Protein AF-A0ABD3QPN8-F1 (afdb_monomer_lite)

Foldseek 3Di:
DDDDDDQFDKWKFKDWDFFQDPPQDVVNDRDTDIDIEIFIWGFHAFQDPPVPCPDDDPDFGKTWTFGDQRFPDQLPDQAPLTPPPPPPPDPDGDTDIDGPVRIHGDDPVSDDPVVPPPDPDPPDDDPDDDPDDQALVSLQVVLVVCVVSVRLSSSLVSLSSSQCRQFVDADQQWWWFWADPNATFIWGFHDWDDDPPDPDIDTDIHGPDDDDDGDTGRGDDPCVVVPPPDPCPDLVNVLSQLVSLLSNLVSLQSQLVSLVSVCVVDPPPPPSSNVSSLSSLSSSLVSLSSSLNVLVVVLVVDDPPDVSNVVSLVSNLSSLLSNLVSCVVVVVLVSSLVSLVVSCVVPVPPPSSVVSNVVSVVSVVVVVVVVVVVVVVVVVVCCVVVVDPPVD

Secondary structure (DSSP, 8-state):
-PPPP-TT-EEEEEEEEEE------TT-----EEEEEEEEEEE--PPP--TT--SS-TT--EEEEEPPPSS-PPPSSS---S------TT----EEEEEGGGEEPPPGGGS-GGGSTT---------SS-S----HHHHHHHHHHHHHTT-HHHHHHHHHHHHHHHHS---TT-EEEEEETTEEEEEEEEEEE--TTSS--EEEEEESSS-----------TTHHHHS------TTGGGHHHHHHHHHHHHHHHHHHHHHHHHHH-TT-HHHHHHHHHHHHHHHHHHHHHHHHHHHHHHHTS-TT-HHHHHHHHHHHHHHHHHHHHHHHTT-HHHHHHHHHHHHHH-TT-HHHHHHHHHHHHHHHHHHHHHHHHHHHHHHHHHHHH------

Sequence (392 aa):
MTQPLHIGSTVRITTTVGITSMVRTPNNQQQPQFRTISRRAILATLPDDDDNDDNDGHNNKLCTLLLEDTTPRPLIGPFLVAPSLMAAPHSQEWEIQVPISDILPLLTFERPEKEDEGKYNNDDDDDDATANHDTVESYKNKADELLRQHDYAYAISYYEAALRRSSSRYHVGSTLVVRRKGHCVIAELDCIETEEEEDDSRYDVTYVLPVWDILLVVGGDPEEGKRRGKRDKTSAEKFVQPRILLNLCRCLLRLAEIDADASSSSSSSSSFTNNHRISYRKAAVLGASIAITLCEYHSNHTDAGSPTRVLLASLLEKARIVRSTAFLELGKFPNALADVKWVHHQNQSHREAAELWRDIQYAEKYKRRADKRLSRDVCRWVQSATGGDGGG

Structure (mmCIF, N/CA/C/O backbone):
data_AF-A0ABD3QPN8-F1
#
_entry.id   AF-A0ABD3QPN8-F1
#
loop_
_atom_site.group_PDB
_atom_site.id
_atom_site.type_symbol
_atom_site.label_atom_id
_atom_site.label_alt_id
_atom_site.label_comp_id
_atom_site.label_asym_id
_atom_site.label_entity_id
_atom_site.label_seq_id
_atom_site.pdbx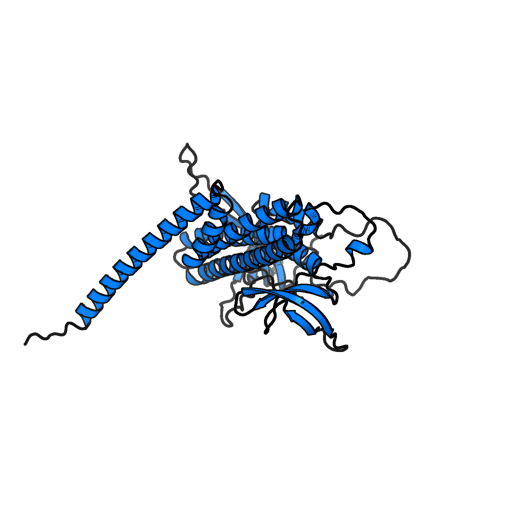_PDB_ins_code
_atom_site.Cartn_x
_atom_site.Cartn_y
_atom_site.Cartn_z
_atom_site.occupancy
_atom_site.B_iso_or_equiv
_atom_site.auth_seq_id
_atom_site.auth_comp_id
_atom_site.auth_asym_id
_atom_site.auth_atom_id
_atom_site.pdbx_PDB_model_num
ATOM 1 N N . MET A 1 1 ? -10.286 -30.393 -18.289 1.00 35.91 1 MET A N 1
ATOM 2 C CA . MET A 1 1 ? -9.940 -31.524 -17.407 1.00 35.91 1 MET A CA 1
ATOM 3 C C . MET A 1 1 ? -9.261 -30.938 -16.187 1.00 35.91 1 MET A C 1
ATOM 5 O O . MET A 1 1 ? -8.176 -30.388 -16.319 1.00 35.91 1 MET A O 1
ATOM 9 N N . THR A 1 2 ? -9.955 -30.906 -15.055 1.00 52.28 2 THR A N 1
ATOM 10 C CA . THR A 1 2 ? -9.406 -30.447 -13.774 1.00 52.28 2 THR A CA 1
ATOM 11 C C . THR A 1 2 ? -8.436 -31.506 -13.255 1.00 52.28 2 THR A C 1
ATOM 13 O O . THR A 1 2 ? -8.760 -32.691 -13.288 1.00 52.28 2 THR A O 1
ATOM 16 N N . GLN A 1 3 ? -7.232 -31.098 -12.843 1.00 57.84 3 GLN A N 1
ATOM 17 C CA . GLN A 1 3 ? -6.307 -31.996 -12.145 1.00 57.84 3 GLN A CA 1
ATOM 18 C C . GLN A 1 3 ? -6.995 -32.556 -10.886 1.00 57.84 3 GLN A C 1
ATOM 20 O O . GLN A 1 3 ? -7.790 -31.830 -10.278 1.00 57.84 3 GLN A O 1
ATOM 25 N N . PRO A 1 4 ? -6.737 -33.822 -10.508 1.00 71.25 4 PRO A N 1
ATOM 26 C CA . PRO A 1 4 ? -7.257 -34.373 -9.263 1.00 71.25 4 PRO A CA 1
ATOM 27 C C . PRO A 1 4 ? -6.766 -33.523 -8.085 1.00 71.25 4 PRO A C 1
ATOM 29 O O . PRO A 1 4 ? -5.589 -33.176 -8.002 1.00 71.25 4 PRO A O 1
ATOM 32 N N . LEU A 1 5 ? -7.692 -33.140 -7.207 1.00 73.00 5 LEU A N 1
ATOM 33 C CA . LEU A 1 5 ? -7.374 -32.429 -5.974 1.00 73.00 5 LEU A CA 1
ATOM 34 C C . LEU A 1 5 ? -6.819 -33.433 -4.959 1.00 73.00 5 LEU A C 1
ATOM 36 O O . LEU A 1 5 ? -7.397 -34.504 -4.787 1.00 73.00 5 LEU A O 1
ATOM 40 N N . HIS A 1 6 ? -5.729 -33.090 -4.276 1.00 77.88 6 HIS A N 1
ATOM 41 C CA . HIS A 1 6 ? -5.155 -33.911 -3.212 1.00 77.88 6 HIS A CA 1
ATOM 42 C C . HIS A 1 6 ? -5.231 -33.173 -1.872 1.00 77.88 6 HIS A C 1
ATOM 44 O O . HIS A 1 6 ? -5.140 -31.946 -1.809 1.00 77.88 6 HIS A O 1
ATOM 50 N N . ILE A 1 7 ? -5.405 -33.918 -0.778 1.00 74.62 7 ILE A N 1
ATOM 51 C CA . ILE A 1 7 ? -5.285 -33.351 0.571 1.00 74.62 7 ILE A CA 1
ATOM 52 C C . ILE A 1 7 ? -3.874 -32.769 0.730 1.00 74.62 7 ILE A C 1
ATOM 54 O O . ILE A 1 7 ? -2.888 -33.380 0.319 1.00 74.62 7 ILE A O 1
ATOM 58 N N . GLY A 1 8 ? -3.787 -31.568 1.296 1.00 61.47 8 GLY A N 1
ATOM 59 C CA . GLY A 1 8 ? -2.559 -30.787 1.403 1.00 61.47 8 GLY A CA 1
ATOM 60 C C . GLY A 1 8 ? -2.253 -29.920 0.178 1.00 61.47 8 GLY A C 1
ATOM 61 O O . GLY A 1 8 ? -1.362 -29.076 0.259 1.00 61.47 8 GLY A O 1
ATOM 62 N N . SER A 1 9 ? -2.987 -30.058 -0.935 1.00 65.31 9 SER A N 1
ATOM 63 C CA . SER A 1 9 ? -2.832 -29.158 -2.080 1.00 65.31 9 SER A CA 1
ATOM 64 C C . SER A 1 9 ? -3.253 -27.737 -1.712 1.00 65.31 9 SER A C 1
ATOM 66 O O . SER A 1 9 ? -4.340 -27.506 -1.175 1.00 65.31 9 SER A O 1
ATOM 68 N N . THR A 1 10 ? -2.413 -26.765 -2.063 1.00 65.50 10 THR A N 1
ATOM 69 C CA . THR A 1 10 ? -2.808 -25.359 -2.037 1.00 65.50 10 THR A CA 1
ATOM 70 C C . THR A 1 10 ? -3.767 -25.109 -3.193 1.00 65.50 10 THR A C 1
ATOM 72 O O . THR A 1 10 ? -3.455 -25.367 -4.354 1.00 65.50 10 THR A O 1
ATOM 75 N N . VAL A 1 11 ? -4.940 -24.590 -2.871 1.00 65.38 11 VAL A N 1
ATOM 76 C CA . VAL A 1 11 ? -6.009 -24.273 -3.808 1.00 65.38 11 VAL A CA 1
ATOM 77 C C . VAL A 1 11 ? -6.411 -22.811 -3.669 1.00 65.38 11 VAL A C 1
ATOM 79 O O . VAL A 1 11 ? -6.029 -22.112 -2.724 1.00 65.38 11 VAL A O 1
ATOM 82 N N . ARG A 1 12 ? -7.201 -22.327 -4.622 1.00 65.88 12 ARG A N 1
ATOM 83 C CA . ARG A 1 12 ? -7.891 -21.046 -4.500 1.00 65.88 12 ARG A CA 1
ATOM 84 C C . ARG A 1 12 ? -9.354 -21.279 -4.206 1.00 65.88 12 ARG A C 1
ATOM 86 O O . ARG A 1 12 ? -9.931 -22.225 -4.716 1.00 65.88 12 ARG A O 1
ATOM 93 N N . ILE A 1 13 ? -9.951 -20.386 -3.436 1.00 62.69 13 ILE A N 1
ATOM 94 C CA . ILE A 1 13 ? -11.389 -20.351 -3.211 1.00 62.69 13 ILE A CA 1
ATOM 95 C C . ILE A 1 13 ? -11.961 -19.001 -3.565 1.00 62.69 13 ILE A C 1
ATOM 97 O O . ILE A 1 13 ? -11.378 -17.974 -3.225 1.00 62.69 13 ILE A O 1
ATOM 101 N N . THR A 1 14 ? -13.119 -18.995 -4.208 1.00 64.38 14 THR A N 1
ATOM 102 C CA . THR A 1 14 ? -13.917 -17.784 -4.398 1.00 64.38 14 THR A CA 1
ATOM 103 C C . THR A 1 14 ? -15.036 -17.737 -3.378 1.00 64.38 14 THR A C 1
ATOM 105 O O . THR A 1 14 ? -15.904 -18.599 -3.363 1.00 64.38 14 THR A O 1
ATOM 108 N N . THR A 1 15 ? -15.059 -16.702 -2.544 1.00 63.47 15 THR A N 1
ATOM 109 C CA . THR A 1 15 ? -16.152 -16.462 -1.600 1.00 63.47 15 THR A CA 1
ATOM 110 C C . THR A 1 15 ? -16.906 -15.211 -2.018 1.00 63.47 15 THR A C 1
ATOM 112 O O . THR A 1 15 ? -16.319 -14.137 -2.155 1.00 63.47 15 THR A O 1
ATOM 115 N N . THR A 1 16 ? -18.222 -15.325 -2.195 1.00 64.75 16 THR A N 1
ATOM 116 C CA . THR A 1 16 ? -19.072 -14.152 -2.425 1.00 64.75 16 THR A CA 1
ATOM 117 C C . THR A 1 16 ? -19.394 -13.499 -1.087 1.00 64.75 16 THR A C 1
ATOM 119 O O . THR A 1 16 ? -20.115 -14.057 -0.264 1.00 64.75 16 THR A O 1
ATOM 122 N N . VAL A 1 17 ? -18.863 -12.302 -0.861 1.00 58.56 17 VAL A N 1
ATOM 123 C CA . VAL A 1 17 ? -19.101 -11.503 0.340 1.00 58.56 17 VAL A CA 1
ATOM 124 C C . VAL A 1 17 ? -20.133 -10.428 0.024 1.00 58.56 17 VAL A C 1
ATOM 126 O O . VAL A 1 17 ? -19.940 -9.584 -0.853 1.00 58.56 17 VAL A O 1
ATOM 129 N N . GLY A 1 18 ? -21.250 -10.454 0.749 1.00 50.91 18 GLY A N 1
ATOM 130 C CA . GLY A 1 18 ? -22.209 -9.356 0.748 1.00 50.91 18 GLY A CA 1
ATOM 131 C C . GLY A 1 18 ? -21.623 -8.162 1.495 1.00 50.91 18 GLY A C 1
ATOM 132 O O . GLY A 1 18 ? -21.410 -8.233 2.701 1.00 50.91 18 GLY A O 1
ATOM 133 N N . ILE A 1 19 ? -21.361 -7.066 0.787 1.00 55.16 19 ILE A N 1
ATOM 134 C CA . ILE A 1 19 ? -20.953 -5.798 1.385 1.00 55.16 19 ILE A CA 1
ATOM 135 C C . ILE A 1 19 ? -22.185 -4.909 1.476 1.00 55.16 19 ILE A C 1
ATOM 137 O O . ILE A 1 19 ? -22.742 -4.450 0.472 1.00 55.16 19 ILE A O 1
ATOM 141 N N . THR A 1 20 ? -22.596 -4.623 2.705 1.00 53.28 20 THR A N 1
ATOM 142 C CA . THR A 1 20 ? -23.645 -3.650 3.001 1.00 53.28 20 THR A CA 1
ATOM 143 C C . THR A 1 20 ? -23.061 -2.246 2.857 1.00 53.28 20 THR A C 1
ATOM 145 O O . THR A 1 20 ? -22.750 -1.562 3.828 1.00 53.28 20 THR A O 1
ATOM 148 N N . SER A 1 21 ? -22.837 -1.815 1.616 1.00 51.59 21 SER A N 1
ATOM 149 C CA . SER A 1 21 ? -22.309 -0.481 1.353 1.00 51.59 21 SER A CA 1
ATOM 150 C C . SER A 1 21 ? -23.342 0.571 1.759 1.00 51.59 21 SER A C 1
ATOM 152 O O . SER A 1 21 ? -24.453 0.602 1.232 1.00 51.59 21 SER A O 1
ATOM 154 N N . MET A 1 22 ? -22.976 1.479 2.668 1.00 47.16 22 MET A N 1
ATOM 155 C CA . MET A 1 22 ? -23.838 2.597 3.081 1.00 47.16 22 MET A CA 1
ATOM 156 C C . MET A 1 22 ? -23.928 3.726 2.038 1.00 47.16 22 MET A C 1
ATOM 158 O O . MET A 1 22 ? -24.291 4.855 2.377 1.00 47.16 22 MET A O 1
ATOM 162 N N . VAL A 1 23 ? -23.603 3.464 0.767 1.00 50.41 23 VAL A N 1
ATOM 163 C CA . VAL A 1 23 ? -23.751 4.455 -0.305 1.00 50.41 23 VAL A CA 1
ATOM 164 C C . VAL A 1 23 ? -25.238 4.764 -0.466 1.00 50.41 23 VAL A C 1
ATOM 166 O O . VAL A 1 23 ? -26.006 3.992 -1.038 1.00 50.41 23 VAL A O 1
ATOM 169 N N . ARG A 1 24 ? -25.653 5.914 0.077 1.00 48.75 24 ARG A N 1
ATOM 170 C CA . ARG A 1 24 ? -27.007 6.447 -0.072 1.00 48.75 24 ARG A CA 1
ATOM 171 C C . ARG A 1 24 ? -27.254 6.739 -1.545 1.00 48.75 24 ARG A C 1
ATOM 173 O O . ARG A 1 24 ? -26.804 7.755 -2.071 1.00 48.75 24 ARG A O 1
ATOM 180 N N . THR A 1 25 ? -27.983 5.851 -2.207 1.00 59.72 25 THR A N 1
ATOM 181 C CA . THR A 1 25 ? -28.621 6.176 -3.479 1.00 59.72 25 THR A CA 1
ATOM 182 C C . THR A 1 25 ? -29.691 7.247 -3.227 1.00 59.72 25 THR A C 1
ATOM 184 O O . THR A 1 25 ? -30.275 7.283 -2.139 1.00 59.72 25 THR A O 1
ATOM 187 N N . PRO A 1 26 ? -29.982 8.131 -4.199 1.00 66.88 26 PRO A N 1
ATOM 188 C CA . PRO A 1 26 ? -30.990 9.186 -4.042 1.00 66.88 26 PRO A CA 1
ATOM 189 C C . PRO A 1 26 ? -32.389 8.661 -3.669 1.00 66.88 26 PRO A C 1
ATOM 191 O O . PRO A 1 26 ? -33.199 9.417 -3.142 1.00 66.88 26 PRO A O 1
ATOM 194 N N . ASN A 1 27 ? -32.646 7.361 -3.855 1.00 78.06 27 ASN A N 1
ATOM 195 C CA . ASN A 1 27 ? -33.903 6.701 -3.504 1.00 78.06 27 ASN A CA 1
ATOM 196 C C . ASN A 1 27 ? -33.885 5.971 -2.146 1.00 78.06 27 ASN A C 1
ATOM 198 O O . ASN A 1 27 ? -34.843 5.264 -1.843 1.00 78.06 27 ASN A O 1
ATOM 202 N N . ASN A 1 28 ? -32.829 6.097 -1.329 1.00 69.62 28 ASN A N 1
ATOM 203 C CA . ASN A 1 28 ? -32.687 5.412 -0.030 1.00 69.62 28 ASN A CA 1
ATOM 204 C C . ASN A 1 28 ? -32.841 3.874 -0.075 1.00 69.62 28 ASN A C 1
ATOM 206 O O . ASN A 1 28 ? -32.950 3.235 0.971 1.00 69.62 28 ASN A O 1
ATOM 210 N N . GLN A 1 29 ? -32.816 3.255 -1.257 1.00 66.69 29 GLN A N 1
ATOM 211 C CA . GLN A 1 29 ? -32.823 1.804 -1.382 1.00 66.69 29 GLN A CA 1
ATOM 212 C C . GLN A 1 29 ? -31.391 1.296 -1.226 1.00 66.69 29 GLN A C 1
ATOM 214 O O . GLN A 1 29 ? -30.535 1.523 -2.085 1.00 66.69 29 GLN A O 1
ATOM 219 N N . GLN A 1 30 ? -31.139 0.631 -0.100 1.00 59.22 30 GLN A N 1
ATOM 220 C CA . GLN A 1 30 ? -29.919 -0.130 0.129 1.00 59.22 30 GLN A CA 1
ATOM 221 C C . GLN A 1 30 ? -30.028 -1.429 -0.667 1.00 59.22 30 GLN A C 1
ATOM 223 O O . GLN A 1 30 ? -30.732 -2.351 -0.261 1.00 59.22 30 GLN A O 1
ATOM 228 N N . GLN A 1 31 ? -29.374 -1.491 -1.825 1.00 63.34 31 GLN A N 1
ATOM 229 C CA . GLN A 1 31 ? -29.161 -2.769 -2.494 1.00 63.34 31 GLN A CA 1
ATOM 230 C C . GLN A 1 31 ? -27.865 -3.387 -1.958 1.00 63.34 31 GLN A C 1
ATOM 232 O O . GLN A 1 31 ? -26.834 -2.707 -1.973 1.00 63.34 31 GLN A O 1
ATOM 237 N N . PRO A 1 32 ? -27.893 -4.640 -1.467 1.00 65.62 32 PRO A N 1
ATOM 238 C CA . PRO A 1 32 ? -26.675 -5.331 -1.071 1.00 65.62 32 PRO A CA 1
ATOM 239 C C . PRO A 1 32 ? -25.760 -5.459 -2.291 1.00 65.62 32 PRO A C 1
ATOM 241 O O . PRO A 1 32 ? -26.174 -5.954 -3.339 1.00 65.62 32 PRO A O 1
ATOM 244 N N . GLN A 1 33 ? -24.518 -4.988 -2.168 1.00 70.25 33 GLN A N 1
ATOM 245 C CA . GLN A 1 33 ? -23.508 -5.204 -3.196 1.00 70.25 33 GLN A CA 1
ATOM 246 C C . GLN A 1 33 ? -22.762 -6.486 -2.863 1.00 70.25 33 GLN A C 1
ATOM 248 O O . GLN A 1 33 ? -22.034 -6.548 -1.877 1.00 70.25 33 GLN A O 1
ATOM 253 N N . PHE A 1 34 ? -22.926 -7.509 -3.689 1.00 68.56 34 PHE A N 1
ATOM 254 C CA . PHE A 1 34 ? -22.134 -8.726 -3.575 1.00 68.56 34 PHE A CA 1
ATOM 255 C C . PHE A 1 34 ? -20.798 -8.531 -4.287 1.00 68.56 34 PHE A C 1
ATOM 257 O O . PHE A 1 34 ? -20.751 -8.020 -5.407 1.00 68.56 34 PHE A O 1
ATOM 264 N N . ARG A 1 35 ? -19.704 -8.919 -3.631 1.00 64.19 35 ARG A N 1
ATOM 265 C CA . ARG A 1 35 ? -18.369 -8.963 -4.229 1.00 64.19 35 ARG A CA 1
ATOM 266 C C . ARG A 1 35 ? -17.808 -10.362 -4.111 1.00 64.19 35 ARG A C 1
ATOM 268 O O . ARG A 1 35 ? -17.891 -10.968 -3.051 1.00 64.19 35 ARG A O 1
ATOM 275 N N . THR A 1 36 ? -17.204 -10.849 -5.182 1.00 63.38 36 THR A N 1
ATOM 276 C CA . THR A 1 36 ? -16.465 -12.112 -5.142 1.00 63.38 36 THR A CA 1
ATOM 277 C C . THR A 1 36 ? -15.042 -11.817 -4.693 1.00 63.38 36 THR A C 1
ATOM 279 O O . THR A 1 36 ? -14.406 -10.909 -5.225 1.00 63.38 36 THR A O 1
ATOM 282 N N . ILE A 1 37 ? -14.565 -12.542 -3.685 1.00 60.81 37 ILE A N 1
ATOM 283 C CA . ILE A 1 37 ? -13.208 -12.428 -3.157 1.00 60.81 37 ILE A CA 1
ATOM 284 C C . ILE A 1 37 ? -12.530 -13.778 -3.314 1.00 60.81 37 ILE A C 1
ATOM 286 O O . ILE A 1 37 ? -13.004 -14.775 -2.773 1.00 60.81 37 ILE A O 1
ATOM 290 N N . SER A 1 38 ? -11.406 -13.794 -4.018 1.00 61.97 38 SER A N 1
ATOM 291 C CA . SER A 1 38 ? -10.575 -14.986 -4.162 1.00 61.97 38 SER A CA 1
ATOM 292 C C . SER A 1 38 ? -9.563 -15.078 -3.010 1.00 61.97 38 SER A C 1
ATOM 294 O O . SER A 1 38 ? -8.937 -14.079 -2.666 1.00 61.97 38 SER A O 1
ATOM 296 N N . ARG A 1 39 ? -9.372 -16.246 -2.391 1.00 65.06 39 ARG A N 1
ATOM 297 C CA . ARG A 1 39 ? -8.389 -16.479 -1.312 1.00 65.06 39 ARG A CA 1
ATOM 298 C C . ARG A 1 39 ? -7.615 -17.769 -1.560 1.00 65.06 39 ARG A C 1
ATOM 300 O O . ARG A 1 39 ? -8.126 -18.667 -2.219 1.00 65.06 39 ARG A O 1
ATOM 307 N N . ARG A 1 40 ? -6.392 -17.869 -1.038 1.00 62.28 40 ARG A N 1
ATOM 308 C CA . ARG A 1 40 ? -5.657 -19.141 -0.989 1.00 62.28 40 ARG A CA 1
ATOM 309 C C . ARG A 1 40 ? -6.119 -19.953 0.218 1.00 62.28 40 ARG A C 1
ATOM 311 O O . ARG A 1 40 ? -6.408 -19.384 1.268 1.00 62.28 40 ARG A O 1
ATOM 318 N N . ALA A 1 41 ? -6.190 -21.263 0.052 1.00 57.19 41 ALA A N 1
ATOM 319 C CA . ALA A 1 41 ? -6.493 -22.206 1.116 1.00 57.19 41 ALA A CA 1
ATOM 320 C C . ALA A 1 41 ? -5.727 -23.510 0.884 1.00 57.19 41 ALA A C 1
ATOM 322 O O . ALA A 1 41 ? -5.308 -23.797 -0.234 1.00 57.19 41 ALA A O 1
ATOM 323 N N . ILE A 1 42 ? -5.544 -24.295 1.934 1.00 63.78 42 ILE A N 1
ATOM 324 C CA . ILE A 1 42 ? -5.007 -25.649 1.855 1.00 63.78 42 ILE A CA 1
ATOM 325 C C . ILE A 1 42 ? -6.191 -26.603 1.964 1.00 63.78 42 ILE A C 1
ATOM 327 O O . ILE A 1 42 ? -7.011 -26.489 2.877 1.00 63.78 42 ILE A O 1
ATOM 331 N N . LEU A 1 43 ? -6.301 -27.530 1.018 1.00 63.62 43 LEU A N 1
ATOM 332 C CA . LEU A 1 43 ? -7.338 -28.552 1.048 1.00 63.62 43 LEU A CA 1
ATOM 333 C C . LEU A 1 43 ? -7.075 -29.519 2.207 1.00 63.62 43 LEU A C 1
ATOM 335 O O . LEU A 1 43 ? -6.070 -30.225 2.198 1.00 63.62 43 LEU A O 1
ATOM 339 N N . ALA A 1 44 ? -7.951 -29.533 3.210 1.00 68.56 44 ALA A N 1
ATOM 340 C CA . ALA A 1 44 ? -7.766 -30.317 4.433 1.00 68.56 44 ALA A CA 1
ATOM 341 C C . ALA A 1 44 ? -8.409 -31.698 4.315 1.00 68.56 44 ALA A C 1
ATOM 343 O O . ALA A 1 44 ? -7.808 -32.706 4.674 1.00 68.56 44 ALA A O 1
ATOM 344 N N . THR A 1 45 ? -9.625 -31.740 3.775 1.00 75.12 45 THR A N 1
ATOM 345 C CA . THR A 1 45 ? -10.351 -32.979 3.514 1.00 75.12 45 THR A CA 1
ATOM 346 C C . THR A 1 45 ? -11.000 -32.923 2.140 1.00 75.12 45 THR A C 1
ATOM 348 O O . THR A 1 45 ? -11.446 -31.870 1.679 1.00 75.12 45 THR A O 1
ATOM 351 N N . LEU A 1 46 ? -11.039 -34.074 1.478 1.00 80.75 46 LEU A N 1
ATOM 352 C CA . LEU A 1 46 ? -11.908 -34.304 0.332 1.00 80.75 46 LEU A CA 1
ATOM 353 C C . LEU A 1 46 ? -13.241 -34.864 0.849 1.00 80.75 46 LEU A C 1
ATOM 355 O O . LEU A 1 46 ? -13.257 -35.443 1.936 1.00 80.75 46 LEU A O 1
ATOM 359 N N . PRO A 1 47 ? -14.353 -34.673 0.126 1.00 79.12 47 PRO A N 1
ATOM 360 C CA . PRO A 1 47 ? -15.593 -35.349 0.476 1.00 79.12 47 PRO A CA 1
ATOM 361 C C . PRO A 1 47 ? -15.379 -36.855 0.367 1.00 79.12 47 PRO A C 1
ATOM 363 O O . PRO A 1 47 ? -14.760 -37.303 -0.598 1.00 79.12 47 PRO A O 1
ATOM 366 N N . ASP A 1 48 ? -15.912 -37.608 1.324 1.00 78.38 48 ASP A N 1
ATOM 367 C CA . ASP A 1 48 ? -15.865 -39.063 1.274 1.00 78.38 48 ASP A CA 1
ATOM 368 C C . ASP A 1 48 ? -16.557 -39.556 -0.011 1.00 78.38 48 ASP A C 1
ATOM 370 O O . ASP A 1 48 ? -17.651 -39.105 -0.378 1.00 78.38 48 ASP A O 1
ATOM 374 N N . ASP A 1 49 ? -15.892 -40.463 -0.726 1.00 66.50 49 ASP A N 1
ATOM 375 C CA . ASP A 1 49 ? -16.458 -41.193 -1.862 1.00 66.50 49 ASP A CA 1
ATOM 376 C C . ASP A 1 49 ? -17.364 -42.315 -1.332 1.00 66.50 49 ASP A C 1
ATOM 378 O O . ASP A 1 49 ? -17.142 -43.497 -1.583 1.00 66.50 49 ASP A O 1
ATOM 382 N N . ASP A 1 50 ? -18.369 -41.953 -0.529 1.00 66.88 50 ASP A N 1
ATOM 383 C CA . ASP A 1 50 ? -19.406 -42.896 -0.117 1.00 66.88 50 ASP A CA 1
ATOM 384 C C . ASP A 1 50 ? -20.278 -43.214 -1.343 1.00 66.88 50 ASP A C 1
ATOM 386 O O . ASP A 1 50 ? -21.300 -42.586 -1.618 1.00 66.88 50 ASP A O 1
ATOM 390 N N . ASP A 1 51 ? -19.824 -44.211 -2.101 1.00 58.84 51 ASP A N 1
ATOM 391 C CA . ASP A 1 51 ? -20.372 -44.720 -3.363 1.00 58.84 51 ASP A CA 1
ATOM 392 C C . ASP A 1 51 ? -21.754 -45.404 -3.227 1.00 58.84 51 ASP A C 1
ATOM 394 O O . ASP A 1 51 ? -22.170 -46.137 -4.120 1.00 58.84 51 ASP A O 1
ATOM 398 N N . ASN A 1 52 ? -22.481 -45.208 -2.120 1.00 62.31 52 ASN A N 1
ATOM 399 C CA . ASN A 1 52 ? -23.705 -45.966 -1.817 1.00 62.31 52 ASN A CA 1
ATOM 400 C C . ASN A 1 52 ? -25.019 -45.162 -1.838 1.00 62.31 52 ASN A C 1
ATOM 402 O O . ASN A 1 52 ? -26.070 -45.762 -1.613 1.00 62.31 52 ASN A O 1
ATOM 406 N N . ASP A 1 53 ? -25.006 -43.860 -2.142 1.00 57.88 53 ASP A N 1
ATOM 407 C CA . ASP A 1 53 ? -26.242 -43.081 -2.341 1.00 57.88 53 ASP A CA 1
ATOM 408 C C . ASP A 1 53 ? -26.572 -42.940 -3.838 1.00 57.88 53 ASP A C 1
ATOM 410 O O . ASP A 1 53 ? -26.379 -41.904 -4.474 1.00 57.88 53 ASP A O 1
ATOM 414 N N . ASP A 1 54 ? -27.102 -44.026 -4.405 1.00 62.38 54 ASP A N 1
ATOM 415 C CA . ASP A 1 54 ? -27.548 -44.156 -5.803 1.00 62.38 54 ASP A CA 1
ATOM 416 C C . ASP A 1 54 ? -28.785 -43.306 -6.165 1.00 62.38 54 ASP A C 1
ATOM 418 O O . ASP A 1 54 ? -29.361 -43.470 -7.242 1.00 62.38 54 ASP A O 1
ATOM 422 N N . ASN A 1 55 ? -29.251 -42.400 -5.302 1.00 59.91 55 ASN A N 1
ATOM 423 C CA . ASN A 1 55 ? -30.438 -41.614 -5.618 1.00 59.91 55 ASN A CA 1
ATOM 424 C C . ASN A 1 55 ? -30.439 -40.231 -4.964 1.00 59.91 55 ASN A C 1
ATOM 426 O O . ASN A 1 55 ? -30.488 -40.094 -3.748 1.00 59.91 55 ASN A O 1
ATOM 430 N N . ASP A 1 56 ? -30.501 -39.227 -5.836 1.00 52.28 56 ASP A N 1
ATOM 431 C CA . ASP A 1 56 ? -30.858 -37.834 -5.575 1.00 52.28 56 ASP A CA 1
ATOM 432 C C . ASP A 1 56 ? -29.858 -36.972 -4.788 1.00 52.28 56 ASP A C 1
ATOM 434 O O . ASP A 1 56 ? -29.998 -36.724 -3.594 1.00 52.28 56 ASP A O 1
ATOM 438 N N . GLY A 1 57 ? -28.938 -36.334 -5.526 1.00 53.38 57 GLY A N 1
ATOM 439 C CA . GLY A 1 57 ? -28.412 -35.033 -5.095 1.00 53.38 57 GLY A CA 1
ATOM 440 C C . GLY A 1 57 ? -26.954 -34.722 -5.402 1.00 53.38 57 GLY A C 1
ATOM 441 O O . GLY A 1 57 ? -26.279 -34.119 -4.567 1.00 53.38 57 GLY A O 1
ATOM 442 N N . HIS A 1 58 ? -26.442 -35.056 -6.591 1.00 55.16 58 HIS A N 1
ATOM 443 C CA . HIS A 1 58 ? -25.222 -34.411 -7.080 1.00 55.16 58 HIS A CA 1
ATOM 444 C C . HIS A 1 58 ? -25.401 -32.888 -7.024 1.00 55.16 58 HIS A C 1
ATOM 446 O O . HIS A 1 58 ? -26.281 -32.357 -7.697 1.00 55.16 58 HIS A O 1
ATOM 452 N N . ASN A 1 59 ? -24.605 -32.209 -6.190 1.00 57.16 59 ASN A N 1
ATOM 453 C CA . ASN A 1 59 ? -23.885 -30.967 -6.530 1.00 57.16 59 ASN A CA 1
ATOM 454 C C . ASN A 1 59 ? -23.331 -30.213 -5.315 1.00 57.16 59 ASN A C 1
ATOM 456 O O . ASN A 1 59 ? -22.650 -29.214 -5.513 1.00 57.16 59 ASN A O 1
ATOM 460 N N . ASN A 1 60 ? -23.555 -30.674 -4.080 1.00 65.75 60 ASN A N 1
ATOM 461 C CA . ASN A 1 60 ? -23.084 -29.946 -2.897 1.00 65.75 60 ASN A CA 1
ATOM 462 C C . ASN A 1 60 ? -22.124 -30.755 -2.017 1.00 65.75 60 ASN A C 1
ATOM 464 O O . ASN A 1 60 ? -22.206 -30.710 -0.793 1.00 65.75 60 ASN A O 1
ATOM 468 N N . LYS A 1 61 ? -21.203 -31.500 -2.643 1.00 77.19 61 LYS A N 1
ATOM 469 C CA . LYS A 1 61 ? -20.085 -32.110 -1.916 1.00 77.19 61 LYS A CA 1
ATOM 470 C C . LYS A 1 61 ? -19.223 -30.981 -1.325 1.00 77.19 61 LYS A C 1
ATOM 472 O O . LYS A 1 61 ? -18.693 -30.145 -2.064 1.00 77.19 61 LYS A O 1
ATOM 477 N N . LEU A 1 62 ? -19.143 -30.935 0.003 1.00 73.19 62 LEU A N 1
ATOM 478 C CA . LEU A 1 62 ? -18.358 -29.959 0.756 1.00 73.19 62 LEU A CA 1
ATOM 479 C C . LEU A 1 62 ? -16.960 -30.526 1.015 1.00 73.19 62 LEU A C 1
ATOM 481 O O . LEU A 1 62 ? -16.819 -31.703 1.336 1.00 73.19 62 LEU A O 1
ATOM 485 N N . CYS A 1 63 ? -15.938 -29.688 0.903 1.00 73.25 63 CYS A N 1
ATOM 486 C CA . CYS A 1 63 ? -14.590 -29.988 1.376 1.00 73.25 63 CYS A CA 1
ATOM 487 C C . CYS A 1 63 ? -14.267 -29.114 2.588 1.00 73.25 63 CYS A C 1
ATOM 489 O O . CYS A 1 63 ? -14.683 -27.951 2.634 1.00 73.25 63 CYS A O 1
ATOM 491 N N . THR A 1 64 ? -13.485 -29.628 3.536 1.00 71.38 64 THR A N 1
ATOM 492 C CA . THR A 1 64 ? -12.913 -28.784 4.586 1.00 71.38 64 THR A CA 1
ATOM 493 C C . THR A 1 64 ? -11.607 -28.192 4.085 1.00 71.38 64 THR A C 1
ATOM 495 O O . THR A 1 64 ? -10.734 -28.887 3.561 1.00 71.38 64 THR A O 1
ATOM 498 N N . LEU A 1 65 ? -11.471 -26.886 4.248 1.00 67.62 65 LEU A N 1
ATOM 499 C CA . LEU A 1 65 ? -10.292 -26.128 3.881 1.00 67.62 65 LEU A CA 1
ATOM 500 C C . LEU A 1 65 ? -9.666 -25.535 5.126 1.00 67.62 65 LEU A C 1
ATOM 502 O O . LEU A 1 65 ? -10.360 -24.936 5.942 1.00 67.62 65 LEU A O 1
ATOM 506 N N . LEU A 1 66 ? -8.349 -25.643 5.213 1.00 63.66 66 LEU A N 1
ATOM 507 C CA . LEU A 1 66 ? -7.542 -24.857 6.125 1.00 63.66 66 LEU A CA 1
ATOM 508 C C . LEU A 1 66 ? -7.246 -23.537 5.429 1.00 63.66 66 LEU A C 1
ATOM 510 O O . LEU A 1 66 ? -6.496 -23.508 4.449 1.00 63.66 66 LEU A O 1
ATOM 514 N N . LEU A 1 67 ? -7.847 -22.435 5.884 1.00 57.62 67 LEU A N 1
ATOM 515 C CA . LEU A 1 67 ? -7.458 -21.141 5.325 1.00 57.62 67 LEU A CA 1
ATOM 516 C C . LEU A 1 67 ? -6.000 -20.869 5.665 1.00 57.62 67 LEU A C 1
ATOM 518 O O . LEU A 1 67 ? -5.631 -20.708 6.828 1.00 57.62 67 LEU A O 1
ATOM 522 N N . GLU A 1 68 ? -5.188 -20.782 4.614 1.00 57.97 68 GLU A N 1
ATOM 523 C CA . GLU A 1 68 ? -3.856 -20.218 4.715 1.00 57.97 68 GLU A CA 1
ATOM 524 C C . GLU A 1 68 ? -4.038 -18.759 5.149 1.00 57.97 68 GLU A C 1
ATOM 526 O O . GLU A 1 68 ? -4.907 -18.055 4.619 1.00 57.97 68 GLU A O 1
ATOM 531 N N . ASP A 1 69 ? -3.281 -18.337 6.166 1.00 49.97 69 ASP A N 1
ATOM 532 C CA . ASP A 1 69 ? -3.365 -16.993 6.731 1.00 49.97 69 ASP A CA 1
ATOM 533 C C . ASP A 1 69 ? -3.391 -15.976 5.580 1.00 49.97 69 ASP A C 1
ATOM 535 O O . ASP A 1 69 ? -2.467 -15.942 4.774 1.00 49.97 69 ASP A O 1
ATOM 539 N N . THR A 1 70 ? -4.496 -15.232 5.435 1.00 43.22 70 THR A N 1
ATOM 540 C CA . THR A 1 70 ? -4.910 -14.543 4.187 1.00 43.22 70 THR A CA 1
ATOM 541 C C . THR A 1 70 ? -3.937 -13.486 3.668 1.00 43.22 70 THR A C 1
ATOM 543 O O . THR A 1 70 ? -4.173 -12.871 2.627 1.00 43.22 70 THR A O 1
ATOM 546 N N . THR A 1 71 ? -2.834 -13.256 4.369 1.00 44.09 71 THR A N 1
ATOM 547 C CA . THR A 1 71 ? -1.706 -12.594 3.744 1.00 44.09 71 THR A CA 1
ATOM 548 C C . THR A 1 71 ? -1.147 -13.460 2.631 1.00 44.09 71 THR A C 1
ATOM 550 O O . THR A 1 71 ? -0.871 -14.631 2.876 1.00 44.09 71 THR A O 1
ATOM 553 N N . PRO A 1 72 ? -0.930 -12.911 1.426 1.00 40.88 72 PRO A N 1
ATOM 554 C CA . PRO A 1 72 ? -0.168 -13.631 0.419 1.00 40.88 72 PRO A CA 1
ATOM 555 C C . PRO A 1 72 ? 1.112 -14.146 1.083 1.00 40.88 72 PRO A C 1
ATOM 557 O O . PRO A 1 72 ? 1.919 -13.362 1.582 1.00 40.88 72 PRO A O 1
ATOM 560 N N . ARG A 1 73 ? 1.273 -15.472 1.187 1.00 38.88 73 ARG A N 1
ATOM 561 C CA . ARG A 1 73 ? 2.591 -16.017 1.494 1.00 38.88 73 ARG A CA 1
ATOM 562 C C . ARG A 1 73 ? 3.478 -15.556 0.344 1.00 38.88 73 ARG A C 1
ATOM 564 O O . ARG A 1 73 ? 3.078 -15.781 -0.804 1.00 38.88 73 ARG A O 1
ATOM 571 N N . PRO A 1 74 ? 4.630 -14.916 0.615 1.00 39.25 74 PRO A N 1
ATOM 572 C CA . PRO A 1 74 ? 5.575 -14.635 -0.450 1.00 39.25 74 PRO A CA 1
ATOM 573 C C . PRO A 1 74 ? 5.805 -15.950 -1.194 1.00 39.25 74 PRO A C 1
ATOM 575 O O . PRO A 1 74 ? 6.089 -16.976 -0.569 1.00 39.25 74 PRO A O 1
ATOM 578 N N . LEU A 1 75 ? 5.559 -15.939 -2.507 1.00 37.28 75 LEU A N 1
ATOM 579 C CA . LEU A 1 75 ? 5.872 -17.069 -3.373 1.00 37.28 75 LEU A CA 1
ATOM 580 C C . LEU A 1 75 ? 7.336 -17.418 -3.103 1.00 37.28 75 LEU A C 1
ATOM 582 O O . LEU A 1 75 ? 8.196 -16.549 -3.227 1.00 37.28 75 LEU A O 1
ATOM 586 N N . ILE A 1 76 ? 7.563 -18.639 -2.624 1.00 32.53 76 ILE A N 1
ATOM 587 C CA . ILE A 1 76 ? 8.828 -19.132 -2.071 1.00 32.53 76 ILE A CA 1
ATOM 588 C C . ILE A 1 76 ? 9.999 -18.683 -2.970 1.00 32.53 76 ILE A C 1
ATOM 590 O O . ILE A 1 76 ? 10.038 -19.019 -4.152 1.00 32.53 76 ILE A O 1
ATOM 594 N N . GLY A 1 77 ? 10.886 -17.843 -2.416 1.00 37.81 77 GLY A N 1
ATOM 595 C CA . GLY A 1 77 ? 12.009 -17.177 -3.093 1.00 37.81 77 GLY A CA 1
ATOM 596 C C . GLY A 1 77 ? 12.419 -15.849 -2.410 1.00 37.81 77 GLY A C 1
ATOM 597 O O . GLY A 1 77 ? 11.682 -15.354 -1.555 1.00 37.81 77 GLY A O 1
ATOM 598 N N . PRO A 1 78 ? 13.566 -15.231 -2.769 1.00 31.52 78 PRO A N 1
ATOM 599 C CA . PRO A 1 78 ? 14.254 -14.171 -1.999 1.00 31.52 78 PRO A CA 1
ATOM 600 C C . PRO A 1 78 ? 13.565 -12.785 -1.928 1.00 31.52 78 PRO A C 1
ATOM 602 O O . PRO A 1 78 ? 14.205 -11.788 -1.592 1.00 31.52 78 PRO A O 1
ATOM 605 N N . PHE A 1 79 ? 12.261 -12.670 -2.204 1.00 33.25 79 PHE A N 1
ATOM 606 C CA . PHE A 1 79 ? 11.544 -11.388 -2.172 1.00 33.25 79 PHE A CA 1
ATOM 607 C C . PHE A 1 79 ? 10.448 -11.316 -1.104 1.00 33.25 79 PHE A C 1
ATOM 609 O O . PHE A 1 79 ? 9.372 -11.896 -1.209 1.00 33.25 79 PHE A O 1
ATOM 616 N N . LEU A 1 80 ? 10.715 -10.472 -0.105 1.00 35.00 80 LEU A N 1
ATOM 617 C CA . LEU A 1 80 ? 9.821 -10.061 0.978 1.00 35.00 80 LEU A CA 1
ATOM 618 C C . LEU A 1 80 ? 9.077 -8.761 0.617 1.00 35.00 80 LEU A C 1
ATOM 620 O O . LEU A 1 80 ? 9.372 -7.693 1.152 1.00 35.00 80 LEU A O 1
ATOM 624 N N . VAL A 1 81 ? 8.085 -8.842 -0.276 1.00 30.16 81 VAL A N 1
ATOM 625 C CA . VAL A 1 81 ? 6.988 -7.846 -0.341 1.00 30.16 81 VAL A CA 1
ATOM 626 C C . VAL A 1 81 ? 5.632 -8.540 -0.298 1.00 30.16 81 VAL A C 1
ATOM 628 O O . VAL A 1 81 ? 4.698 -8.187 -0.999 1.00 30.16 81 VAL A O 1
ATOM 631 N N . ALA A 1 82 ? 5.514 -9.493 0.611 1.00 28.47 82 ALA A N 1
ATOM 632 C CA . ALA A 1 82 ? 4.309 -9.618 1.400 1.00 28.47 82 ALA A CA 1
ATOM 633 C C . ALA A 1 82 ? 4.738 -9.398 2.855 1.00 28.47 82 ALA A C 1
ATOM 635 O O . ALA A 1 82 ? 5.855 -9.783 3.221 1.00 28.47 82 ALA A O 1
ATOM 636 N N . PRO A 1 83 ? 3.940 -8.738 3.707 1.00 29.66 83 PRO A N 1
ATOM 637 C CA . PRO A 1 83 ? 4.209 -8.765 5.136 1.00 29.66 83 PRO A CA 1
ATOM 638 C C . PRO A 1 83 ? 4.284 -10.229 5.533 1.00 29.66 83 PRO A C 1
ATOM 640 O O . PRO A 1 83 ? 3.282 -10.931 5.449 1.00 29.66 83 PRO A O 1
ATOM 643 N N . SER A 1 84 ? 5.459 -10.679 5.966 1.00 31.92 84 SER A N 1
ATOM 644 C CA . SER A 1 84 ? 5.532 -11.890 6.762 1.00 31.92 84 SER A CA 1
ATOM 645 C C . SER A 1 84 ? 4.751 -11.594 8.037 1.00 31.92 84 SER A C 1
ATOM 647 O O . SER A 1 84 ? 5.233 -10.922 8.955 1.00 31.92 84 SER A O 1
ATOM 649 N N . LEU A 1 85 ? 3.483 -11.994 8.046 1.00 34.47 85 LEU A N 1
ATOM 650 C CA . LEU A 1 85 ? 2.814 -12.303 9.285 1.00 34.47 85 LEU A CA 1
ATOM 651 C C . LEU A 1 85 ? 3.391 -13.631 9.689 1.00 34.47 85 LEU A C 1
ATOM 653 O O . LEU A 1 85 ? 3.036 -14.676 9.156 1.00 34.47 85 LEU A O 1
ATOM 657 N N . MET A 1 86 ? 4.361 -13.566 10.596 1.00 29.69 86 MET A N 1
ATOM 658 C CA . MET A 1 86 ? 4.667 -14.730 11.396 1.00 29.69 86 MET A CA 1
ATOM 659 C C . MET A 1 86 ? 3.341 -15.158 12.012 1.00 29.69 86 MET A C 1
ATOM 661 O O . MET A 1 86 ? 2.799 -14.442 12.860 1.00 29.69 86 MET A O 1
ATOM 665 N N . ALA A 1 87 ? 2.803 -16.272 11.515 1.00 34.22 87 ALA A N 1
ATOM 666 C CA . ALA A 1 87 ? 1.717 -16.973 12.161 1.00 34.22 87 ALA A CA 1
ATOM 667 C C . ALA A 1 87 ? 2.128 -17.096 13.627 1.00 34.22 87 ALA A C 1
ATOM 669 O O . ALA A 1 87 ? 3.213 -17.600 13.939 1.00 34.22 87 ALA A O 1
ATOM 670 N N . ALA A 1 88 ? 1.322 -16.533 14.528 1.00 33.97 88 ALA A N 1
ATOM 671 C CA . ALA A 1 88 ? 1.533 -16.783 15.939 1.00 33.97 88 ALA A CA 1
ATOM 672 C C . ALA A 1 88 ? 1.535 -18.314 16.097 1.00 33.97 88 ALA A C 1
ATOM 674 O O . ALA A 1 88 ? 0.601 -18.942 15.599 1.00 33.97 88 ALA A O 1
ATOM 675 N N . PRO A 1 89 ? 2.540 -18.928 16.746 1.00 39.09 89 PRO A N 1
ATOM 676 C CA . PRO A 1 89 ? 2.759 -20.381 16.714 1.00 39.09 89 PRO A CA 1
ATOM 677 C C . PRO A 1 89 ? 1.622 -21.235 17.315 1.00 39.09 89 PRO A C 1
ATOM 679 O O . PRO A 1 89 ? 1.760 -22.449 17.426 1.00 39.09 89 PRO A O 1
ATOM 682 N N . HIS A 1 90 ? 0.493 -20.625 17.692 1.00 42.25 90 HIS A N 1
ATOM 683 C CA . HIS A 1 90 ? -0.656 -21.248 18.345 1.00 42.25 90 HIS A CA 1
ATOM 684 C C . HIS A 1 90 ? -2.022 -20.743 17.830 1.00 42.25 90 HIS A C 1
ATOM 686 O O . HIS A 1 90 ? -3.020 -20.877 18.539 1.00 42.25 90 HIS A O 1
ATOM 692 N 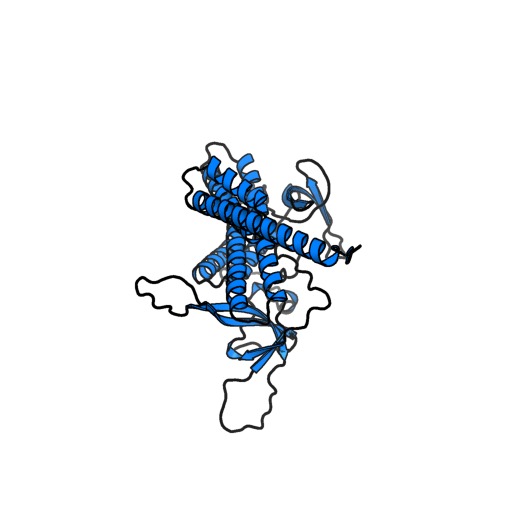N . SER A 1 91 ? -2.111 -20.110 16.651 1.00 41.69 91 SER A N 1
ATOM 693 C CA . SER A 1 91 ? -3.420 -19.702 16.116 1.00 41.69 91 SER A CA 1
ATOM 694 C C . SER A 1 91 ? -4.179 -20.919 15.586 1.00 41.69 91 SER A C 1
ATOM 696 O O . SER A 1 91 ? -3.736 -21.522 14.615 1.00 41.69 91 SER A O 1
ATOM 698 N N . GLN A 1 92 ? -5.300 -21.248 16.242 1.00 47.66 92 GLN A N 1
ATOM 699 C CA . GLN A 1 92 ? -6.327 -22.203 15.805 1.00 47.66 92 GLN A CA 1
ATOM 700 C C . GLN A 1 92 ? -6.414 -22.290 14.281 1.00 47.66 92 GLN A C 1
ATOM 702 O O . GLN A 1 92 ? -6.634 -21.278 13.624 1.00 47.66 92 GLN A O 1
ATOM 707 N N . GLU A 1 93 ? -6.237 -23.493 13.750 1.00 49.19 93 GLU A N 1
ATOM 708 C CA . GLU A 1 93 ? -6.450 -23.834 12.350 1.00 49.19 93 GLU A CA 1
ATOM 709 C C . GLU A 1 93 ? -7.930 -23.613 11.990 1.00 49.19 93 GLU A C 1
ATOM 711 O O . GLU A 1 93 ? -8.831 -24.083 12.687 1.00 49.19 93 GLU A O 1
ATOM 716 N N . TRP A 1 94 ? -8.191 -22.809 10.954 1.00 55.75 94 TRP A N 1
ATOM 717 C CA . TRP A 1 94 ? -9.550 -22.460 10.533 1.00 55.75 94 TRP A CA 1
ATOM 718 C C . TRP A 1 94 ? -10.002 -23.471 9.497 1.00 55.75 94 TRP A C 1
ATOM 720 O O . TRP A 1 94 ? -9.699 -23.321 8.316 1.00 55.75 94 TRP A O 1
ATOM 730 N N . GLU A 1 95 ? -10.737 -24.474 9.953 1.00 54.91 95 GLU A N 1
ATOM 731 C CA . GLU A 1 95 ? -11.503 -25.359 9.088 1.00 54.91 95 GLU A CA 1
ATOM 732 C C . GLU A 1 95 ? -12.758 -24.626 8.595 1.00 54.91 95 GLU A C 1
ATOM 734 O O . GLU A 1 95 ? -13.646 -24.281 9.377 1.00 54.91 95 GLU A O 1
ATOM 739 N N . ILE A 1 96 ? -12.836 -24.355 7.292 1.00 59.47 96 ILE A N 1
ATOM 740 C CA . ILE A 1 96 ? -14.051 -23.847 6.644 1.00 59.47 96 ILE A CA 1
ATOM 741 C C . ILE A 1 96 ? -14.532 -24.877 5.633 1.00 59.47 96 ILE A C 1
ATOM 743 O O . ILE A 1 96 ? -13.762 -25.344 4.798 1.00 59.47 96 ILE A O 1
ATOM 747 N N . GLN A 1 97 ? -15.820 -25.209 5.696 1.00 63.28 97 GLN A N 1
ATOM 748 C CA . GLN A 1 97 ? -16.467 -26.052 4.697 1.00 63.28 97 GLN A CA 1
ATOM 749 C C . GLN A 1 97 ? -16.884 -25.207 3.495 1.00 63.28 97 GLN A C 1
ATOM 751 O O . GLN A 1 97 ? -17.594 -24.211 3.648 1.00 63.28 97 GLN A O 1
ATOM 756 N N . VAL A 1 98 ? -16.437 -25.598 2.304 1.00 60.72 98 VAL A N 1
ATOM 757 C CA . VAL A 1 98 ? -16.706 -24.881 1.052 1.00 60.72 98 VAL A CA 1
ATOM 758 C C . VAL A 1 98 ? -17.175 -25.881 -0.014 1.00 60.72 98 VAL A C 1
ATOM 760 O O . VAL A 1 98 ? -16.670 -27.006 -0.044 1.00 60.72 98 VAL A O 1
ATOM 763 N N . PRO A 1 99 ? -18.142 -25.526 -0.881 1.00 67.81 99 PRO A N 1
ATOM 764 C CA . PRO A 1 99 ? -18.491 -26.346 -2.037 1.00 67.81 99 PRO A CA 1
ATOM 765 C C . PRO A 1 99 ? -17.287 -26.550 -2.962 1.00 67.81 99 PRO A C 1
ATOM 767 O O . PRO A 1 99 ? -16.563 -25.600 -3.257 1.00 67.81 99 PRO A O 1
ATOM 770 N N . ILE A 1 100 ? -17.105 -27.763 -3.497 1.00 69.12 100 ILE A N 1
ATOM 771 C CA . ILE A 1 100 ? -16.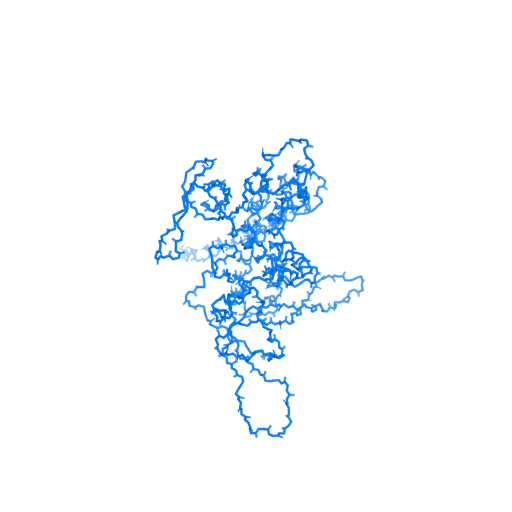009 -28.036 -4.449 1.00 69.12 100 ILE A CA 1
ATOM 772 C C . ILE A 1 100 ? -16.058 -27.111 -5.675 1.00 69.12 100 ILE A C 1
ATOM 774 O O . ILE A 1 100 ? -15.015 -26.764 -6.223 1.00 69.12 100 ILE A O 1
ATOM 778 N N . SER A 1 101 ? -17.250 -26.670 -6.090 1.00 68.81 101 SER A N 1
ATOM 779 C CA . SER A 1 101 ? -17.428 -25.735 -7.211 1.00 68.81 101 SER A CA 1
ATOM 780 C C . SER A 1 101 ? -16.718 -24.396 -7.023 1.00 68.81 101 SER A C 1
ATOM 782 O O . SER A 1 101 ? -16.406 -23.733 -8.009 1.00 68.81 101 SER A O 1
ATOM 784 N N . ASP A 1 102 ? -16.471 -24.004 -5.774 1.00 63.28 102 ASP A N 1
ATOM 785 C CA . ASP A 1 102 ? -15.851 -22.726 -5.433 1.00 63.28 102 ASP A CA 1
ATOM 786 C C . ASP A 1 102 ? -14.321 -22.847 -5.347 1.00 63.28 102 ASP A C 1
ATOM 788 O O . ASP A 1 102 ? -13.634 -21.840 -5.153 1.00 63.28 102 ASP A O 1
ATOM 792 N N . ILE A 1 103 ? -13.782 -24.065 -5.502 1.00 61.00 103 ILE A N 1
ATOM 793 C CA . ILE A 1 103 ? -12.349 -24.339 -5.557 1.00 61.00 103 ILE A CA 1
ATOM 794 C C . ILE A 1 103 ? -11.843 -24.105 -6.981 1.00 61.00 103 ILE A C 1
ATOM 796 O O . ILE A 1 103 ? -12.243 -24.765 -7.940 1.00 61.00 103 ILE A O 1
ATOM 800 N N . LEU A 1 104 ? -10.894 -23.189 -7.111 1.00 63.72 104 LEU A N 1
ATOM 801 C CA . LEU A 1 104 ? -10.192 -22.884 -8.345 1.00 63.72 104 LEU A CA 1
ATOM 802 C C . LEU A 1 104 ? -8.753 -23.419 -8.300 1.00 63.72 104 LEU A C 1
ATOM 804 O O . LEU A 1 104 ? -8.120 -23.427 -7.236 1.00 63.72 104 LEU A O 1
ATOM 808 N N . PRO A 1 105 ? -8.192 -23.822 -9.455 1.00 60.06 105 PRO A N 1
ATOM 809 C CA . PRO A 1 105 ? -6.780 -24.166 -9.537 1.00 60.06 105 PRO A CA 1
ATOM 810 C C . PRO A 1 105 ? -5.902 -22.947 -9.225 1.00 60.06 105 PRO A C 1
ATOM 812 O O . PRO A 1 105 ? -6.286 -21.799 -9.477 1.00 60.06 105 PRO A O 1
ATOM 815 N N . LEU A 1 106 ? -4.693 -23.203 -8.718 1.00 62.81 106 LEU A N 1
ATOM 816 C CA . LEU A 1 106 ? -3.657 -22.176 -8.620 1.00 62.81 106 LEU A CA 1
ATOM 817 C C . LEU A 1 106 ? -3.352 -21.577 -9.991 1.00 62.81 106 LEU A C 1
ATOM 819 O O . LEU A 1 106 ? -3.407 -22.263 -11.021 1.00 62.81 106 LEU A O 1
ATOM 823 N N . LEU A 1 107 ? -2.977 -20.300 -9.981 1.00 65.75 107 LEU A N 1
ATOM 824 C CA . LEU A 1 107 ? -2.425 -19.658 -11.164 1.00 65.75 107 LEU A CA 1
ATOM 825 C C . LEU A 1 107 ? -1.173 -20.384 -11.635 1.00 65.75 107 LEU A C 1
ATOM 827 O O . LEU A 1 107 ? -0.428 -20.939 -10.832 1.00 65.75 107 LEU A O 1
ATOM 831 N N . THR A 1 108 ? -0.902 -20.302 -12.933 1.00 65.94 108 THR A N 1
ATOM 832 C CA . THR A 1 108 ? 0.287 -20.905 -13.547 1.00 65.94 108 THR A CA 1
ATOM 833 C C . THR A 1 108 ? 1.581 -20.502 -12.835 1.00 65.94 108 THR A C 1
ATOM 835 O O . THR A 1 108 ? 2.408 -21.359 -12.570 1.00 65.94 108 THR A O 1
ATOM 838 N N . PHE A 1 109 ? 1.715 -19.236 -12.428 1.00 65.75 109 PHE A N 1
ATOM 839 C CA . PHE A 1 109 ? 2.894 -18.715 -11.720 1.00 65.75 109 PHE A CA 1
ATOM 840 C C . PHE A 1 109 ? 2.895 -18.930 -10.196 1.00 65.75 109 PHE A C 1
ATOM 842 O O . PHE A 1 109 ? 3.862 -18.569 -9.526 1.00 65.75 109 PHE A O 1
ATOM 849 N N . GLU A 1 110 ? 1.803 -19.444 -9.628 1.00 64.19 110 GLU A N 1
ATOM 850 C CA . GLU A 1 110 ? 1.721 -19.784 -8.200 1.00 64.19 110 GLU A CA 1
ATOM 851 C C . GLU A 1 110 ? 2.085 -21.245 -7.928 1.00 64.19 110 GLU A C 1
ATOM 853 O O . GLU A 1 110 ? 2.259 -21.621 -6.769 1.00 64.19 110 GLU A O 1
ATOM 858 N N . ARG A 1 111 ? 2.189 -22.064 -8.980 1.00 64.94 111 ARG A N 1
ATOM 859 C CA . ARG A 1 111 ? 2.599 -23.462 -8.869 1.00 64.94 111 ARG A CA 1
ATOM 860 C C . ARG A 1 111 ? 4.084 -23.537 -8.494 1.00 64.94 111 ARG A C 1
ATOM 862 O O . ARG A 1 111 ? 4.878 -22.766 -9.036 1.00 64.94 111 ARG A O 1
ATOM 869 N N . PRO A 1 112 ? 4.473 -24.418 -7.559 1.00 60.78 112 PRO A N 1
ATOM 870 C CA . PRO A 1 112 ? 5.877 -24.625 -7.237 1.00 60.78 112 PRO A CA 1
ATOM 871 C C . PRO A 1 112 ? 6.615 -25.173 -8.465 1.00 60.78 112 PRO A C 1
ATOM 873 O O . PRO A 1 112 ? 6.164 -26.128 -9.090 1.00 60.78 112 PRO A O 1
ATOM 876 N N . GLU A 1 113 ? 7.770 -24.585 -8.783 1.00 58.78 113 GLU A N 1
ATOM 877 C CA . GLU A 1 113 ? 8.589 -24.921 -9.967 1.00 58.78 113 GLU A CA 1
ATOM 878 C C . GLU A 1 113 ? 8.990 -26.414 -10.017 1.00 58.78 113 GLU A C 1
ATOM 880 O O . GLU A 1 113 ? 9.220 -26.961 -11.092 1.00 58.78 113 GLU A O 1
ATOM 885 N N . LYS A 1 114 ? 8.968 -27.101 -8.866 1.00 55.31 114 LYS A N 1
ATOM 886 C CA . LYS A 1 114 ? 9.346 -28.514 -8.702 1.00 55.31 114 LYS A CA 1
ATOM 887 C C . LYS A 1 114 ? 8.381 -29.531 -9.327 1.00 55.31 114 LYS A C 1
ATOM 889 O O . LYS A 1 114 ? 8.736 -30.700 -9.432 1.00 55.31 114 LYS A O 1
ATOM 894 N N . GLU A 1 115 ? 7.172 -29.138 -9.728 1.00 54.94 115 GLU A N 1
ATOM 895 C CA . GLU A 1 115 ? 6.219 -30.074 -10.355 1.00 54.94 115 GLU A CA 1
ATOM 896 C C . GLU A 1 115 ? 6.462 -30.284 -11.864 1.00 54.94 115 GLU A C 1
ATOM 898 O O . GLU A 1 115 ? 5.942 -31.246 -12.427 1.00 54.94 115 GLU A O 1
ATOM 903 N N . ASP A 1 116 ? 7.291 -29.448 -12.506 1.00 51.44 116 ASP A N 1
ATOM 904 C CA . ASP A 1 116 ? 7.566 -29.496 -13.954 1.00 51.44 116 ASP A CA 1
ATOM 905 C C . ASP A 1 116 ? 8.984 -29.998 -14.316 1.00 51.44 116 ASP A C 1
ATOM 907 O O . ASP A 1 116 ? 9.353 -30.029 -15.492 1.00 51.44 116 ASP A O 1
ATOM 911 N N . GLU A 1 117 ? 9.778 -30.475 -13.347 1.00 49.75 117 GLU A N 1
ATOM 912 C CA . GLU A 1 117 ? 11.172 -30.931 -13.555 1.00 49.75 117 GLU A CA 1
ATOM 913 C C . GLU A 1 117 ? 11.323 -32.193 -14.442 1.00 49.75 117 GLU A C 1
ATOM 915 O O . GLU A 1 117 ? 12.430 -32.674 -14.671 1.00 49.75 117 GLU A O 1
ATOM 920 N N . GLY A 1 118 ? 10.235 -32.744 -14.989 1.00 49.88 118 GLY A N 1
ATOM 921 C CA . GLY A 1 118 ? 10.249 -34.020 -15.711 1.00 49.88 118 GLY A CA 1
ATOM 922 C C . GLY A 1 118 ? 10.178 -33.976 -17.242 1.00 49.88 118 GLY A C 1
ATOM 923 O O . GLY A 1 118 ? 10.190 -35.052 -17.840 1.00 49.88 118 GLY A O 1
ATOM 924 N N . LYS A 1 119 ? 10.025 -32.813 -17.902 1.00 45.59 119 LYS A N 1
ATOM 925 C CA . LYS A 1 119 ? 9.653 -32.799 -19.340 1.00 45.59 119 LYS A CA 1
ATOM 926 C C . LYS A 1 119 ? 10.211 -31.682 -20.230 1.00 45.59 119 LYS A C 1
ATOM 928 O O . LYS A 1 119 ? 9.658 -31.447 -21.302 1.00 45.59 119 LYS A O 1
ATOM 933 N N . TYR A 1 120 ? 11.326 -31.055 -19.872 1.00 44.66 120 TYR A N 1
ATOM 934 C CA . TYR A 1 120 ? 12.093 -30.279 -20.854 1.00 44.66 120 TYR A CA 1
ATOM 935 C C . TYR A 1 120 ? 13.090 -31.206 -21.550 1.00 44.66 120 TYR A C 1
ATOM 937 O O . TYR A 1 120 ? 14.253 -31.302 -21.171 1.00 44.66 120 TYR A O 1
ATOM 945 N N . ASN A 1 121 ? 12.596 -31.947 -22.546 1.00 43.88 121 ASN A N 1
ATOM 946 C CA . ASN A 1 121 ? 13.477 -32.576 -23.521 1.00 43.88 121 ASN A CA 1
ATOM 947 C C . ASN A 1 121 ? 14.209 -31.455 -24.266 1.00 43.88 121 ASN A C 1
ATOM 949 O O . ASN A 1 121 ? 13.573 -30.596 -24.875 1.00 43.88 121 ASN A O 1
ATOM 953 N N . ASN A 1 122 ? 15.536 -31.482 -24.165 1.00 44.62 122 ASN A N 1
ATOM 954 C CA . ASN A 1 122 ? 16.471 -30.702 -24.966 1.00 44.62 122 ASN A CA 1
ATOM 955 C C . ASN A 1 122 ? 16.374 -31.135 -26.436 1.00 44.62 122 ASN A C 1
ATOM 957 O O . ASN A 1 122 ? 17.227 -31.883 -26.905 1.00 44.62 122 ASN A O 1
ATOM 961 N N . ASP A 1 123 ? 15.336 -30.699 -27.140 1.00 44.56 123 ASP A N 1
ATOM 962 C CA . ASP A 1 123 ? 15.369 -30.649 -28.596 1.00 44.56 123 ASP A CA 1
ATOM 963 C C . ASP A 1 123 ? 15.579 -29.181 -28.973 1.00 44.56 123 ASP A C 1
ATOM 965 O O . ASP A 1 123 ? 14.655 -28.367 -29.014 1.00 44.56 123 ASP A O 1
ATOM 969 N N . ASP A 1 124 ? 16.865 -28.860 -29.117 1.00 51.50 124 ASP A N 1
ATOM 970 C CA . ASP A 1 124 ? 17.381 -27.666 -29.768 1.00 51.50 124 ASP A CA 1
ATOM 971 C C . ASP A 1 124 ? 16.717 -27.491 -31.153 1.00 51.50 124 ASP A C 1
ATOM 973 O O . ASP A 1 124 ? 16.470 -28.474 -31.851 1.00 51.50 124 ASP A O 1
ATOM 977 N N . ASP A 1 125 ? 16.492 -26.234 -31.550 1.00 50.22 125 ASP A N 1
ATOM 978 C CA . ASP A 1 125 ? 16.105 -25.777 -32.900 1.00 50.22 125 ASP A CA 1
ATOM 979 C C . ASP A 1 125 ? 14.606 -25.565 -33.219 1.00 50.22 125 ASP A C 1
ATOM 981 O O . ASP A 1 125 ? 14.119 -26.036 -34.244 1.00 50.22 125 ASP A O 1
ATOM 985 N N . ASP A 1 126 ? 13.892 -24.734 -32.445 1.00 44.03 126 ASP A N 1
ATOM 986 C CA . ASP A 1 126 ? 12.792 -23.924 -33.015 1.00 44.03 126 ASP A CA 1
ATOM 987 C C . ASP A 1 126 ? 12.630 -22.562 -32.300 1.00 44.03 126 ASP A C 1
ATOM 989 O O . ASP A 1 126 ? 11.839 -22.360 -31.374 1.00 44.03 126 ASP A O 1
ATOM 993 N N . ASP A 1 127 ? 13.422 -21.598 -32.772 1.00 49.88 127 ASP A N 1
ATOM 994 C CA . ASP A 1 127 ? 13.289 -20.155 -32.550 1.00 49.88 127 ASP A CA 1
ATOM 995 C C . ASP A 1 127 ? 12.036 -19.614 -33.289 1.00 49.88 127 ASP A C 1
ATOM 997 O O . ASP A 1 127 ? 12.164 -18.853 -34.247 1.00 49.88 127 ASP A O 1
ATOM 1001 N N . ASP A 1 128 ? 10.802 -19.978 -32.899 1.00 44.16 128 ASP A N 1
ATOM 1002 C CA . ASP A 1 128 ? 9.624 -19.197 -33.331 1.00 44.16 128 ASP A CA 1
ATOM 1003 C C . ASP A 1 128 ? 8.346 -19.328 -32.460 1.00 44.16 128 ASP A C 1
ATOM 1005 O O . ASP A 1 128 ? 7.747 -20.381 -32.256 1.00 44.16 128 ASP A O 1
ATOM 1009 N N . ALA A 1 129 ? 7.875 -18.160 -32.017 1.00 47.75 129 ALA A N 1
ATOM 1010 C CA . ALA A 1 129 ? 6.470 -17.740 -31.932 1.00 47.75 129 ALA A CA 1
ATOM 1011 C C . ALA A 1 129 ? 5.442 -18.238 -30.884 1.00 47.75 129 ALA A C 1
ATOM 1013 O O . ALA A 1 129 ? 4.374 -17.620 -30.862 1.00 47.75 129 ALA A O 1
ATOM 1014 N N . THR A 1 130 ? 5.664 -19.192 -29.965 1.00 44.44 130 THR A N 1
ATOM 1015 C CA . THR A 1 130 ? 4.571 -19.549 -28.999 1.00 44.44 130 THR A CA 1
ATOM 1016 C C . THR A 1 130 ? 4.879 -19.616 -27.497 1.00 44.44 130 THR A C 1
ATOM 1018 O O . THR A 1 130 ? 3.981 -19.923 -26.713 1.00 44.44 130 THR A O 1
ATOM 1021 N N . ALA A 1 131 ? 6.062 -19.209 -27.030 1.00 45.94 131 ALA A N 1
ATOM 1022 C CA . ALA A 1 131 ? 6.389 -19.193 -25.596 1.00 45.94 131 ALA A CA 1
ATOM 1023 C C . ALA A 1 131 ? 6.120 -17.825 -24.915 1.00 45.94 131 ALA A C 1
ATOM 1025 O O . ALA A 1 131 ? 7.016 -17.018 -24.689 1.00 45.94 131 ALA A O 1
ATOM 1026 N N . ASN A 1 132 ? 4.843 -17.606 -24.584 1.00 48.41 132 ASN A N 1
ATOM 1027 C CA . ASN A 1 132 ? 4.319 -16.956 -23.369 1.00 48.41 132 ASN A CA 1
ATOM 1028 C C . ASN A 1 132 ? 4.721 -15.511 -23.004 1.00 48.41 132 ASN A C 1
ATOM 1030 O O . ASN A 1 132 ? 5.730 -15.244 -22.360 1.00 48.41 132 ASN A O 1
ATOM 1034 N N . HIS A 1 133 ? 3.822 -14.579 -23.350 1.00 55.84 133 HIS A N 1
ATOM 1035 C CA . HIS A 1 133 ? 2.946 -13.738 -22.492 1.00 55.84 133 HIS A CA 1
ATOM 1036 C C . HIS A 1 133 ? 3.304 -13.409 -21.005 1.00 55.84 133 HIS A C 1
ATOM 1038 O O . HIS A 1 133 ? 2.480 -12.814 -20.308 1.00 55.84 133 HIS A O 1
ATOM 1044 N N . ASP A 1 134 ? 4.516 -13.676 -20.514 1.00 69.88 134 ASP A N 1
ATOM 1045 C CA . ASP A 1 134 ? 4.932 -13.518 -19.108 1.00 69.88 134 ASP A CA 1
ATOM 1046 C C . ASP A 1 134 ? 5.877 -12.321 -18.914 1.00 69.88 134 ASP A C 1
ATOM 1048 O O . ASP A 1 134 ? 6.936 -12.381 -18.273 1.00 69.88 134 ASP A O 1
ATOM 1052 N N . THR A 1 135 ? 5.506 -11.186 -19.506 1.00 84.12 135 THR A N 1
ATOM 1053 C CA . THR A 1 135 ? 6.197 -9.912 -19.282 1.00 84.12 135 THR A CA 1
ATOM 1054 C C . THR A 1 135 ? 5.682 -9.233 -18.010 1.00 84.12 135 THR A C 1
ATOM 1056 O O . THR A 1 135 ? 4.529 -9.405 -17.612 1.00 84.12 135 THR A O 1
ATOM 1059 N N . VAL A 1 136 ? 6.515 -8.393 -17.382 1.00 83.94 136 VAL A N 1
ATOM 1060 C CA . VAL A 1 136 ? 6.106 -7.546 -16.239 1.00 83.94 136 VAL A CA 1
ATOM 1061 C C . VAL A 1 136 ? 4.847 -6.735 -16.578 1.00 83.94 136 VAL A C 1
ATOM 1063 O O . VAL A 1 136 ? 3.957 -6.573 -15.744 1.00 83.94 136 VAL A O 1
ATOM 1066 N N . GLU A 1 137 ? 4.751 -6.245 -17.816 1.00 87.00 137 GLU A N 1
ATOM 1067 C CA . GLU A 1 137 ? 3.605 -5.472 -18.294 1.00 87.00 137 GLU A CA 1
ATOM 1068 C C . GLU A 1 137 ? 2.340 -6.308 -18.443 1.00 87.00 137 GLU A C 1
ATOM 1070 O O . GLU A 1 137 ? 1.270 -5.833 -18.077 1.00 87.00 137 GLU A O 1
ATOM 1075 N N . SER A 1 138 ? 2.453 -7.542 -18.937 1.00 89.31 138 SER A N 1
ATOM 1076 C CA . SER A 1 138 ? 1.334 -8.479 -19.031 1.00 89.31 138 SER A CA 1
ATOM 1077 C C . SER A 1 138 ? 0.722 -8.736 -17.650 1.00 89.31 138 SER A C 1
ATOM 1079 O O . SER A 1 138 ? -0.469 -8.478 -17.442 1.00 89.31 138 SER A O 1
ATOM 1081 N N . TYR A 1 139 ? 1.556 -9.102 -16.668 1.00 90.06 139 TYR A N 1
ATOM 1082 C CA . TYR A 1 139 ? 1.118 -9.306 -15.285 1.00 90.06 139 TYR A CA 1
ATOM 1083 C C . TYR A 1 139 ? 0.489 -8.044 -14.688 1.00 90.06 139 TYR A C 1
ATOM 1085 O O . TYR A 1 139 ? -0.614 -8.092 -14.140 1.00 90.06 139 TYR A O 1
ATOM 1093 N N . LYS A 1 140 ? 1.138 -6.885 -14.855 1.00 91.88 140 LYS A N 1
ATOM 1094 C CA . LYS A 1 140 ? 0.609 -5.598 -14.389 1.00 91.88 140 LYS A CA 1
ATOM 1095 C C . LYS A 1 140 ? -0.738 -5.262 -15.036 1.00 91.88 140 LYS A C 1
ATOM 1097 O O . LYS A 1 140 ? -1.646 -4.818 -14.341 1.00 91.88 140 LYS A O 1
ATOM 1102 N N . ASN A 1 141 ? -0.879 -5.416 -16.350 1.00 91.38 141 ASN A N 1
ATOM 1103 C CA . ASN A 1 141 ? -2.105 -5.062 -17.064 1.00 91.38 141 ASN A CA 1
ATOM 1104 C C . ASN A 1 141 ? -3.265 -5.966 -16.641 1.00 91.38 141 ASN A C 1
ATOM 1106 O O . ASN A 1 141 ? -4.382 -5.472 -16.468 1.00 91.38 141 ASN A O 1
ATOM 1110 N N . LYS A 1 142 ? -2.990 -7.255 -16.397 1.00 92.06 142 LYS A N 1
ATOM 1111 C CA . LYS A 1 142 ? -3.982 -8.174 -15.842 1.00 92.06 142 LYS A CA 1
ATOM 1112 C C . LYS A 1 142 ? -4.370 -7.801 -14.412 1.00 92.06 142 LYS A C 1
ATOM 1114 O O . LYS A 1 142 ? -5.557 -7.755 -14.099 1.00 92.06 142 LYS A O 1
ATOM 1119 N N . ALA A 1 143 ? -3.403 -7.439 -13.571 1.00 91.81 143 ALA A N 1
ATOM 1120 C CA . ALA A 1 143 ? -3.678 -6.924 -12.231 1.00 91.81 143 ALA A CA 1
ATOM 1121 C C . ALA A 1 143 ? -4.521 -5.635 -12.258 1.00 91.81 143 ALA A C 1
ATOM 1123 O O . ALA A 1 143 ? -5.471 -5.505 -11.492 1.00 91.81 143 ALA A O 1
ATOM 1124 N N . ASP A 1 144 ? -4.220 -4.699 -13.167 1.00 93.69 144 ASP A N 1
ATOM 1125 C CA . ASP A 1 144 ? -4.985 -3.459 -13.347 1.00 93.69 144 ASP A CA 1
ATOM 1126 C C . ASP A 1 144 ? -6.436 -3.748 -13.786 1.00 93.69 144 ASP A C 1
ATOM 1128 O O . ASP A 1 144 ? -7.358 -3.027 -13.400 1.00 93.69 144 ASP A O 1
ATOM 1132 N N . GLU A 1 145 ? -6.657 -4.789 -14.598 1.00 92.75 145 GLU A N 1
ATOM 1133 C CA . GLU A 1 145 ? -7.992 -5.269 -14.974 1.00 92.75 145 GLU A CA 1
ATOM 1134 C C . GLU A 1 145 ? -8.755 -5.821 -13.763 1.00 92.75 145 GLU A C 1
ATOM 1136 O O . GLU A 1 145 ? -9.875 -5.383 -13.501 1.00 92.75 145 GLU A O 1
ATOM 1141 N N . LEU A 1 146 ? -8.125 -6.703 -12.985 1.00 87.38 146 LEU A N 1
ATOM 1142 C CA . LEU A 1 146 ? -8.702 -7.292 -11.770 1.00 87.38 146 LEU A CA 1
ATOM 1143 C C . LEU A 1 146 ? -9.008 -6.231 -10.705 1.00 87.38 146 LEU A C 1
ATOM 1145 O O . LEU A 1 146 ? -10.066 -6.252 -10.077 1.00 87.38 146 LEU A O 1
ATOM 1149 N N . LEU A 1 147 ? -8.133 -5.233 -10.564 1.00 91.00 147 LEU A N 1
ATOM 1150 C CA . LEU A 1 147 ? -8.350 -4.084 -9.689 1.00 91.00 147 LEU A CA 1
ATOM 1151 C C . LEU A 1 147 ? -9.612 -3.298 -10.086 1.00 91.00 147 LEU A C 1
ATOM 1153 O O . LEU A 1 147 ? -10.375 -2.890 -9.208 1.00 91.00 147 LEU A O 1
ATOM 1157 N N . ARG A 1 148 ? -9.858 -3.098 -11.391 1.00 92.38 148 ARG A N 1
ATOM 1158 C CA . ARG A 1 148 ? -11.095 -2.462 -11.894 1.00 92.38 148 ARG A CA 1
ATOM 1159 C C . ARG A 1 148 ? -12.335 -3.322 -11.654 1.00 92.38 148 ARG A C 1
ATOM 1161 O O . ARG A 1 148 ? -13.414 -2.769 -11.478 1.00 92.38 148 ARG A O 1
ATOM 1168 N N . GLN A 1 149 ? -12.176 -4.642 -11.624 1.00 88.62 149 GLN A N 1
ATOM 1169 C CA . GLN A 1 149 ? -13.229 -5.606 -11.287 1.00 88.62 149 GLN A CA 1
ATOM 1170 C C . GLN A 1 149 ? -13.434 -5.770 -9.771 1.00 88.62 149 GLN A C 1
ATOM 1172 O O . GLN A 1 149 ? -14.301 -6.530 -9.353 1.00 88.62 149 GLN A O 1
ATOM 1177 N N . HIS A 1 150 ? -12.676 -5.040 -8.943 1.00 87.50 150 HIS A N 1
ATOM 1178 C CA . HIS A 1 150 ? -12.693 -5.132 -7.481 1.00 87.50 150 HIS A CA 1
ATOM 1179 C C . HIS A 1 150 ? -12.259 -6.493 -6.908 1.00 87.50 150 HIS A C 1
ATOM 1181 O O . HIS A 1 150 ? -12.472 -6.735 -5.719 1.00 87.50 150 HIS A O 1
ATOM 1187 N N . ASP A 1 151 ? -11.591 -7.342 -7.696 1.00 83.25 151 ASP A N 1
ATOM 1188 C CA . ASP A 1 151 ? -10.949 -8.559 -7.191 1.00 83.25 151 ASP A CA 1
ATOM 1189 C C . ASP A 1 151 ? -9.535 -8.228 -6.694 1.00 83.25 151 ASP A C 1
ATOM 1191 O O . ASP A 1 151 ? -8.514 -8.449 -7.352 1.00 83.25 151 ASP A O 1
ATOM 1195 N N . TYR A 1 152 ? -9.490 -7.594 -5.522 1.00 85.12 152 TYR A N 1
ATOM 1196 C CA . TYR A 1 152 ? -8.258 -7.059 -4.947 1.00 85.12 152 TYR A CA 1
ATOM 1197 C C . TYR A 1 152 ? -7.250 -8.146 -4.586 1.00 85.12 152 TYR A C 1
ATOM 1199 O O . TYR A 1 152 ? -6.051 -7.938 -4.758 1.00 85.12 152 TYR A O 1
ATOM 1207 N N . ALA A 1 153 ? -7.724 -9.288 -4.092 1.00 81.44 153 ALA A N 1
ATOM 1208 C CA . ALA A 1 153 ? -6.859 -10.394 -3.712 1.00 81.44 153 ALA A CA 1
ATOM 1209 C C . ALA A 1 153 ? -6.181 -10.996 -4.945 1.00 81.44 153 ALA A C 1
ATOM 1211 O O . ALA A 1 153 ? -4.970 -11.207 -4.947 1.00 81.44 153 ALA A O 1
ATOM 1212 N N . TYR A 1 154 ? -6.929 -11.169 -6.037 1.00 80.94 154 TYR A N 1
ATOM 1213 C CA . TYR A 1 154 ? -6.359 -11.678 -7.274 1.00 80.94 154 TYR A CA 1
ATOM 1214 C C . TYR A 1 154 ? -5.408 -10.674 -7.933 1.00 80.94 154 TYR A C 1
ATOM 1216 O O . TYR A 1 154 ? -4.334 -11.047 -8.408 1.00 80.94 154 TYR A O 1
ATOM 1224 N N . ALA A 1 155 ? -5.765 -9.387 -7.906 1.00 84.31 155 ALA A N 1
ATOM 1225 C CA . ALA A 1 155 ? -4.896 -8.318 -8.381 1.00 84.31 155 ALA A CA 1
ATOM 1226 C C . ALA A 1 155 ? -3.550 -8.296 -7.635 1.00 84.31 155 ALA A C 1
ATOM 1228 O O . ALA A 1 155 ? -2.520 -8.072 -8.267 1.00 84.31 155 ALA A O 1
ATOM 1229 N N . ILE A 1 156 ? -3.538 -8.562 -6.319 1.00 85.00 156 ILE A N 1
ATOM 1230 C CA . ILE A 1 156 ? -2.299 -8.654 -5.530 1.00 85.00 156 ILE A CA 1
ATOM 1231 C C . ILE A 1 156 ? -1.384 -9.752 -6.077 1.00 85.00 156 ILE A C 1
ATOM 1233 O O . ILE A 1 156 ? -0.239 -9.433 -6.382 1.00 85.00 156 ILE A O 1
ATOM 1237 N N . SER A 1 157 ? -1.876 -10.977 -6.303 1.00 80.12 157 SER A N 1
ATOM 1238 C CA . SER A 1 157 ? -1.051 -12.070 -6.852 1.00 80.12 157 SER A CA 1
ATOM 1239 C C . SER A 1 157 ? -0.380 -11.689 -8.176 1.00 80.12 157 SER A C 1
ATOM 1241 O O . SER A 1 157 ? 0.806 -11.940 -8.377 1.00 80.12 157 SER A O 1
ATOM 1243 N N . TYR A 1 158 ? -1.115 -11.037 -9.082 1.00 84.75 158 TYR A N 1
ATOM 1244 C CA . TYR A 1 158 ? -0.559 -10.585 -10.361 1.00 84.75 158 TYR A CA 1
ATOM 1245 C C . TYR A 1 158 ? 0.444 -9.432 -10.200 1.00 84.75 158 TYR A C 1
ATOM 1247 O O . TYR A 1 158 ? 1.456 -9.396 -10.901 1.00 84.75 158 TYR A O 1
ATOM 1255 N N . TYR A 1 159 ? 0.207 -8.492 -9.280 1.00 87.62 159 TYR A N 1
ATOM 1256 C CA . TYR A 1 159 ? 1.185 -7.446 -8.970 1.00 87.62 159 TYR A CA 1
ATOM 1257 C C . TYR A 1 159 ? 2.454 -8.014 -8.325 1.00 87.62 159 TYR A C 1
ATOM 1259 O O . TYR A 1 159 ? 3.547 -7.565 -8.661 1.00 87.62 159 TYR A O 1
ATOM 1267 N N . GLU A 1 160 ? 2.337 -9.007 -7.446 1.00 82.81 160 GLU A N 1
ATOM 1268 C CA . GLU A 1 160 ? 3.478 -9.703 -6.845 1.00 82.81 160 GLU A CA 1
ATOM 1269 C C . GLU A 1 160 ? 4.285 -10.465 -7.897 1.00 82.81 160 GLU A C 1
ATOM 1271 O O . GLU A 1 160 ? 5.507 -10.336 -7.927 1.00 82.81 160 GLU A O 1
ATOM 1276 N N . ALA A 1 161 ? 3.624 -11.169 -8.821 1.00 80.25 161 ALA A N 1
ATOM 1277 C CA . ALA A 1 161 ? 4.287 -11.813 -9.954 1.00 80.25 161 ALA A CA 1
ATOM 1278 C C . ALA A 1 161 ? 5.021 -10.795 -10.843 1.00 80.25 161 ALA A C 1
ATOM 1280 O O . ALA A 1 161 ? 6.183 -11.000 -11.207 1.00 80.25 161 ALA A O 1
ATOM 1281 N N . ALA A 1 162 ? 4.384 -9.653 -11.131 1.00 84.88 162 ALA A N 1
ATOM 1282 C CA . ALA A 1 162 ? 5.009 -8.561 -11.873 1.00 84.88 162 ALA A CA 1
ATOM 1283 C C . ALA A 1 162 ? 6.249 -8.013 -11.144 1.00 84.88 162 ALA A C 1
ATOM 1285 O O . ALA A 1 162 ? 7.283 -7.794 -11.778 1.00 84.88 162 ALA A O 1
ATOM 1286 N N . LEU A 1 163 ? 6.171 -7.825 -9.819 1.00 80.69 163 LEU A N 1
ATOM 1287 C CA . LEU A 1 163 ? 7.306 -7.388 -9.004 1.00 80.69 163 LEU A CA 1
ATOM 1288 C C . LEU A 1 163 ? 8.421 -8.428 -8.996 1.00 80.69 163 LEU A C 1
ATOM 1290 O O . LEU A 1 163 ? 9.557 -8.062 -9.281 1.00 80.69 163 LEU A O 1
ATOM 1294 N N . ARG A 1 164 ? 8.103 -9.708 -8.762 1.00 74.56 164 ARG A N 1
ATOM 1295 C CA . ARG A 1 164 ? 9.065 -10.819 -8.788 1.00 74.56 164 ARG A CA 1
ATOM 1296 C C . ARG A 1 164 ? 9.825 -10.825 -10.104 1.00 74.56 164 ARG A C 1
ATOM 1298 O O . ARG A 1 164 ? 11.049 -10.833 -10.099 1.00 74.56 164 ARG A O 1
ATOM 1305 N N . ARG A 1 165 ? 9.115 -10.716 -11.228 1.00 78.19 165 ARG A N 1
ATOM 1306 C CA . ARG A 1 165 ? 9.731 -10.687 -12.558 1.00 78.19 165 ARG A CA 1
ATOM 1307 C C . ARG A 1 165 ? 10.559 -9.425 -12.805 1.00 78.19 165 ARG A C 1
ATOM 1309 O O . ARG A 1 165 ? 11.574 -9.493 -13.490 1.00 78.19 165 ARG A O 1
ATOM 1316 N N . SER A 1 166 ? 10.137 -8.285 -12.257 1.00 76.56 166 SER A N 1
ATOM 1317 C CA . SER A 1 166 ? 10.888 -7.029 -12.365 1.00 76.56 166 SER A CA 1
ATOM 1318 C C . SER A 1 166 ? 12.148 -7.008 -11.498 1.00 76.56 166 SER A C 1
ATOM 1320 O O . SER A 1 166 ? 13.106 -6.338 -11.857 1.00 76.56 166 SER A O 1
ATOM 1322 N N . SER A 1 167 ? 12.147 -7.739 -10.382 1.00 67.81 167 SER A N 1
ATOM 1323 C CA . SER A 1 167 ? 13.218 -7.714 -9.383 1.00 67.81 167 SER A CA 1
ATOM 1324 C C . SER A 1 167 ? 14.132 -8.941 -9.439 1.00 67.81 167 SER A C 1
ATOM 1326 O O . SER A 1 167 ? 15.190 -8.923 -8.827 1.00 67.81 167 SER A O 1
ATOM 1328 N N . SER A 1 168 ? 13.779 -9.990 -10.190 1.00 62.50 168 SER A N 1
ATOM 1329 C CA . SER A 1 168 ? 14.560 -11.234 -10.309 1.00 62.50 168 SER A CA 1
ATOM 1330 C C . SER A 1 168 ? 15.894 -11.091 -11.049 1.00 62.50 168 SER A C 1
ATOM 1332 O O . SER A 1 168 ? 16.608 -12.073 -11.204 1.00 62.50 168 SER A O 1
ATOM 1334 N N . ARG A 1 169 ? 16.213 -9.907 -11.581 1.00 64.50 169 ARG A N 1
ATOM 1335 C CA . ARG A 1 169 ? 17.454 -9.649 -12.316 1.00 64.50 169 ARG A CA 1
ATOM 1336 C C . ARG A 1 169 ? 18.195 -8.512 -11.635 1.00 64.50 169 ARG A C 1
ATOM 1338 O O . ARG A 1 169 ? 17.831 -7.350 -11.795 1.00 64.50 169 ARG A O 1
ATOM 1345 N N . TYR A 1 170 ? 19.207 -8.861 -10.859 1.00 67.06 170 TYR A N 1
ATOM 1346 C CA . TYR A 1 170 ? 20.136 -7.913 -10.269 1.00 67.06 170 TYR A CA 1
ATOM 1347 C C . TYR A 1 170 ? 21.559 -8.356 -10.597 1.00 67.06 170 TYR A C 1
ATOM 1349 O O . TYR A 1 170 ? 21.879 -9.541 -10.660 1.00 67.06 170 TYR A O 1
ATOM 1357 N N . HIS A 1 171 ? 22.399 -7.366 -10.836 1.00 67.44 171 HIS A N 1
ATOM 1358 C CA . HIS A 1 171 ? 23.820 -7.521 -11.107 1.00 67.44 171 HIS A CA 1
ATOM 1359 C C . HIS A 1 171 ? 24.596 -6.611 -10.160 1.00 67.44 171 HIS A C 1
ATOM 1361 O O . HIS A 1 171 ? 24.045 -5.621 -9.671 1.00 67.44 171 HIS A O 1
ATOM 1367 N N . VAL A 1 172 ? 25.867 -6.916 -9.914 1.00 71.25 172 VAL A N 1
ATOM 1368 C CA . VAL A 1 172 ? 26.772 -5.978 -9.236 1.00 71.25 172 VAL A CA 1
ATOM 1369 C C . VAL A 1 172 ? 26.675 -4.598 -9.907 1.00 71.25 172 VAL A C 1
ATOM 1371 O O . VAL A 1 172 ? 26.654 -4.498 -11.134 1.00 71.25 172 VAL A O 1
ATOM 1374 N N . GLY A 1 173 ? 26.536 -3.547 -9.100 1.00 62.34 173 GLY A N 1
ATOM 1375 C CA . GLY A 1 173 ? 26.217 -2.178 -9.510 1.00 62.34 173 GLY A CA 1
ATOM 1376 C C . GLY A 1 173 ? 24.719 -1.843 -9.541 1.00 62.34 173 GLY A C 1
ATOM 1377 O O . GLY A 1 173 ? 24.354 -0.708 -9.842 1.00 62.34 173 GLY A O 1
ATOM 1378 N N . SER A 1 174 ? 23.827 -2.794 -9.238 1.00 65.19 174 SER A N 1
ATOM 1379 C CA . SER A 1 174 ? 22.384 -2.523 -9.155 1.00 65.19 174 SER A CA 1
ATOM 1380 C C . SER A 1 174 ? 22.038 -1.699 -7.920 1.00 65.19 174 SER A C 1
ATOM 1382 O O . SER A 1 174 ? 22.556 -1.931 -6.832 1.00 65.19 174 SER A O 1
ATOM 1384 N N . THR A 1 175 ? 21.084 -0.784 -8.063 1.00 65.06 175 THR A N 1
ATOM 1385 C CA . THR A 1 175 ? 20.504 -0.049 -6.935 1.00 65.06 175 THR A CA 1
ATOM 1386 C C . THR A 1 175 ? 19.410 -0.874 -6.263 1.00 65.06 175 THR A C 1
ATOM 1388 O O . THR A 1 175 ? 18.575 -1.461 -6.938 1.00 65.06 175 THR A O 1
ATOM 1391 N N . LEU A 1 176 ? 19.387 -0.910 -4.936 1.00 70.06 176 LEU A N 1
ATOM 1392 C CA . LEU A 1 176 ? 18.481 -1.688 -4.097 1.00 70.06 176 LEU A CA 1
ATOM 1393 C C . LEU A 1 176 ? 17.740 -0.770 -3.115 1.00 70.06 176 LEU A C 1
ATOM 1395 O O . LEU A 1 176 ? 18.297 0.225 -2.653 1.00 70.06 176 LEU A O 1
ATOM 1399 N N . VAL A 1 177 ? 16.493 -1.102 -2.757 1.00 65.06 177 VAL A N 1
ATOM 1400 C CA . VAL A 1 177 ? 15.732 -0.367 -1.728 1.00 65.06 177 VAL A CA 1
ATOM 1401 C C . VAL A 1 177 ? 15.625 -1.210 -0.480 1.00 65.06 177 VAL A C 1
ATOM 1403 O O . VAL A 1 177 ? 14.806 -2.103 -0.410 1.00 65.06 177 VAL A O 1
ATOM 1406 N N . VAL A 1 178 ? 16.368 -0.860 0.545 1.00 66.88 178 VAL A N 1
ATOM 1407 C CA . VAL A 1 178 ? 16.641 -1.688 1.703 1.00 66.88 178 VAL A CA 1
ATOM 1408 C C . VAL A 1 178 ? 15.911 -1.164 2.946 1.00 66.88 178 VAL A C 1
ATOM 1410 O O . VAL A 1 178 ? 15.914 0.033 3.231 1.00 66.88 178 VAL A O 1
ATOM 1413 N N . ARG A 1 179 ? 15.290 -2.046 3.734 1.00 62.84 179 ARG A N 1
ATOM 1414 C CA . ARG A 1 179 ? 14.632 -1.714 5.001 1.00 62.84 179 ARG A CA 1
ATOM 1415 C C . ARG A 1 179 ? 15.629 -1.721 6.155 1.00 62.84 179 ARG A C 1
ATOM 1417 O O . ARG A 1 179 ? 16.192 -2.751 6.495 1.00 62.84 179 ARG A O 1
ATOM 1424 N N . ARG A 1 180 ? 15.748 -0.582 6.835 1.00 66.50 180 ARG A N 1
ATOM 1425 C CA . ARG A 1 180 ? 16.671 -0.352 7.946 1.00 66.50 180 ARG A CA 1
ATOM 1426 C C . ARG A 1 180 ? 15.992 0.394 9.090 1.00 66.50 180 ARG A C 1
ATOM 1428 O O . ARG A 1 180 ? 15.467 1.486 8.891 1.00 66.50 180 ARG A O 1
ATOM 1435 N N . LYS A 1 181 ? 15.986 -0.178 10.302 1.00 66.56 181 LYS A N 1
ATOM 1436 C CA . LYS A 1 181 ? 15.329 0.404 11.500 1.00 66.56 181 LYS A CA 1
ATOM 1437 C C . LYS A 1 181 ? 13.881 0.871 11.242 1.00 66.56 181 LYS A C 1
ATOM 1439 O O . LYS A 1 181 ? 13.410 1.839 11.827 1.00 66.56 181 LYS A O 1
ATOM 1444 N N . GLY A 1 182 ? 13.174 0.191 10.337 1.00 64.12 182 GLY A N 1
ATOM 1445 C CA . GLY A 1 182 ? 11.809 0.548 9.938 1.00 64.12 182 GLY A CA 1
ATOM 1446 C C . GLY A 1 182 ? 11.682 1.594 8.820 1.00 64.12 182 GLY A C 1
ATOM 1447 O O . GLY A 1 182 ? 10.554 1.911 8.453 1.00 64.12 182 GLY A O 1
ATOM 1448 N N . HIS A 1 183 ? 12.786 2.078 8.248 1.00 66.81 183 HIS A N 1
ATOM 1449 C CA . HIS A 1 183 ? 12.832 3.027 7.128 1.00 66.81 183 HIS A CA 1
ATOM 1450 C C . HIS A 1 183 ? 13.308 2.348 5.839 1.00 66.81 183 HIS A C 1
ATOM 1452 O O . HIS A 1 183 ? 13.997 1.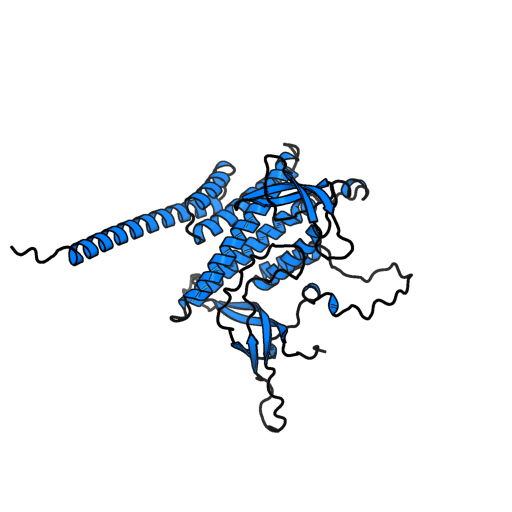340 5.912 1.00 66.81 183 HIS A O 1
ATOM 1458 N N . CYS A 1 184 ? 12.946 2.882 4.671 1.00 69.12 184 CYS A N 1
ATOM 1459 C CA . CYS A 1 184 ? 13.451 2.418 3.371 1.00 69.12 184 CYS A CA 1
ATOM 1460 C C . CYS A 1 184 ? 14.616 3.319 2.935 1.00 69.12 184 CYS A C 1
ATOM 1462 O O . CYS A 1 184 ? 14.483 4.542 2.981 1.00 69.12 184 CYS A O 1
ATOM 1464 N N . VAL A 1 185 ? 15.744 2.726 2.546 1.00 67.06 185 VAL A N 1
ATOM 1465 C CA . VAL A 1 185 ? 17.007 3.402 2.205 1.00 67.06 185 VAL A CA 1
ATOM 1466 C C . VAL A 1 185 ? 17.539 2.831 0.893 1.00 67.06 185 VAL A C 1
ATOM 1468 O O . VAL A 1 185 ? 17.282 1.674 0.592 1.00 67.06 185 VAL A O 1
ATOM 1471 N N . ILE A 1 186 ? 18.268 3.618 0.106 1.00 73.31 186 ILE A N 1
ATOM 1472 C CA . ILE A 1 186 ? 18.933 3.122 -1.102 1.00 73.31 186 ILE A CA 1
ATOM 1473 C C . ILE A 1 186 ? 20.302 2.523 -0.754 1.00 73.31 186 ILE A C 1
ATOM 1475 O O . ILE A 1 186 ? 21.072 3.128 -0.006 1.00 73.31 186 ILE A O 1
ATOM 1479 N N . ALA A 1 187 ? 20.600 1.357 -1.317 1.00 72.06 187 ALA A N 1
ATOM 1480 C CA . ALA A 1 187 ? 21.923 0.743 -1.311 1.00 72.06 187 ALA A CA 1
ATOM 1481 C C . ALA A 1 187 ? 22.331 0.357 -2.738 1.00 72.06 187 ALA A C 1
ATOM 1483 O O . ALA A 1 187 ? 21.475 0.216 -3.606 1.00 72.06 187 ALA A O 1
ATOM 1484 N N . GLU A 1 188 ? 23.619 0.194 -2.983 1.00 72.06 188 GLU A N 1
ATOM 1485 C CA . GLU A 1 188 ? 24.184 -0.324 -4.228 1.00 72.06 188 GLU A CA 1
ATOM 1486 C C . GLU A 1 188 ? 24.741 -1.723 -3.964 1.00 72.06 188 GLU A C 1
ATOM 1488 O O . GLU A 1 188 ? 25.321 -1.970 -2.913 1.00 72.06 188 GLU A O 1
ATOM 1493 N N . LEU A 1 189 ? 24.485 -2.660 -4.874 1.00 73.06 189 LEU A N 1
ATOM 1494 C CA . LEU A 1 189 ? 24.938 -4.044 -4.768 1.00 73.06 189 LEU A CA 1
ATOM 1495 C C . LEU A 1 189 ? 26.400 -4.140 -5.209 1.00 73.06 189 LEU A C 1
ATOM 1497 O O . LEU A 1 189 ? 26.671 -4.018 -6.401 1.00 73.06 189 LEU A O 1
ATOM 1501 N N . ASP A 1 190 ? 27.324 -4.383 -4.286 1.00 77.62 190 ASP A N 1
ATOM 1502 C CA . ASP A 1 190 ? 28.762 -4.416 -4.584 1.00 77.62 190 ASP A CA 1
ATOM 1503 C C . ASP A 1 190 ? 29.244 -5.811 -4.966 1.00 77.62 190 ASP A C 1
ATOM 1505 O O . ASP A 1 190 ? 30.095 -5.961 -5.842 1.00 77.62 190 ASP A O 1
ATOM 1509 N N . CYS A 1 191 ? 28.700 -6.839 -4.316 1.00 80.88 191 CYS A N 1
ATOM 1510 C CA . CYS A 1 191 ? 29.088 -8.224 -4.541 1.00 80.88 191 CYS A CA 1
ATOM 1511 C C . CYS A 1 191 ? 27.892 -9.164 -4.365 1.00 80.88 191 CYS A C 1
ATOM 1513 O O . CYS A 1 191 ? 27.000 -8.923 -3.548 1.00 80.88 191 CYS A O 1
ATOM 1515 N N . ILE A 1 192 ? 27.890 -10.247 -5.141 1.00 79.81 192 ILE A N 1
ATOM 1516 C CA . ILE A 1 192 ? 26.978 -11.378 -4.980 1.00 79.81 192 ILE A CA 1
ATOM 1517 C C . ILE A 1 192 ? 27.863 -12.590 -4.710 1.00 79.81 192 ILE A C 1
ATOM 1519 O O . ILE A 1 192 ? 28.583 -13.041 -5.599 1.00 79.81 192 ILE A O 1
ATOM 1523 N N . GLU A 1 193 ? 27.823 -13.087 -3.483 1.00 78.31 193 GLU A N 1
ATOM 1524 C CA . GLU A 1 193 ? 28.500 -14.312 -3.080 1.00 78.31 193 GLU A CA 1
ATOM 1525 C C . GLU A 1 193 ? 27.498 -15.461 -3.221 1.00 78.31 193 GLU A C 1
ATOM 1527 O O . GLU A 1 193 ? 26.556 -15.590 -2.438 1.00 78.31 193 GLU A O 1
ATOM 1532 N N . THR A 1 194 ? 27.663 -16.267 -4.266 1.00 76.00 194 THR A N 1
ATOM 1533 C CA . THR A 1 194 ? 26.946 -17.536 -4.429 1.00 76.00 194 THR A CA 1
ATOM 1534 C C . THR A 1 194 ? 27.812 -18.650 -3.858 1.00 76.00 194 THR A C 1
ATOM 1536 O O . THR A 1 194 ? 28.856 -18.958 -4.435 1.00 76.00 194 THR A O 1
ATOM 1539 N N . GLU A 1 195 ? 27.413 -19.228 -2.725 1.00 72.94 195 GLU A N 1
ATOM 1540 C CA . GLU A 1 195 ? 28.045 -20.444 -2.208 1.00 72.94 195 GLU A CA 1
ATOM 1541 C C . GLU A 1 195 ? 27.610 -21.626 -3.096 1.00 72.94 195 GLU A C 1
ATOM 1543 O O . GLU A 1 195 ? 26.429 -21.790 -3.386 1.00 72.94 195 GLU A O 1
ATOM 1548 N N . GLU A 1 196 ? 28.562 -22.418 -3.602 1.00 67.25 196 GLU A N 1
ATOM 1549 C CA . GLU A 1 196 ? 28.306 -23.452 -4.628 1.00 67.25 196 GLU A CA 1
ATOM 1550 C C . GLU A 1 196 ? 27.424 -24.619 -4.135 1.00 67.25 196 GLU A C 1
ATOM 1552 O O . GLU A 1 196 ? 26.945 -25.408 -4.949 1.00 67.25 196 GLU A O 1
ATOM 1557 N N . GLU A 1 197 ? 27.196 -24.732 -2.821 1.00 62.84 197 GLU A N 1
ATOM 1558 C CA . GLU A 1 197 ? 26.521 -25.875 -2.188 1.00 62.84 197 GLU A CA 1
ATOM 1559 C C . GLU A 1 197 ? 25.222 -25.514 -1.436 1.00 62.84 197 GLU A C 1
ATOM 1561 O O . GLU A 1 197 ? 24.475 -26.418 -1.061 1.00 62.84 197 GLU A O 1
ATOM 1566 N N . GLU A 1 198 ? 24.896 -24.227 -1.259 1.00 57.19 198 GLU A N 1
ATOM 1567 C CA . GLU A 1 198 ? 23.675 -23.775 -0.577 1.00 57.19 198 GLU A CA 1
ATOM 1568 C C . GLU A 1 198 ? 22.959 -22.697 -1.413 1.00 57.19 198 GLU A C 1
ATOM 1570 O O . GLU A 1 198 ? 23.576 -21.735 -1.861 1.00 57.19 198 GLU A O 1
ATOM 1575 N N . ASP A 1 199 ? 21.634 -22.815 -1.588 1.00 56.62 199 ASP A N 1
ATOM 1576 C CA . ASP A 1 199 ? 20.780 -21.823 -2.285 1.00 56.62 199 ASP A CA 1
ATOM 1577 C C . ASP A 1 199 ? 20.758 -20.429 -1.597 1.00 56.62 199 ASP A C 1
ATOM 1579 O O . ASP A 1 199 ? 20.039 -19.514 -2.018 1.00 56.62 199 ASP A O 1
ATOM 1583 N N . ASP A 1 200 ? 21.552 -20.235 -0.543 1.00 58.72 200 ASP A N 1
ATOM 1584 C CA . ASP A 1 200 ? 21.686 -18.993 0.205 1.00 58.72 200 ASP A CA 1
ATOM 1585 C C . ASP A 1 200 ? 22.728 -18.075 -0.448 1.00 58.72 200 ASP A C 1
ATOM 1587 O O . ASP A 1 200 ? 23.898 -18.000 -0.076 1.00 58.72 200 ASP A O 1
ATOM 1591 N N . SER A 1 201 ? 22.270 -17.299 -1.431 1.00 63.22 201 SER A N 1
ATOM 1592 C CA . SER A 1 201 ? 23.055 -16.185 -1.972 1.00 63.22 201 SER A CA 1
ATOM 1593 C C . SER A 1 201 ? 23.241 -15.089 -0.916 1.00 63.22 201 SER A C 1
ATOM 1595 O O . SER A 1 201 ? 22.263 -14.531 -0.405 1.00 63.22 201 SER A O 1
ATOM 1597 N N . ARG A 1 202 ? 24.494 -14.720 -0.625 1.00 71.44 202 ARG A N 1
ATOM 1598 C CA . ARG A 1 202 ? 24.829 -13.557 0.209 1.00 71.44 202 ARG A CA 1
ATOM 1599 C C . ARG A 1 202 ? 25.076 -12.331 -0.664 1.00 71.44 202 ARG A C 1
ATOM 1601 O O . ARG A 1 202 ? 25.689 -12.405 -1.726 1.00 71.44 202 ARG A O 1
ATOM 1608 N N . TYR A 1 203 ? 24.591 -11.181 -0.205 1.00 74.19 203 TYR A N 1
ATOM 1609 C CA . TYR A 1 203 ? 24.715 -9.908 -0.917 1.00 74.19 203 TYR A CA 1
ATOM 1610 C C . TYR A 1 203 ? 25.503 -8.916 -0.072 1.00 74.19 203 TYR A C 1
ATOM 1612 O O . TYR A 1 203 ? 25.075 -8.591 1.039 1.00 74.19 203 TYR A O 1
ATOM 1620 N N . ASP A 1 204 ? 26.601 -8.401 -0.620 1.00 73.88 204 ASP A N 1
ATOM 1621 C CA . ASP A 1 204 ? 27.307 -7.260 -0.041 1.00 73.88 204 ASP A CA 1
ATOM 1622 C C . ASP A 1 204 ? 26.800 -5.971 -0.692 1.00 73.88 204 ASP A C 1
ATOM 1624 O O . ASP A 1 204 ? 26.691 -5.887 -1.921 1.00 73.88 204 ASP A O 1
ATOM 1628 N N . VAL A 1 205 ? 26.433 -4.980 0.120 1.00 73.69 205 VAL A N 1
ATOM 1629 C CA . VAL A 1 205 ? 25.838 -3.735 -0.379 1.00 73.69 205 VAL A CA 1
ATOM 1630 C C . VAL A 1 205 ? 26.467 -2.510 0.276 1.00 73.69 205 VAL A C 1
ATOM 1632 O O . VAL A 1 205 ? 26.524 -2.393 1.505 1.00 73.69 205 VAL A O 1
ATOM 1635 N N . THR A 1 206 ? 26.825 -1.520 -0.538 1.00 75.56 206 THR A N 1
ATOM 1636 C CA . THR A 1 206 ? 27.228 -0.200 -0.061 1.00 75.56 206 THR A CA 1
ATOM 1637 C C . THR A 1 206 ? 26.011 0.701 0.053 1.00 75.56 206 THR A C 1
ATOM 1639 O O . THR A 1 206 ? 25.285 0.983 -0.898 1.00 75.56 206 THR A O 1
ATOM 1642 N N . TYR A 1 207 ? 25.779 1.222 1.252 1.00 66.44 207 TYR A N 1
ATOM 1643 C CA . TYR A 1 207 ? 24.793 2.278 1.445 1.00 66.44 207 TYR A CA 1
ATOM 1644 C C . TYR A 1 207 ? 25.297 3.570 0.820 1.00 66.44 207 TYR A C 1
ATOM 1646 O O . TYR A 1 207 ? 26.409 4.007 1.120 1.00 66.44 207 TYR A O 1
ATOM 1654 N N . VAL A 1 208 ? 24.425 4.274 0.101 1.00 66.81 208 VAL A N 1
ATOM 1655 C CA . VAL A 1 208 ? 24.696 5.629 -0.404 1.00 66.81 208 VAL A CA 1
ATOM 1656 C C . VAL A 1 208 ? 24.605 6.672 0.750 1.00 66.81 208 VAL A C 1
ATOM 1658 O O . VAL A 1 208 ? 24.040 7.745 0.575 1.00 66.81 208 VAL A O 1
ATOM 1661 N N . LEU A 1 209 ? 25.210 6.360 1.927 1.00 53.62 209 LEU A N 1
ATOM 1662 C CA . LEU A 1 209 ? 25.380 7.093 3.221 1.00 53.62 209 LEU A CA 1
ATOM 1663 C C . LEU A 1 209 ? 24.382 6.797 4.386 1.00 53.62 209 LEU A C 1
ATOM 1665 O O . LEU A 1 209 ? 23.199 6.562 4.155 1.00 53.62 209 LEU A O 1
ATOM 1669 N N . PRO A 1 210 ? 24.800 6.936 5.676 1.00 45.22 210 PRO A N 1
ATOM 1670 C CA . PRO A 1 210 ? 25.795 6.121 6.364 1.00 45.22 210 PRO A CA 1
ATOM 1671 C C . PRO A 1 210 ? 25.183 4.924 7.144 1.00 45.22 210 PRO A C 1
ATOM 1673 O O . PRO A 1 210 ? 24.334 5.071 8.028 1.00 45.22 210 PRO A O 1
ATOM 1676 N N . VAL A 1 211 ? 25.707 3.745 6.784 1.00 41.34 211 VAL A N 1
ATOM 1677 C CA . VAL A 1 211 ? 26.020 2.479 7.498 1.00 41.34 211 VAL A CA 1
ATOM 1678 C C . VAL A 1 211 ? 25.009 1.765 8.417 1.00 41.34 211 VAL A C 1
ATOM 1680 O O . VAL A 1 211 ? 24.678 2.321 9.458 1.00 41.34 211 VAL A O 1
ATOM 1683 N N . TRP A 1 212 ? 24.717 0.486 8.081 1.00 36.59 212 TRP A N 1
ATOM 1684 C CA . TRP A 1 212 ? 24.325 -0.734 8.858 1.00 36.59 212 TRP A CA 1
ATOM 1685 C C . TRP A 1 212 ? 22.866 -1.283 8.768 1.00 36.59 212 TRP A C 1
ATOM 1687 O O . TRP A 1 212 ? 21.949 -0.702 9.356 1.00 36.59 212 TRP A O 1
ATOM 1697 N N . ASP A 1 213 ? 22.757 -2.473 8.146 1.00 34.94 213 ASP A N 1
ATOM 1698 C CA . ASP A 1 213 ? 21.731 -3.554 8.027 1.00 34.94 213 ASP A CA 1
ATOM 1699 C C . ASP A 1 213 ? 20.591 -3.504 6.975 1.00 34.94 213 ASP A C 1
ATOM 1701 O O . ASP A 1 213 ? 19.936 -2.473 6.774 1.00 34.94 213 ASP A O 1
ATOM 1705 N N . ILE A 1 214 ? 20.408 -4.647 6.271 1.00 36.16 214 ILE A N 1
ATOM 1706 C CA . ILE A 1 214 ? 19.755 -4.806 4.953 1.00 36.16 214 ILE A CA 1
ATOM 1707 C C . ILE A 1 214 ? 18.421 -5.581 5.006 1.00 36.16 214 ILE A C 1
ATOM 1709 O O . ILE A 1 214 ? 18.398 -6.667 5.568 1.00 36.16 214 ILE A O 1
ATOM 1713 N N . LEU A 1 215 ? 17.354 -5.107 4.331 1.00 41.97 215 LEU A N 1
ATOM 1714 C CA . LEU A 1 215 ? 16.401 -5.972 3.603 1.00 41.97 215 LEU A CA 1
ATOM 1715 C C . LEU A 1 215 ? 15.503 -5.213 2.594 1.00 41.97 215 LEU A C 1
ATOM 1717 O O . LEU A 1 215 ? 14.565 -4.556 3.042 1.00 41.97 215 LEU A O 1
ATOM 1721 N N . LEU A 1 216 ? 15.759 -5.320 1.277 1.00 43.62 216 LEU A N 1
ATOM 1722 C CA . LEU A 1 216 ? 14.823 -5.254 0.118 1.00 43.62 216 LEU A CA 1
ATOM 1723 C C . LEU A 1 216 ? 15.580 -4.817 -1.166 1.00 43.62 216 LEU A C 1
ATOM 1725 O O . LEU A 1 216 ? 16.523 -4.028 -1.131 1.00 43.62 216 LEU A O 1
ATOM 1729 N N . VAL A 1 217 ? 15.260 -5.448 -2.297 1.00 48.44 217 VAL A N 1
ATOM 1730 C CA . VAL A 1 217 ? 16.056 -5.422 -3.539 1.00 48.44 217 VAL A CA 1
ATOM 1731 C C . VAL A 1 217 ? 15.136 -4.911 -4.652 1.00 48.44 217 VAL A C 1
ATOM 1733 O O . VAL A 1 217 ? 14.028 -5.412 -4.821 1.00 48.44 217 VAL A O 1
ATOM 1736 N N . VAL A 1 218 ? 15.526 -3.866 -5.380 1.00 47.56 218 VAL A N 1
ATOM 1737 C CA . VAL A 1 218 ? 14.741 -3.347 -6.516 1.00 47.56 218 VAL A CA 1
ATOM 1738 C C . VAL A 1 218 ? 15.706 -3.045 -7.652 1.00 47.56 218 VAL A C 1
ATOM 1740 O O . VAL A 1 218 ? 16.051 -1.897 -7.890 1.00 47.56 218 VAL A O 1
ATOM 1743 N N . GLY A 1 219 ? 16.187 -4.103 -8.303 1.00 38.38 219 GLY A N 1
ATOM 1744 C CA . GLY A 1 219 ? 17.172 -3.991 -9.371 1.00 38.38 219 GLY A CA 1
ATOM 1745 C C . GLY A 1 219 ? 16.587 -3.394 -10.651 1.00 38.38 219 GLY A C 1
ATOM 1746 O O . GLY A 1 219 ? 15.509 -3.777 -11.105 1.00 38.38 219 GLY A O 1
ATOM 1747 N N . GLY A 1 220 ? 17.343 -2.479 -11.246 1.00 43.72 220 GLY A N 1
ATOM 1748 C CA . GLY A 1 220 ? 17.317 -2.184 -12.671 1.00 43.72 220 GLY A CA 1
ATOM 1749 C C . GLY A 1 220 ? 18.765 -2.073 -13.134 1.00 43.72 220 GLY A C 1
ATOM 1750 O O . GLY A 1 220 ? 19.524 -1.308 -12.547 1.00 43.72 220 GLY A O 1
ATOM 1751 N N . ASP A 1 221 ? 19.157 -2.856 -14.136 1.00 46.03 221 ASP A N 1
ATOM 1752 C CA . ASP A 1 221 ? 20.518 -2.840 -14.676 1.00 46.03 221 ASP A CA 1
ATOM 1753 C C . ASP A 1 221 ? 20.764 -1.521 -15.451 1.00 46.03 221 ASP A C 1
ATOM 1755 O O . ASP A 1 221 ? 20.084 -1.262 -16.456 1.00 46.03 221 ASP A O 1
ATOM 1759 N N . PRO A 1 222 ? 21.709 -0.661 -15.018 1.00 51.66 222 PRO A N 1
ATOM 1760 C CA . PRO A 1 222 ? 22.036 0.573 -15.732 1.00 51.66 222 PRO A CA 1
ATOM 1761 C C . PRO A 1 222 ? 22.699 0.319 -17.102 1.00 51.66 222 PRO A C 1
ATOM 1763 O O . PRO A 1 222 ? 22.623 1.177 -17.987 1.00 51.66 222 PRO A O 1
ATOM 1766 N N . GLU A 1 223 ? 23.319 -0.845 -17.313 1.00 50.41 223 GLU A N 1
ATOM 1767 C CA . GLU A 1 223 ? 24.014 -1.225 -18.550 1.00 50.41 223 GLU A CA 1
ATOM 1768 C C . GLU A 1 223 ? 23.086 -1.918 -19.570 1.00 50.41 223 GLU A C 1
ATOM 1770 O O . GLU A 1 223 ? 23.320 -1.813 -20.781 1.00 50.41 223 GLU A O 1
ATOM 1775 N N . GLU A 1 224 ? 21.978 -2.539 -19.141 1.00 51.72 224 GLU A N 1
ATOM 1776 C CA . GLU A 1 224 ? 21.003 -3.167 -20.056 1.00 51.72 224 GLU A CA 1
ATOM 1777 C C . GLU A 1 224 ? 20.391 -2.138 -21.028 1.00 51.72 224 GLU A C 1
ATOM 1779 O O . GLU A 1 224 ? 20.107 -2.443 -22.191 1.00 51.72 224 GLU A O 1
ATOM 1784 N N . GLY A 1 225 ? 20.271 -0.878 -20.590 1.00 49.78 225 GLY A N 1
ATOM 1785 C CA . GLY A 1 225 ? 19.844 0.247 -21.426 1.00 49.78 225 GLY A CA 1
ATOM 1786 C C . GLY A 1 225 ? 20.851 0.668 -22.504 1.00 49.78 225 GLY A C 1
ATOM 1787 O O . GLY A 1 225 ? 20.448 1.270 -23.498 1.00 49.78 225 GLY A O 1
ATOM 1788 N N . LYS A 1 226 ? 22.144 0.347 -22.347 1.00 53.38 226 LYS A N 1
ATOM 1789 C CA . LYS A 1 226 ? 23.179 0.627 -23.359 1.00 53.38 226 LYS A CA 1
ATOM 1790 C C . LYS A 1 226 ? 23.307 -0.497 -24.390 1.00 53.38 226 LYS A C 1
ATOM 1792 O O . LYS A 1 226 ? 23.597 -0.207 -25.548 1.00 53.38 226 LYS A O 1
ATOM 1797 N N . ARG A 1 227 ? 23.095 -1.761 -23.993 1.00 52.50 227 ARG A N 1
ATOM 1798 C CA . ARG A 1 227 ? 23.277 -2.941 -24.869 1.00 52.50 227 ARG A CA 1
ATOM 1799 C C . ARG A 1 227 ? 22.060 -3.265 -25.737 1.00 52.50 227 ARG A C 1
ATOM 1801 O O . ARG A 1 227 ? 22.226 -3.704 -26.873 1.00 52.50 227 ARG A O 1
ATOM 1808 N N . ARG A 1 228 ? 20.835 -3.009 -25.264 1.00 51.09 228 ARG A N 1
ATOM 1809 C CA . ARG A 1 228 ? 19.630 -3.085 -26.108 1.00 51.09 228 ARG A CA 1
ATOM 1810 C C . ARG A 1 228 ? 19.508 -1.793 -26.910 1.00 51.09 228 ARG A C 1
ATOM 1812 O O . ARG A 1 228 ? 19.013 -0.794 -26.400 1.00 51.09 228 ARG A O 1
ATOM 1819 N N . GLY A 1 229 ? 19.999 -1.811 -28.151 1.00 46.53 229 GLY A N 1
ATOM 1820 C CA . GLY A 1 229 ? 19.990 -0.655 -29.052 1.00 46.53 229 GLY A CA 1
ATOM 1821 C C . GLY A 1 229 ? 18.662 0.106 -29.017 1.00 46.53 229 GLY A C 1
ATOM 1822 O O . GLY A 1 229 ? 17.616 -0.531 -29.067 1.00 46.53 229 GLY A O 1
ATOM 1823 N N . LYS A 1 230 ? 18.751 1.442 -28.887 1.00 49.94 230 LYS A N 1
ATOM 1824 C CA . LYS A 1 230 ? 17.709 2.499 -28.852 1.00 49.94 230 LYS A CA 1
ATOM 1825 C C . LYS A 1 230 ? 16.298 2.119 -29.357 1.00 49.94 230 LYS A C 1
ATOM 1827 O O . LYS A 1 230 ? 15.766 2.746 -30.269 1.00 49.94 230 LYS A O 1
ATOM 1832 N N . ARG A 1 231 ? 15.627 1.145 -28.750 1.00 53.53 231 ARG A N 1
ATOM 1833 C CA . ARG A 1 231 ? 14.171 1.151 -28.681 1.00 53.53 231 ARG A CA 1
ATOM 1834 C C . ARG A 1 231 ? 13.875 2.098 -27.543 1.00 53.53 231 ARG A C 1
ATOM 1836 O O . ARG A 1 231 ? 14.218 1.793 -26.402 1.00 53.53 231 ARG A O 1
ATOM 1843 N N . ASP A 1 232 ? 13.336 3.266 -27.878 1.00 53.56 232 ASP A N 1
ATOM 1844 C CA . ASP A 1 232 ? 12.801 4.220 -26.914 1.00 53.56 232 ASP A CA 1
ATOM 1845 C C . ASP A 1 232 ? 11.736 3.501 -26.081 1.00 53.56 232 ASP A C 1
ATOM 1847 O O . ASP A 1 232 ? 10.551 3.510 -26.410 1.00 53.56 232 ASP A O 1
ATOM 1851 N N . LYS A 1 233 ? 12.170 2.829 -25.008 1.00 59.41 233 LYS A N 1
ATOM 1852 C CA . LYS A 1 233 ? 11.280 2.373 -23.951 1.00 59.41 233 LYS A CA 1
ATOM 1853 C C . LYS A 1 233 ? 10.532 3.608 -23.502 1.00 59.41 233 LYS A C 1
ATOM 1855 O O . LYS A 1 233 ? 11.149 4.609 -23.109 1.00 59.41 233 LYS A O 1
ATOM 1860 N N . THR A 1 234 ? 9.215 3.563 -23.629 1.00 61.03 234 THR A N 1
ATOM 1861 C CA . THR A 1 234 ? 8.389 4.723 -23.323 1.00 61.03 234 THR A CA 1
ATOM 1862 C C . THR A 1 234 ? 8.664 5.150 -21.878 1.00 61.03 234 THR A C 1
ATOM 1864 O O . THR A 1 234 ? 8.955 4.328 -21.008 1.00 61.03 234 THR A O 1
ATOM 1867 N N . SER A 1 235 ? 8.585 6.447 -21.569 1.00 58.50 235 SER A N 1
ATOM 1868 C CA . SER A 1 235 ? 8.770 6.944 -20.191 1.00 58.50 235 SER A CA 1
ATOM 1869 C C . SER A 1 235 ? 7.835 6.264 -19.172 1.00 58.50 235 SER A C 1
ATOM 1871 O O . SER A 1 235 ? 8.100 6.292 -17.971 1.00 58.50 235 SER A O 1
ATOM 1873 N N . ALA A 1 236 ? 6.765 5.617 -19.648 1.00 60.66 236 ALA A N 1
ATOM 1874 C CA . ALA A 1 236 ? 5.844 4.802 -18.870 1.00 60.66 236 ALA A CA 1
ATOM 1875 C C . ALA A 1 236 ? 6.447 3.481 -18.352 1.00 60.66 236 ALA A C 1
ATOM 1877 O O . ALA A 1 236 ? 6.060 3.056 -17.261 1.00 60.66 236 ALA A O 1
ATOM 1878 N N . GLU A 1 237 ? 7.387 2.872 -19.078 1.00 69.00 237 GLU A N 1
ATOM 1879 C CA . GLU A 1 237 ? 8.061 1.621 -18.692 1.00 69.00 237 GLU A CA 1
ATOM 1880 C C . GLU A 1 237 ? 9.069 1.834 -17.557 1.00 69.00 237 GLU A C 1
ATOM 1882 O O . GLU A 1 237 ? 9.214 0.985 -16.679 1.00 69.00 237 GLU A O 1
ATOM 1887 N N . LYS A 1 238 ? 9.719 3.006 -17.516 1.00 72.44 238 LYS A N 1
ATOM 1888 C CA . LYS A 1 238 ? 10.789 3.315 -16.549 1.00 72.44 238 LYS A CA 1
ATOM 1889 C C . LYS A 1 238 ? 10.332 3.334 -15.087 1.00 72.44 238 LYS A C 1
ATOM 1891 O O . LYS A 1 238 ? 11.156 3.187 -14.195 1.00 72.44 238 LYS A O 1
ATOM 1896 N N . PHE A 1 239 ? 9.033 3.496 -14.831 1.00 84.88 239 PHE A N 1
ATOM 1897 C CA . PHE A 1 239 ? 8.473 3.609 -13.475 1.00 84.88 239 PHE A CA 1
ATOM 1898 C C . PHE A 1 239 ? 7.394 2.564 -13.201 1.00 84.88 239 PHE A C 1
ATOM 1900 O O . PHE A 1 239 ? 6.433 2.819 -12.467 1.00 84.88 239 PHE A O 1
ATOM 1907 N N . VAL A 1 240 ? 7.532 1.385 -13.810 1.00 86.56 240 VAL A N 1
ATOM 1908 C CA . VAL A 1 240 ? 6.574 0.289 -13.648 1.00 86.56 240 VAL A CA 1
ATOM 1909 C C . VAL A 1 240 ? 6.504 -0.197 -12.193 1.00 86.56 240 VAL A C 1
ATOM 1911 O O . VAL A 1 240 ? 5.407 -0.358 -11.666 1.00 86.56 240 VAL A O 1
ATOM 1914 N N . GLN A 1 241 ? 7.641 -0.316 -11.501 1.00 85.81 241 GLN A N 1
ATOM 1915 C CA . GLN A 1 241 ? 7.717 -0.802 -10.117 1.00 85.81 241 GLN A CA 1
ATOM 1916 C C . GLN A 1 241 ? 7.004 0.116 -9.108 1.00 85.81 241 GLN A C 1
ATOM 1918 O O . GLN A 1 241 ? 6.114 -0.378 -8.412 1.00 85.81 241 GLN A O 1
ATOM 1923 N N . PRO A 1 242 ? 7.266 1.444 -9.046 1.00 88.56 242 PRO A N 1
ATOM 1924 C CA . PRO A 1 242 ? 6.484 2.336 -8.189 1.00 88.56 242 PRO A CA 1
ATOM 1925 C C . PRO A 1 242 ? 4.980 2.279 -8.476 1.00 88.56 242 PRO A C 1
ATOM 1927 O O . PRO A 1 242 ? 4.174 2.314 -7.552 1.00 88.56 242 PRO A O 1
ATOM 1930 N N . ARG A 1 243 ? 4.575 2.153 -9.748 1.00 92.44 243 ARG A N 1
ATOM 1931 C CA . ARG A 1 243 ? 3.154 2.033 -10.119 1.00 92.44 243 ARG A CA 1
ATOM 1932 C C . ARG A 1 243 ? 2.534 0.738 -9.596 1.00 92.44 243 ARG A C 1
ATOM 1934 O O . ARG A 1 243 ? 1.440 0.794 -9.035 1.00 92.44 243 ARG A O 1
ATOM 1941 N N . ILE A 1 244 ? 3.230 -0.390 -9.750 1.00 90.69 244 ILE A N 1
ATOM 1942 C CA . ILE A 1 244 ? 2.792 -1.688 -9.230 1.00 90.69 244 ILE A CA 1
ATOM 1943 C C . ILE A 1 244 ? 2.661 -1.629 -7.703 1.00 90.69 244 ILE A C 1
ATOM 1945 O O . ILE A 1 244 ? 1.595 -1.939 -7.177 1.00 90.69 244 ILE A O 1
ATOM 1949 N N . LEU A 1 245 ? 3.689 -1.142 -6.997 1.00 88.75 245 LEU A N 1
ATOM 1950 C CA . LEU A 1 245 ? 3.672 -1.004 -5.536 1.00 88.75 245 LEU A CA 1
ATOM 1951 C C . LEU A 1 245 ? 2.489 -0.159 -5.055 1.00 88.75 245 LEU A C 1
ATOM 1953 O O . LEU A 1 245 ? 1.813 -0.530 -4.098 1.00 88.75 245 LEU A O 1
ATOM 1957 N N . LEU A 1 246 ? 2.192 0.955 -5.728 1.00 94.19 246 LEU A N 1
ATOM 1958 C CA . LEU A 1 246 ? 1.065 1.812 -5.360 1.00 94.19 246 LEU A CA 1
ATOM 1959 C C . LEU A 1 246 ? -0.288 1.137 -5.550 1.00 94.19 246 LEU A C 1
ATOM 1961 O O . LEU A 1 246 ? -1.175 1.312 -4.714 1.00 94.19 246 LEU A O 1
ATOM 1965 N N . ASN A 1 247 ? -0.464 0.377 -6.627 1.00 95.88 247 ASN A N 1
ATOM 1966 C CA . ASN A 1 247 ? -1.704 -0.358 -6.841 1.00 95.88 247 ASN A CA 1
ATOM 1967 C C . ASN A 1 247 ? -1.849 -1.525 -5.859 1.00 95.88 247 ASN A C 1
ATOM 1969 O O . ASN A 1 247 ? -2.929 -1.696 -5.300 1.00 95.88 247 ASN A O 1
ATOM 1973 N N . LEU A 1 248 ? -0.760 -2.227 -5.544 1.00 90.94 248 LEU A N 1
ATOM 1974 C CA . LEU A 1 248 ? -0.729 -3.246 -4.497 1.00 90.94 248 LEU A CA 1
ATOM 1975 C C . LEU A 1 248 ? -1.130 -2.644 -3.136 1.00 90.94 248 LEU A C 1
ATOM 1977 O O . LEU A 1 248 ? -2.004 -3.175 -2.455 1.00 90.94 248 LEU A O 1
ATOM 1981 N N . CYS A 1 249 ? -0.594 -1.473 -2.775 1.00 93.81 249 CYS A N 1
ATOM 1982 C CA . CYS A 1 249 ? -0.975 -0.760 -1.550 1.00 93.81 249 CYS A CA 1
ATOM 1983 C C . CYS A 1 249 ? -2.466 -0.391 -1.518 1.00 93.81 249 CYS A C 1
ATOM 1985 O O . CYS A 1 249 ? -3.102 -0.501 -0.471 1.00 93.81 249 CYS A O 1
ATOM 1987 N N . ARG A 1 250 ? -3.044 0.016 -2.656 1.00 95.12 250 ARG A N 1
ATOM 1988 C CA . ARG A 1 250 ? -4.487 0.278 -2.769 1.00 95.12 250 ARG A CA 1
ATOM 1989 C C . ARG A 1 250 ? -5.305 -0.994 -2.570 1.00 95.12 250 ARG A C 1
ATOM 1991 O O . ARG A 1 250 ? -6.281 -0.944 -1.830 1.00 95.12 250 ARG A O 1
ATOM 1998 N N . CYS A 1 251 ? -4.910 -2.116 -3.176 1.00 92.12 251 CYS A N 1
ATOM 1999 C CA . CYS A 1 251 ? -5.576 -3.403 -2.963 1.00 92.12 251 CYS A CA 1
ATOM 2000 C C . CYS A 1 251 ? -5.578 -3.791 -1.480 1.00 92.12 251 CYS A C 1
ATOM 2002 O O . CYS A 1 251 ? -6.626 -4.131 -0.940 1.00 92.12 251 CYS A O 1
ATOM 2004 N N . LEU A 1 252 ? -4.432 -3.670 -0.807 1.00 89.25 252 LEU A N 1
ATOM 2005 C CA . LEU A 1 252 ? -4.296 -3.987 0.617 1.00 89.25 252 LEU A CA 1
ATOM 2006 C C . LEU A 1 252 ? -5.203 -3.122 1.499 1.00 89.25 252 LEU A C 1
ATOM 2008 O O . LEU A 1 252 ? -5.877 -3.643 2.384 1.00 89.25 252 LEU A O 1
ATOM 2012 N N . LEU A 1 253 ? -5.260 -1.809 1.251 1.00 92.81 253 LEU A N 1
ATOM 2013 C CA . LEU A 1 253 ? -6.170 -0.924 1.985 1.00 92.81 253 LEU A CA 1
ATOM 2014 C C . LEU A 1 253 ? -7.637 -1.308 1.753 1.00 92.81 253 LEU A C 1
ATOM 2016 O O . LEU A 1 253 ? -8.403 -1.375 2.709 1.00 92.81 253 LEU A O 1
ATOM 2020 N N . ARG A 1 254 ? -8.015 -1.665 0.519 1.00 92.88 254 ARG A N 1
ATOM 2021 C CA . ARG A 1 254 ? -9.374 -2.143 0.220 1.00 92.88 254 ARG A CA 1
ATOM 2022 C C . ARG A 1 254 ? -9.708 -3.462 0.912 1.00 92.88 254 ARG A C 1
ATOM 2024 O O . ARG A 1 254 ? -10.822 -3.606 1.402 1.00 92.88 254 ARG A O 1
ATOM 2031 N N . LEU A 1 255 ? -8.768 -4.401 1.011 1.00 85.19 255 LEU A N 1
ATOM 2032 C CA . LEU A 1 255 ? -8.977 -5.627 1.790 1.00 85.19 255 LEU A CA 1
ATOM 2033 C C . LEU A 1 255 ? -9.146 -5.326 3.288 1.00 85.19 255 LEU A C 1
ATOM 2035 O O . LEU A 1 255 ? -10.037 -5.883 3.925 1.00 85.19 255 LEU A O 1
ATOM 2039 N N . ALA A 1 256 ? -8.370 -4.386 3.838 1.00 87.19 256 ALA A N 1
ATOM 2040 C CA . ALA A 1 256 ? -8.503 -3.959 5.234 1.00 87.19 256 ALA A CA 1
ATOM 2041 C C . ALA A 1 256 ? -9.854 -3.283 5.550 1.00 87.19 256 ALA A C 1
ATOM 2043 O O . ALA A 1 256 ? -10.334 -3.359 6.688 1.00 87.19 256 ALA A O 1
ATOM 2044 N N . GLU A 1 257 ? -10.449 -2.601 4.568 1.00 88.62 257 GLU A N 1
ATOM 2045 C CA . GLU A 1 257 ? -11.806 -2.047 4.641 1.00 88.62 257 GLU A CA 1
ATOM 2046 C C . GLU A 1 257 ? -12.863 -3.159 4.607 1.00 88.62 257 GLU A C 1
ATOM 2048 O O . GLU A 1 257 ? -13.730 -3.198 5.473 1.00 88.62 257 GLU A O 1
ATOM 2053 N N . ILE A 1 258 ? -12.762 -4.107 3.671 1.00 84.06 258 ILE A N 1
ATOM 2054 C CA . ILE A 1 258 ? -13.725 -5.215 3.546 1.00 84.06 258 ILE A CA 1
ATOM 2055 C C . ILE A 1 258 ? -13.777 -6.056 4.829 1.00 84.06 258 ILE A C 1
ATOM 2057 O O . ILE A 1 258 ? -14.859 -6.364 5.333 1.00 84.06 258 ILE A O 1
ATOM 2061 N N . ASP A 1 259 ? -12.615 -6.373 5.405 1.00 79.38 259 ASP A N 1
ATOM 2062 C CA . ASP A 1 259 ? -12.540 -7.107 6.671 1.00 79.38 259 ASP A CA 1
ATOM 2063 C C . ASP A 1 259 ? -13.108 -6.286 7.850 1.00 79.38 259 ASP A C 1
ATOM 2065 O O . ASP A 1 259 ? -13.568 -6.851 8.845 1.00 79.38 259 ASP A O 1
ATOM 2069 N N . ALA A 1 260 ? -13.109 -4.947 7.758 1.00 81.19 260 ALA A N 1
ATOM 2070 C CA . ALA A 1 260 ? -13.753 -4.083 8.748 1.00 81.19 260 ALA A CA 1
ATOM 2071 C C . ALA A 1 260 ? -15.267 -4.275 8.754 1.00 81.19 260 ALA A C 1
ATOM 2073 O O . ALA A 1 260 ? -15.863 -4.472 9.817 1.00 81.19 260 ALA A O 1
ATOM 2074 N N . ASP A 1 261 ? -15.864 -4.234 7.568 1.00 77.81 261 ASP A N 1
ATOM 2075 C CA . ASP A 1 261 ? -17.310 -4.288 7.391 1.00 77.81 261 ASP A CA 1
ATOM 2076 C C . ASP A 1 261 ? -17.849 -5.666 7.791 1.00 77.81 261 ASP A C 1
ATOM 2078 O O . ASP A 1 261 ? -18.833 -5.757 8.532 1.00 77.81 261 ASP A O 1
ATOM 2082 N N . ALA A 1 262 ? -17.139 -6.737 7.421 1.00 72.31 262 ALA A N 1
ATOM 2083 C CA . ALA A 1 262 ? -17.471 -8.098 7.834 1.00 72.31 262 ALA A CA 1
ATOM 2084 C C . ALA A 1 262 ? -17.495 -8.245 9.368 1.00 72.31 262 ALA A C 1
ATOM 2086 O O . ALA A 1 262 ? -18.451 -8.785 9.928 1.00 72.31 262 ALA A O 1
ATOM 2087 N N . SER A 1 263 ? -16.497 -7.683 10.066 1.00 70.31 263 SER A N 1
ATOM 2088 C CA . SER A 1 263 ? -16.397 -7.776 11.530 1.00 70.31 263 SER A CA 1
ATOM 2089 C C . SER A 1 263 ? -17.531 -7.062 12.274 1.00 70.31 263 SER A C 1
ATOM 2091 O O . SER A 1 263 ? -17.897 -7.472 13.373 1.00 70.31 263 SER A O 1
ATOM 2093 N N . SER A 1 264 ? -18.126 -6.025 11.672 1.00 72.69 264 SER A N 1
ATOM 2094 C CA . SER A 1 264 ? -19.234 -5.273 12.279 1.00 72.69 264 SER A CA 1
ATOM 2095 C C . SER A 1 264 ? -20.541 -6.071 12.358 1.00 72.69 264 SER A C 1
ATOM 2097 O O . SER A 1 264 ? -21.408 -5.754 13.171 1.00 72.69 264 SER A O 1
ATOM 2099 N N . SER A 1 265 ? -20.656 -7.126 11.547 1.00 70.94 265 SER A N 1
ATOM 2100 C CA . SER A 1 265 ? -21.854 -7.963 11.437 1.00 70.94 265 SER A CA 1
ATOM 2101 C C . SER A 1 265 ? -21.834 -9.159 12.397 1.00 70.94 265 SER A C 1
ATOM 2103 O O . SER A 1 265 ? -22.886 -9.690 12.741 1.00 70.94 265 SER A O 1
ATOM 2105 N N . SER A 1 266 ? -20.649 -9.585 12.848 1.00 68.12 266 SER A N 1
ATOM 2106 C CA . SER A 1 266 ? -20.459 -10.770 13.692 1.00 68.12 266 SER A CA 1
ATOM 2107 C C . SER A 1 266 ? -19.957 -10.387 15.088 1.00 68.12 266 SER A C 1
ATOM 2109 O O . SER A 1 266 ? -18.806 -9.985 15.256 1.00 68.12 266 SER A O 1
ATOM 2111 N N . SER A 1 267 ? -20.787 -10.564 16.114 1.00 63.16 267 SER A N 1
ATOM 2112 C CA . SER A 1 267 ? -20.486 -10.203 17.509 1.00 63.16 267 SER A CA 1
ATOM 2113 C C . SER A 1 267 ? -19.390 -11.051 18.184 1.00 63.16 267 SER A C 1
ATOM 2115 O O . SER A 1 267 ? -18.970 -10.717 19.289 1.00 63.16 267 SER A O 1
ATOM 2117 N N . SER A 1 268 ? -18.887 -12.108 17.534 1.00 62.53 268 SER A N 1
ATOM 2118 C CA . SER A 1 268 ? -17.952 -13.088 18.112 1.00 62.53 268 SER A CA 1
ATOM 2119 C C . SER A 1 268 ? -16.548 -13.151 17.471 1.00 62.53 268 SER A C 1
ATOM 2121 O O . SER A 1 268 ? -15.692 -13.845 18.009 1.00 62.53 268 SER A O 1
ATOM 2123 N N . SER A 1 269 ? -16.255 -12.417 16.383 1.00 57.22 269 SER A N 1
ATOM 2124 C CA . SER A 1 269 ? -15.012 -12.583 15.578 1.00 57.22 269 SER A CA 1
ATOM 2125 C C . SER A 1 269 ? -14.051 -11.367 15.580 1.00 57.22 269 SER A C 1
ATOM 2127 O O . SER A 1 269 ? -13.418 -11.022 14.579 1.00 57.22 269 SER A O 1
ATOM 2129 N N . SER A 1 270 ? -13.935 -10.644 16.700 1.00 63.31 270 SER A N 1
ATOM 2130 C CA . SER A 1 270 ? -13.309 -9.305 16.700 1.00 63.31 270 SER A CA 1
ATOM 2131 C C . SER A 1 270 ? -11.775 -9.268 16.796 1.00 63.31 270 SER A C 1
ATOM 2133 O O . SER A 1 270 ? -11.173 -8.291 16.354 1.00 63.31 270 SER A O 1
ATOM 2135 N N . SER A 1 271 ? -11.115 -10.286 17.360 1.00 67.81 271 SER A N 1
ATOM 2136 C CA . SER A 1 271 ? -9.664 -10.217 17.628 1.00 67.81 271 SER A CA 1
ATOM 2137 C C . SER A 1 271 ? -8.808 -10.504 16.385 1.00 67.81 271 SER A C 1
ATOM 2139 O O . SER A 1 271 ? -7.887 -9.753 16.064 1.00 67.81 271 SER A O 1
ATOM 2141 N N . PHE A 1 272 ? -9.138 -11.561 15.641 1.00 63.88 272 PHE A N 1
ATOM 2142 C CA . PHE A 1 272 ? -8.309 -12.050 14.535 1.00 63.88 272 PHE A CA 1
ATOM 2143 C C . PHE A 1 272 ? -8.444 -11.209 13.260 1.00 63.88 272 PHE A C 1
ATOM 2145 O O . PHE A 1 272 ? -7.445 -10.761 12.700 1.00 63.88 272 PHE A O 1
ATOM 2152 N N . THR A 1 273 ? -9.677 -10.888 12.856 1.00 69.44 273 THR A N 1
ATOM 2153 C CA . THR A 1 273 ? -9.946 -10.007 11.702 1.00 69.44 273 THR A CA 1
ATOM 2154 C C . THR A 1 273 ? -9.278 -8.641 11.874 1.00 69.44 273 THR A C 1
ATOM 2156 O O . THR A 1 273 ? -8.752 -8.059 10.926 1.00 69.44 273 THR A O 1
ATOM 2159 N N . ASN A 1 274 ? -9.198 -8.143 13.109 1.00 78.06 274 ASN A N 1
ATOM 2160 C CA . ASN A 1 274 ? -8.498 -6.905 13.415 1.00 78.06 274 ASN A CA 1
ATOM 2161 C C . ASN A 1 274 ? -6.979 -7.006 13.180 1.00 78.06 274 ASN A C 1
ATOM 2163 O O . ASN A 1 274 ? -6.376 -6.045 12.696 1.00 78.06 274 ASN A O 1
ATOM 2167 N N . ASN A 1 275 ? -6.363 -8.163 13.444 1.00 76.06 275 ASN A N 1
ATOM 2168 C CA . ASN A 1 275 ? -4.944 -8.373 13.154 1.00 76.06 275 ASN A CA 1
ATOM 2169 C C . ASN A 1 275 ? -4.669 -8.274 11.650 1.00 76.06 275 ASN A C 1
ATOM 2171 O O . ASN A 1 275 ? -3.764 -7.539 11.260 1.00 76.06 275 ASN A O 1
ATOM 2175 N N . HIS A 1 276 ? -5.484 -8.908 10.802 1.00 75.81 276 HIS A N 1
ATOM 2176 C CA . HIS A 1 276 ? -5.294 -8.894 9.342 1.00 75.81 276 HIS A CA 1
ATOM 2177 C C . HIS A 1 276 ? -5.399 -7.485 8.774 1.00 75.81 276 HIS A C 1
ATOM 2179 O O . HIS A 1 276 ? -4.534 -7.027 8.028 1.00 75.81 276 HIS A O 1
ATOM 2185 N N . ARG A 1 277 ? -6.406 -6.738 9.225 1.00 84.25 277 ARG A N 1
ATOM 2186 C CA . ARG A 1 277 ? -6.597 -5.335 8.849 1.00 84.25 277 ARG A CA 1
ATOM 2187 C C . ARG A 1 277 ? -5.378 -4.488 9.186 1.00 84.25 277 ARG A C 1
ATOM 2189 O O . ARG A 1 277 ? -4.900 -3.712 8.359 1.00 84.25 277 ARG A O 1
ATOM 2196 N N . ILE A 1 278 ? -4.852 -4.633 10.403 1.00 83.69 278 ILE A N 1
ATOM 2197 C CA . ILE A 1 278 ? -3.641 -3.925 10.836 1.00 83.69 278 ILE A CA 1
ATOM 2198 C C . ILE A 1 278 ? -2.447 -4.325 9.964 1.00 83.69 278 ILE A C 1
ATOM 2200 O O . ILE A 1 278 ? -1.644 -3.466 9.592 1.00 83.69 278 ILE A O 1
ATOM 2204 N N . SER A 1 279 ? -2.335 -5.602 9.620 1.00 81.06 279 SER A N 1
ATOM 2205 C CA . SER A 1 279 ? -1.272 -6.142 8.779 1.00 81.06 279 SER A CA 1
ATOM 2206 C C . SER A 1 279 ? -1.299 -5.583 7.363 1.00 81.06 279 SER A C 1
ATOM 2208 O O . SER A 1 279 ? -0.285 -5.045 6.922 1.00 81.06 279 SER A O 1
ATOM 2210 N N . TYR A 1 280 ? -2.451 -5.590 6.692 1.00 85.25 280 TYR A N 1
ATOM 2211 C CA . TYR A 1 280 ? -2.618 -4.984 5.369 1.00 85.25 280 TYR A CA 1
ATOM 2212 C C . TYR A 1 280 ? -2.299 -3.487 5.365 1.00 85.25 280 TYR A C 1
ATOM 2214 O O . TYR A 1 280 ? -1.638 -2.982 4.460 1.00 85.25 280 TYR A O 1
ATOM 2222 N N . ARG A 1 281 ? -2.679 -2.756 6.415 1.00 88.69 281 ARG A N 1
ATOM 2223 C CA . ARG A 1 281 ? -2.328 -1.332 6.538 1.00 88.69 281 ARG A CA 1
ATOM 2224 C C . ARG A 1 281 ? -0.828 -1.124 6.727 1.00 88.69 281 ARG A C 1
ATOM 2226 O O . ARG A 1 281 ? -0.246 -0.241 6.103 1.00 88.69 281 ARG A O 1
ATOM 2233 N N . LYS A 1 282 ? -0.173 -1.938 7.564 1.00 85.31 282 LYS A N 1
ATOM 2234 C CA . LYS A 1 282 ? 1.293 -1.906 7.734 1.00 85.31 282 LYS A CA 1
ATOM 2235 C C . LYS A 1 282 ? 2.009 -2.232 6.420 1.00 85.31 282 LYS A C 1
ATOM 2237 O O . LYS A 1 282 ? 2.994 -1.573 6.091 1.00 85.31 282 LYS A O 1
ATOM 2242 N N . ALA A 1 283 ? 1.490 -3.199 5.671 1.00 81.75 283 ALA A N 1
ATOM 2243 C CA . ALA A 1 283 ? 1.950 -3.572 4.340 1.00 81.75 283 ALA A CA 1
ATOM 2244 C C . ALA A 1 283 ? 1.867 -2.400 3.358 1.00 81.75 283 ALA A C 1
ATOM 2246 O O . ALA A 1 283 ? 2.853 -2.064 2.708 1.00 81.75 283 ALA A O 1
ATOM 2247 N N . ALA A 1 284 ? 0.716 -1.722 3.322 1.00 86.94 284 ALA A N 1
ATOM 2248 C CA . ALA A 1 284 ? 0.499 -0.553 2.479 1.00 86.94 284 ALA A CA 1
ATOM 2249 C C . ALA A 1 284 ? 1.440 0.606 2.850 1.00 86.94 284 ALA A C 1
ATOM 2251 O O . ALA A 1 284 ? 1.986 1.265 1.967 1.00 86.94 284 ALA A O 1
ATOM 2252 N N . VAL A 1 285 ? 1.707 0.829 4.146 1.00 87.56 285 VAL A N 1
ATOM 2253 C CA . VAL A 1 285 ? 2.722 1.805 4.587 1.00 87.56 285 VAL A CA 1
ATOM 2254 C C . VAL A 1 285 ? 4.106 1.451 4.043 1.00 87.56 285 VAL A C 1
ATOM 2256 O O . VAL A 1 285 ? 4.826 2.343 3.586 1.00 87.56 285 VAL A O 1
ATOM 2259 N N . LEU A 1 286 ? 4.491 0.174 4.105 1.00 84.00 286 LEU A N 1
ATOM 2260 C CA . LEU A 1 286 ? 5.788 -0.293 3.623 1.00 84.00 286 LEU A CA 1
ATOM 2261 C C . LEU A 1 286 ? 5.903 -0.128 2.103 1.00 84.00 286 LEU A C 1
ATOM 2263 O O . LEU A 1 286 ? 6.818 0.552 1.645 1.00 84.00 286 LEU A O 1
ATOM 2267 N N . GLY A 1 287 ? 4.950 -0.664 1.337 1.00 81.94 287 GLY A N 1
ATOM 2268 C CA . GLY A 1 287 ? 4.949 -0.575 -0.124 1.00 81.94 287 GLY A CA 1
ATOM 2269 C C . GLY A 1 287 ? 4.949 0.871 -0.626 1.00 81.94 287 GLY A C 1
ATOM 2270 O O . GLY A 1 287 ? 5.732 1.223 -1.509 1.00 81.94 287 GLY A O 1
ATOM 2271 N N . ALA A 1 288 ? 4.159 1.752 -0.003 1.00 91.75 288 ALA A N 1
ATOM 2272 C CA . ALA A 1 288 ? 4.150 3.169 -0.347 1.00 91.75 288 ALA A CA 1
ATOM 2273 C C . ALA A 1 288 ? 5.464 3.871 0.036 1.00 91.75 288 ALA A C 1
ATOM 2275 O O . ALA A 1 288 ? 5.911 4.761 -0.681 1.00 91.75 288 ALA A O 1
ATOM 2276 N N . SER A 1 289 ? 6.118 3.461 1.128 1.00 87.19 289 SER A N 1
ATOM 2277 C CA . SER A 1 289 ? 7.435 3.995 1.503 1.00 87.19 289 SER A CA 1
ATOM 2278 C C . SER A 1 289 ? 8.518 3.602 0.502 1.00 87.19 289 SER A C 1
ATOM 2280 O O . SER A 1 289 ? 9.294 4.466 0.110 1.00 87.19 289 SER A O 1
ATOM 2282 N N . ILE A 1 290 ? 8.520 2.352 0.033 1.00 81.44 290 ILE A N 1
ATOM 2283 C CA . ILE A 1 290 ? 9.427 1.882 -1.025 1.00 81.44 290 ILE A CA 1
ATOM 2284 C C . ILE A 1 290 ? 9.192 2.686 -2.306 1.00 81.44 290 ILE A C 1
ATOM 2286 O O . ILE A 1 290 ? 10.140 3.196 -2.898 1.00 81.44 290 ILE A O 1
ATOM 2290 N N . ALA A 1 291 ? 7.929 2.867 -2.707 1.00 87.62 291 ALA A N 1
ATOM 2291 C CA . ALA A 1 291 ? 7.584 3.656 -3.887 1.00 87.62 291 ALA A CA 1
ATOM 2292 C C . ALA A 1 291 ? 8.059 5.118 -3.776 1.00 87.62 291 ALA A C 1
ATOM 2294 O O . ALA A 1 291 ? 8.555 5.663 -4.762 1.00 87.62 291 ALA A O 1
ATOM 2295 N N . ILE A 1 292 ? 7.949 5.739 -2.593 1.00 92.25 292 ILE A N 1
ATOM 2296 C CA . ILE A 1 292 ? 8.482 7.088 -2.335 1.00 92.25 292 ILE A CA 1
ATOM 2297 C C . ILE A 1 292 ? 9.997 7.102 -2.507 1.00 92.25 292 ILE A C 1
ATOM 2299 O O . ILE A 1 292 ? 10.498 7.918 -3.273 1.00 92.25 292 ILE A O 1
ATOM 2303 N N . THR A 1 293 ? 10.710 6.180 -1.857 1.00 84.06 293 THR A N 1
ATOM 2304 C CA . THR A 1 293 ? 12.173 6.087 -1.935 1.00 84.06 293 THR A CA 1
ATOM 2305 C C . THR A 1 293 ? 12.652 5.907 -3.379 1.00 84.06 293 THR A C 1
ATOM 2307 O O . THR A 1 293 ? 13.559 6.617 -3.808 1.00 84.06 293 THR A O 1
ATOM 2310 N N . LEU A 1 294 ? 12.000 5.039 -4.162 1.00 82.62 294 LEU A N 1
ATOM 2311 C CA . LEU A 1 294 ? 12.296 4.861 -5.588 1.00 82.62 294 LEU A CA 1
ATOM 2312 C C . LEU A 1 294 ? 12.067 6.142 -6.390 1.00 82.62 294 LEU A C 1
ATOM 2314 O O . LEU A 1 294 ? 12.904 6.536 -7.200 1.00 82.62 294 LEU A O 1
ATOM 2318 N N . CYS A 1 295 ? 10.931 6.806 -6.179 1.00 90.44 295 CYS A N 1
ATOM 2319 C CA . CYS A 1 295 ? 10.618 8.010 -6.937 1.00 90.44 295 CYS A CA 1
ATOM 2320 C C . CYS A 1 295 ? 11.536 9.186 -6.562 1.00 90.44 295 CYS A C 1
ATOM 2322 O O . CYS A 1 295 ? 11.927 9.942 -7.448 1.00 90.44 295 CYS A O 1
ATOM 2324 N N . GLU A 1 296 ? 11.913 9.334 -5.287 1.00 91.00 296 GLU A N 1
ATOM 2325 C CA . GLU A 1 296 ? 12.886 10.338 -4.828 1.00 91.00 296 GLU A CA 1
ATOM 2326 C C . GLU A 1 296 ? 14.270 10.067 -5.429 1.00 91.00 296 GLU A C 1
ATOM 2328 O O . GLU A 1 296 ? 14.882 10.980 -5.987 1.00 91.00 296 GLU A O 1
ATOM 2333 N N . TYR A 1 297 ? 14.720 8.807 -5.409 1.00 85.62 297 TYR A N 1
ATOM 2334 C CA . TYR A 1 297 ? 15.971 8.397 -6.043 1.00 85.62 297 TYR A CA 1
ATOM 2335 C C . TYR A 1 297 ? 15.987 8.765 -7.531 1.00 85.62 297 TYR A C 1
ATOM 2337 O O . TYR A 1 297 ? 16.862 9.510 -7.973 1.00 85.62 297 TYR A O 1
ATOM 2345 N N . HIS A 1 298 ? 14.984 8.341 -8.303 1.00 85.19 298 HIS A N 1
ATOM 2346 C CA . HIS A 1 298 ? 14.924 8.670 -9.728 1.00 85.19 298 HIS A CA 1
ATOM 2347 C C . HIS A 1 298 ? 14.766 10.171 -9.991 1.00 85.19 298 HIS A C 1
ATOM 2349 O O . HIS A 1 298 ? 15.316 10.676 -10.969 1.00 85.19 298 HIS A O 1
ATOM 2355 N N . SER A 1 299 ? 14.055 10.904 -9.131 1.00 89.62 299 SER A N 1
ATOM 2356 C CA . SER A 1 299 ? 13.878 12.352 -9.281 1.00 89.62 299 SER A CA 1
ATOM 2357 C C . SER A 1 299 ? 15.196 13.109 -9.121 1.00 89.62 299 SER A C 1
ATOM 2359 O O . SER A 1 299 ? 15.394 14.115 -9.800 1.00 89.62 299 SER A O 1
ATOM 2361 N N . ASN A 1 300 ? 16.093 12.635 -8.253 1.00 87.25 300 ASN A N 1
ATOM 2362 C CA . ASN A 1 300 ? 17.412 13.240 -8.052 1.00 87.25 300 ASN A CA 1
ATOM 2363 C C . ASN A 1 300 ? 18.359 12.996 -9.237 1.00 87.25 300 ASN A C 1
ATOM 2365 O O . ASN A 1 300 ? 19.235 13.816 -9.491 1.00 87.25 300 ASN A O 1
ATOM 2369 N N . HIS A 1 301 ? 18.141 11.914 -9.986 1.00 83.94 301 HIS A N 1
ATOM 2370 C CA . HIS A 1 301 ? 18.934 11.533 -11.161 1.00 83.94 301 HIS A CA 1
ATOM 2371 C C . HIS A 1 301 ? 18.281 11.940 -12.492 1.00 83.94 301 HIS A C 1
ATOM 2373 O O . HIS A 1 301 ? 18.750 11.558 -13.561 1.00 83.94 301 HIS A O 1
ATOM 2379 N N . THR A 1 302 ? 17.180 12.692 -12.442 1.00 85.44 302 THR A N 1
ATOM 2380 C CA . THR A 1 302 ? 16.459 13.166 -13.626 1.00 85.44 302 THR A CA 1
ATOM 2381 C C . THR A 1 302 ? 16.621 14.677 -13.775 1.00 85.44 302 THR A C 1
ATOM 2383 O O . THR A 1 302 ? 16.367 15.438 -12.835 1.00 85.44 302 THR A O 1
ATOM 2386 N N . ASP A 1 303 ? 16.955 15.122 -14.990 1.00 89.62 303 ASP A N 1
ATOM 2387 C CA . ASP A 1 303 ? 17.084 16.541 -15.330 1.00 89.62 303 ASP A CA 1
ATOM 2388 C C . ASP A 1 303 ? 15.851 17.356 -14.915 1.00 89.62 303 ASP A C 1
ATOM 2390 O O . ASP A 1 303 ? 14.702 16.935 -15.088 1.00 89.62 303 ASP A O 1
ATOM 2394 N N . ALA A 1 304 ? 16.084 18.569 -14.404 1.00 89.94 304 ALA A N 1
ATOM 2395 C CA . ALA A 1 304 ? 15.034 19.432 -13.859 1.00 89.94 304 ALA A CA 1
ATOM 2396 C C . ALA A 1 304 ? 13.905 19.761 -14.853 1.00 89.94 304 ALA A C 1
ATOM 2398 O O . ALA A 1 304 ? 12.762 19.922 -14.434 1.00 89.94 304 ALA A O 1
ATOM 2399 N N . GLY A 1 305 ? 14.206 19.819 -16.153 1.00 89.06 305 GLY A N 1
ATOM 2400 C CA . GLY A 1 305 ? 13.230 20.092 -17.213 1.00 89.06 305 GLY A CA 1
ATOM 2401 C C . GLY A 1 305 ? 12.596 18.851 -17.847 1.00 89.06 305 GLY A C 1
ATOM 2402 O O . GLY A 1 305 ? 11.800 18.987 -18.773 1.00 89.06 305 GLY A O 1
ATOM 2403 N N . SER A 1 306 ? 12.950 17.640 -17.407 1.00 90.31 306 SER A N 1
ATOM 2404 C CA . SER A 1 306 ? 12.477 16.418 -18.059 1.00 90.31 306 SER A CA 1
ATOM 2405 C C . SER A 1 306 ? 10.987 16.166 -17.774 1.00 90.31 306 SER A C 1
ATOM 2407 O O . SER A 1 306 ? 10.579 16.216 -16.609 1.00 90.31 306 SER A O 1
ATOM 2409 N N . PRO A 1 307 ? 10.166 15.778 -18.774 1.00 88.62 307 PRO A N 1
ATOM 2410 C CA . PRO A 1 307 ? 8.774 15.364 -18.541 1.00 88.62 307 PRO A CA 1
ATOM 2411 C C . PRO A 1 307 ? 8.676 14.167 -17.579 1.00 88.62 307 PRO A C 1
ATOM 2413 O O . PRO A 1 307 ? 7.689 13.999 -16.863 1.00 88.62 307 PRO A O 1
ATOM 2416 N N . THR A 1 308 ? 9.738 13.366 -17.500 1.00 88.94 308 THR A N 1
ATOM 2417 C CA . THR A 1 308 ? 9.905 12.282 -16.530 1.00 88.94 308 THR A CA 1
ATOM 2418 C C . THR A 1 308 ? 9.817 12.767 -15.082 1.00 88.94 308 THR A C 1
ATOM 2420 O O . THR A 1 308 ? 9.213 12.102 -14.241 1.00 88.94 308 THR A O 1
ATOM 2423 N N . ARG A 1 309 ? 10.360 13.951 -14.785 1.00 90.75 309 ARG A N 1
ATOM 2424 C CA . ARG A 1 309 ? 10.339 14.527 -13.438 1.00 90.75 309 ARG A CA 1
ATOM 2425 C C . ARG A 1 309 ? 8.922 14.895 -13.001 1.00 90.75 309 ARG A C 1
ATOM 2427 O O . ARG A 1 309 ? 8.569 14.683 -11.846 1.00 90.75 309 ARG A O 1
ATOM 2434 N N . VAL A 1 310 ? 8.086 15.366 -13.930 1.00 92.25 310 VAL A N 1
ATOM 2435 C CA . VAL A 1 310 ? 6.659 15.641 -13.677 1.00 92.25 310 VAL A CA 1
ATOM 2436 C C . VAL A 1 310 ? 5.910 14.349 -13.343 1.00 92.25 310 VAL A C 1
ATOM 2438 O O . VAL A 1 310 ? 5.126 14.306 -12.394 1.00 92.25 310 VAL A O 1
ATOM 2441 N N . LEU A 1 311 ? 6.186 13.267 -14.079 1.00 92.12 311 LEU A N 1
ATOM 2442 C CA . LEU A 1 311 ? 5.606 11.957 -13.789 1.00 92.12 311 LEU A CA 1
ATOM 2443 C C . LEU A 1 311 ? 6.027 11.440 -12.403 1.00 92.12 311 LEU A C 1
ATOM 2445 O O . LEU A 1 311 ? 5.179 10.957 -11.652 1.00 92.12 311 LEU A O 1
ATOM 2449 N N . LEU A 1 312 ? 7.308 11.564 -12.053 1.00 92.38 312 LEU A N 1
ATOM 2450 C CA . LEU A 1 312 ? 7.839 11.183 -10.741 1.00 92.38 312 LEU A CA 1
ATOM 2451 C C . LEU A 1 312 ? 7.217 11.999 -9.604 1.00 92.38 312 LEU A C 1
ATOM 2453 O O . LEU A 1 312 ? 6.809 11.416 -8.603 1.00 92.38 312 LEU A O 1
ATOM 2457 N N . ALA A 1 313 ? 7.062 13.313 -9.779 1.00 94.69 313 ALA A N 1
ATOM 2458 C CA . ALA A 1 313 ? 6.371 14.169 -8.816 1.00 94.69 313 ALA A CA 1
ATOM 2459 C C . ALA A 1 313 ? 4.921 13.706 -8.592 1.00 94.69 313 ALA A C 1
ATOM 2461 O O . ALA A 1 313 ? 4.497 13.528 -7.452 1.00 94.69 313 ALA A O 1
ATOM 2462 N N . SER A 1 314 ? 4.189 13.388 -9.667 1.00 95.44 314 SER A N 1
ATOM 2463 C CA . SER A 1 314 ? 2.827 12.846 -9.558 1.00 95.44 314 SER A CA 1
ATOM 2464 C C . SER A 1 314 ? 2.779 11.491 -8.838 1.00 95.44 314 SER A C 1
ATOM 2466 O O . SER A 1 314 ? 1.849 11.220 -8.075 1.00 95.44 314 SER A O 1
ATOM 2468 N N . LEU A 1 315 ? 3.765 10.615 -9.061 1.00 95.38 315 LEU A N 1
ATOM 2469 C CA . LEU A 1 315 ? 3.861 9.338 -8.346 1.00 95.38 315 LEU A CA 1
ATOM 2470 C C . LEU A 1 315 ? 4.186 9.540 -6.861 1.00 95.38 315 LEU A C 1
ATOM 2472 O O . LEU A 1 315 ? 3.577 8.868 -6.029 1.00 95.38 315 LEU A O 1
ATOM 2476 N N . LEU A 1 316 ? 5.066 10.487 -6.523 1.00 96.44 316 LEU A N 1
ATOM 2477 C CA . LEU A 1 316 ? 5.387 10.855 -5.140 1.00 96.44 316 LEU A CA 1
ATOM 2478 C C . LEU A 1 316 ? 4.166 11.370 -4.382 1.00 96.44 316 LEU A C 1
ATOM 2480 O O . LEU A 1 316 ? 3.918 10.930 -3.258 1.00 96.44 316 LEU A O 1
ATOM 2484 N N . GLU A 1 317 ? 3.383 12.255 -5.001 1.00 97.56 317 GLU A N 1
ATOM 2485 C CA . GLU A 1 317 ? 2.126 12.748 -4.432 1.00 97.56 317 GLU A CA 1
ATOM 2486 C C . GLU A 1 317 ? 1.182 11.581 -4.119 1.00 97.56 317 GLU A C 1
ATOM 2488 O O . GLU A 1 317 ? 0.762 11.407 -2.973 1.00 97.56 317 GLU A O 1
ATOM 2493 N N . LYS A 1 318 ? 0.931 10.708 -5.105 1.00 97.81 318 LYS A N 1
ATOM 2494 C CA . LYS A 1 318 ? 0.066 9.527 -4.940 1.00 97.81 318 LYS A CA 1
ATOM 2495 C C . LYS A 1 318 ? 0.566 8.589 -3.846 1.00 97.81 318 LYS A C 1
ATOM 2497 O O . LYS A 1 318 ? -0.237 8.076 -3.070 1.00 97.81 318 LYS A O 1
ATOM 2502 N N . ALA A 1 319 ? 1.874 8.363 -3.772 1.00 96.69 319 ALA A N 1
ATOM 2503 C CA . ALA A 1 319 ? 2.473 7.492 -2.772 1.00 96.69 319 ALA A CA 1
ATOM 2504 C C . ALA A 1 319 ? 2.305 8.029 -1.352 1.00 96.69 319 ALA A C 1
ATOM 2506 O O . ALA A 1 319 ? 1.933 7.280 -0.448 1.00 96.69 319 ALA A O 1
ATOM 2507 N N . ARG A 1 320 ? 2.499 9.336 -1.163 1.00 98.19 320 ARG A N 1
ATOM 2508 C CA . ARG A 1 320 ? 2.301 9.991 0.134 1.00 98.19 320 ARG A CA 1
ATOM 2509 C C . ARG A 1 320 ? 0.838 10.019 0.551 1.00 98.19 320 ARG A C 1
ATOM 2511 O O . ARG A 1 320 ? 0.563 9.797 1.726 1.00 98.19 320 ARG A O 1
ATOM 2518 N N . ILE A 1 321 ? -0.096 10.204 -0.382 1.00 98.44 321 ILE A N 1
ATOM 2519 C CA . ILE A 1 321 ? -1.530 10.089 -0.084 1.00 98.44 321 ILE A CA 1
ATOM 2520 C C . ILE A 1 321 ? -1.885 8.674 0.376 1.00 98.44 321 ILE A C 1
ATOM 2522 O O . ILE A 1 321 ? -2.419 8.518 1.470 1.00 98.44 321 ILE A O 1
ATOM 2526 N N . VAL A 1 322 ? -1.503 7.640 -0.381 1.00 97.94 322 VAL A N 1
ATOM 2527 C CA . VAL A 1 322 ? -1.768 6.237 -0.007 1.00 97.94 322 VAL A CA 1
ATOM 2528 C C . VAL A 1 322 ? -1.151 5.896 1.354 1.00 97.94 322 VAL A C 1
ATOM 2530 O O . VAL A 1 322 ? -1.814 5.302 2.207 1.00 97.94 322 VAL A O 1
ATOM 2533 N N . ARG A 1 323 ? 0.099 6.312 1.598 1.00 97.50 323 ARG A N 1
ATOM 2534 C CA . ARG A 1 323 ? 0.772 6.089 2.885 1.00 97.50 323 ARG A CA 1
ATOM 2535 C C . ARG A 1 323 ? 0.089 6.832 4.030 1.00 97.50 323 ARG A C 1
ATOM 2537 O O . ARG A 1 323 ? -0.033 6.285 5.125 1.00 97.50 323 ARG A O 1
ATOM 2544 N N . SER A 1 324 ? -0.366 8.056 3.785 1.00 98.44 324 SER A N 1
ATOM 2545 C CA . SER A 1 324 ? -1.073 8.854 4.777 1.00 98.44 324 SER A CA 1
ATOM 2546 C C . SER A 1 324 ? -2.417 8.238 5.162 1.00 98.44 324 SER A C 1
ATOM 2548 O O . SER A 1 324 ? -2.698 8.119 6.355 1.00 98.44 324 SER A O 1
ATOM 2550 N N . THR A 1 325 ? -3.193 7.751 4.189 1.00 98.19 325 THR A N 1
ATOM 2551 C CA . THR A 1 325 ? -4.432 6.998 4.438 1.00 98.19 325 THR A CA 1
ATOM 2552 C C . THR A 1 325 ? -4.155 5.776 5.313 1.00 98.19 325 THR A C 1
ATOM 2554 O O . THR A 1 325 ? -4.786 5.595 6.354 1.00 98.19 325 THR A O 1
ATOM 2557 N N . ALA A 1 326 ? -3.121 4.999 4.978 1.00 96.12 326 ALA A N 1
ATOM 2558 C CA . ALA A 1 326 ? -2.717 3.848 5.780 1.00 96.12 326 ALA A CA 1
ATOM 2559 C C . ALA A 1 326 ? -2.306 4.241 7.217 1.00 96.12 326 ALA A C 1
ATOM 2561 O O . ALA A 1 326 ? -2.674 3.569 8.183 1.00 96.12 326 ALA A O 1
ATOM 2562 N N . PHE A 1 327 ? -1.571 5.346 7.395 1.00 98.06 327 PHE A N 1
ATOM 2563 C CA . PHE A 1 327 ? -1.216 5.859 8.722 1.00 98.06 327 PHE A CA 1
ATOM 2564 C C . PHE A 1 327 ? -2.423 6.354 9.519 1.00 98.06 327 PHE A C 1
ATOM 2566 O O . PHE A 1 327 ? -2.475 6.109 10.727 1.00 98.06 327 PHE A O 1
ATOM 2573 N N . LEU A 1 328 ? -3.373 7.035 8.874 1.00 97.75 328 LEU A N 1
ATOM 2574 C CA . LEU A 1 328 ? -4.617 7.487 9.491 1.00 97.75 328 LEU A CA 1
ATOM 2575 C C . LEU A 1 328 ? -5.390 6.292 10.058 1.00 97.75 328 LEU A C 1
ATOM 2577 O O . LEU A 1 328 ? -5.751 6.299 11.235 1.00 97.75 328 LEU A O 1
ATOM 2581 N N . GLU A 1 329 ? -5.560 5.238 9.263 1.00 95.88 329 GLU A N 1
ATOM 2582 C CA . GLU A 1 329 ? -6.258 4.021 9.683 1.00 95.88 329 GLU A CA 1
ATOM 2583 C C . GLU A 1 329 ? -5.531 3.240 10.788 1.00 95.88 329 GLU A C 1
ATOM 2585 O O . GLU A 1 329 ? -6.161 2.544 11.585 1.00 95.88 329 GLU A O 1
ATOM 2590 N N . LEU A 1 330 ? -4.206 3.374 10.877 1.00 94.62 330 LEU A N 1
ATOM 2591 C CA . LEU A 1 330 ? -3.396 2.849 11.981 1.00 94.62 330 LEU A CA 1
ATOM 2592 C C . LEU A 1 330 ? -3.390 3.766 13.219 1.00 94.62 330 LEU A C 1
ATOM 2594 O O . LEU A 1 330 ? -2.695 3.475 14.194 1.00 94.62 330 LEU A O 1
ATOM 2598 N N . GLY A 1 331 ? -4.094 4.902 13.187 1.00 95.62 331 GLY A N 1
ATOM 2599 C CA . GLY A 1 331 ? -4.101 5.893 14.265 1.00 95.62 331 GLY A CA 1
ATOM 2600 C C . GLY A 1 331 ? -2.764 6.622 14.459 1.00 95.62 331 GLY A C 1
ATOM 2601 O O . GLY A 1 331 ? -2.528 7.199 15.525 1.00 95.62 331 GLY A O 1
ATOM 2602 N N . LYS A 1 332 ? -1.878 6.606 13.453 1.00 96.88 332 LYS A N 1
ATOM 2603 C CA . LYS A 1 332 ? -0.572 7.288 13.442 1.00 96.88 332 LYS A CA 1
ATOM 2604 C C . LYS A 1 332 ? -0.691 8.701 12.858 1.00 96.88 332 LYS A C 1
ATOM 2606 O O . LYS A 1 332 ? -0.050 9.031 11.860 1.00 96.88 332 LYS A O 1
ATOM 2611 N N . PHE A 1 333 ? -1.501 9.548 13.498 1.00 97.31 333 PHE A N 1
ATOM 2612 C CA . PHE A 1 333 ? -1.827 10.898 13.008 1.00 97.31 333 PHE A CA 1
ATOM 2613 C C . PHE A 1 333 ? -0.619 11.795 12.698 1.00 97.31 333 PHE A C 1
ATOM 2615 O O . PHE A 1 333 ? -0.665 12.454 11.662 1.00 97.31 333 PHE A O 1
ATOM 2622 N N . PRO A 1 334 ? 0.469 11.827 13.501 1.00 97.44 334 PRO A N 1
ATOM 2623 C CA . PRO A 1 334 ? 1.621 12.673 13.182 1.00 97.44 334 PRO A CA 1
ATOM 2624 C C . PRO A 1 334 ? 2.250 12.328 11.828 1.00 97.44 334 PRO A C 1
ATOM 2626 O O . PRO A 1 334 ? 2.561 13.222 11.044 1.00 97.44 334 PRO A O 1
ATOM 2629 N N . ASN A 1 335 ? 2.366 11.032 11.527 1.00 97.44 335 ASN A N 1
ATOM 2630 C CA . ASN A 1 335 ? 2.934 10.545 10.273 1.00 97.44 335 ASN A CA 1
ATOM 2631 C C . ASN A 1 335 ? 1.987 10.819 9.099 1.00 97.44 335 ASN A C 1
ATOM 2633 O O . ASN A 1 335 ? 2.427 11.316 8.065 1.00 97.44 335 ASN A O 1
ATOM 2637 N N . ALA A 1 336 ? 0.688 10.551 9.280 1.00 98.06 336 ALA A N 1
ATOM 2638 C CA . ALA A 1 336 ? -0.328 10.851 8.274 1.00 98.06 336 ALA A CA 1
ATOM 2639 C C . ALA A 1 336 ? -0.315 12.344 7.906 1.00 98.06 336 ALA A C 1
ATOM 2641 O O . ALA A 1 336 ? -0.268 12.707 6.730 1.00 98.06 336 ALA A O 1
ATOM 2642 N N . LEU A 1 337 ? -0.283 13.215 8.919 1.00 97.75 337 LEU A N 1
ATOM 2643 C CA . LEU A 1 337 ? -0.288 14.662 8.743 1.00 97.75 337 LEU A CA 1
ATOM 2644 C C . LEU A 1 337 ? 0.985 15.167 8.056 1.00 97.75 337 LEU A C 1
ATOM 2646 O O . LEU A 1 337 ? 0.899 16.092 7.253 1.00 97.75 337 LEU A O 1
ATOM 2650 N N . ALA A 1 338 ? 2.149 14.585 8.358 1.00 98.00 338 ALA A N 1
ATOM 2651 C CA . ALA A 1 338 ? 3.407 14.943 7.705 1.00 98.00 338 ALA A CA 1
ATOM 2652 C C . ALA A 1 338 ? 3.346 14.702 6.187 1.00 98.00 338 ALA A C 1
ATOM 2654 O O . ALA A 1 338 ? 3.708 15.588 5.413 1.00 98.00 338 ALA A O 1
ATOM 2655 N N . ASP A 1 339 ? 2.825 13.547 5.763 1.00 98.31 339 ASP A N 1
ATOM 2656 C CA . ASP A 1 339 ? 2.692 13.213 4.343 1.00 98.31 339 ASP A CA 1
ATOM 2657 C C . ASP A 1 339 ? 1.679 14.111 3.623 1.00 98.31 339 ASP A C 1
ATOM 2659 O O . ASP A 1 339 ? 1.997 14.658 2.567 1.00 98.31 339 ASP A O 1
ATOM 2663 N N . VAL A 1 340 ? 0.492 14.343 4.199 1.00 98.25 340 VAL A N 1
ATOM 2664 C CA . VAL A 1 340 ? -0.508 15.223 3.562 1.00 98.25 340 VAL A CA 1
ATOM 2665 C C . VAL A 1 340 ? -0.030 16.669 3.496 1.00 98.25 340 VAL A C 1
ATOM 2667 O O . VAL A 1 340 ? -0.244 17.337 2.486 1.00 98.25 340 VAL A O 1
ATOM 2670 N N . LYS A 1 341 ? 0.649 17.160 4.540 1.00 97.62 341 LYS A N 1
ATOM 2671 C CA . LYS A 1 341 ? 1.247 18.502 4.540 1.00 97.62 341 LYS A CA 1
ATOM 2672 C C . LYS A 1 341 ? 2.240 18.677 3.411 1.00 97.62 341 LYS A C 1
ATOM 2674 O O . LYS A 1 341 ? 2.223 19.714 2.755 1.00 97.62 341 LYS A O 1
ATOM 2679 N N . TRP A 1 342 ? 3.078 17.667 3.186 1.00 97.88 342 TRP A N 1
ATOM 2680 C CA . TRP A 1 342 ? 4.020 17.680 2.080 1.00 97.88 342 TRP A CA 1
ATOM 2681 C C . TRP A 1 342 ? 3.283 17.792 0.742 1.00 97.88 342 TRP A C 1
ATOM 2683 O O . TRP A 1 342 ? 3.583 18.698 -0.030 1.00 97.88 342 TRP A O 1
ATOM 2693 N N . VAL A 1 343 ? 2.267 16.951 0.501 1.00 97.94 343 VAL A N 1
ATOM 2694 C CA . VAL A 1 343 ? 1.506 16.971 -0.765 1.00 97.94 343 VAL A CA 1
ATOM 2695 C C . VAL A 1 343 ? 0.797 18.308 -0.958 1.00 97.94 343 VAL A C 1
ATOM 2697 O O . VAL A 1 343 ? 0.884 18.898 -2.027 1.00 97.94 343 VAL A O 1
ATOM 2700 N N . HIS A 1 344 ? 0.156 18.835 0.085 1.00 95.81 344 HIS A N 1
ATOM 2701 C CA . HIS A 1 344 ? -0.532 20.121 0.019 1.00 95.81 344 HIS A CA 1
ATOM 2702 C C . HIS A 1 344 ? 0.427 21.298 -0.218 1.00 95.81 344 HIS A C 1
ATOM 2704 O O . HIS A 1 344 ? 0.067 22.259 -0.890 1.00 95.81 344 HIS A O 1
ATOM 2710 N N . HIS A 1 345 ? 1.654 21.230 0.309 1.00 96.75 345 HIS A N 1
ATOM 2711 C CA . HIS A 1 345 ? 2.675 22.243 0.053 1.00 96.75 345 HIS A CA 1
ATOM 2712 C C . HIS A 1 345 ? 3.160 22.220 -1.403 1.00 96.75 345 HIS A C 1
ATOM 2714 O O . HIS A 1 345 ? 3.317 23.284 -1.994 1.00 96.75 345 HIS A O 1
ATOM 2720 N N . GLN A 1 346 ? 3.354 21.029 -1.982 1.00 96.06 346 GLN A N 1
ATOM 2721 C CA . GLN A 1 346 ? 3.751 20.879 -3.389 1.00 96.06 346 GLN A CA 1
ATOM 2722 C C . GLN A 1 346 ? 2.607 21.209 -4.357 1.00 96.06 346 GLN A C 1
ATOM 2724 O O . GLN A 1 346 ? 2.826 21.802 -5.409 1.00 96.06 346 GLN A O 1
ATOM 2729 N N . ASN A 1 347 ? 1.375 20.857 -3.985 1.00 96.19 347 ASN A N 1
ATOM 2730 C CA . ASN A 1 347 ? 0.188 21.027 -4.806 1.00 96.19 347 ASN A CA 1
ATOM 2731 C C . ASN A 1 347 ? -1.024 21.408 -3.939 1.00 96.19 347 ASN A C 1
ATOM 2733 O O . ASN A 1 347 ? -1.805 20.564 -3.490 1.00 96.19 347 ASN A O 1
ATOM 2737 N N . GLN A 1 348 ? -1.216 22.716 -3.740 1.00 96.50 348 GLN A N 1
ATOM 2738 C CA . GLN A 1 348 ? -2.317 23.255 -2.927 1.00 96.50 348 GLN A CA 1
ATOM 2739 C C . GLN A 1 348 ? -3.703 22.911 -3.491 1.00 96.50 348 GLN A C 1
ATOM 2741 O O . GLN A 1 348 ? -4.680 22.859 -2.744 1.00 96.50 348 GLN A O 1
ATOM 2746 N N . SER A 1 349 ? -3.786 22.641 -4.798 1.00 96.56 349 SER A N 1
ATOM 2747 C CA . SER A 1 349 ? -5.025 22.286 -5.496 1.00 96.56 349 SER A CA 1
ATOM 2748 C C . SER A 1 349 ? -5.383 20.796 -5.413 1.00 96.56 349 SER A C 1
ATOM 2750 O O . SER A 1 349 ? -6.430 20.385 -5.916 1.00 96.56 349 SER A O 1
ATOM 2752 N N . HIS A 1 350 ? -4.551 19.971 -4.764 1.00 96.88 350 HIS A N 1
ATOM 2753 C CA . HIS A 1 350 ? -4.774 18.530 -4.669 1.00 96.88 350 HIS A CA 1
ATOM 2754 C C . HIS A 1 350 ? -5.973 18.205 -3.761 1.00 96.88 350 HIS A C 1
ATOM 2756 O O . HIS A 1 350 ? -5.853 18.084 -2.539 1.00 96.88 350 HIS A O 1
ATOM 2762 N N . ARG A 1 351 ? -7.149 18.020 -4.373 1.00 97.19 351 ARG A N 1
ATOM 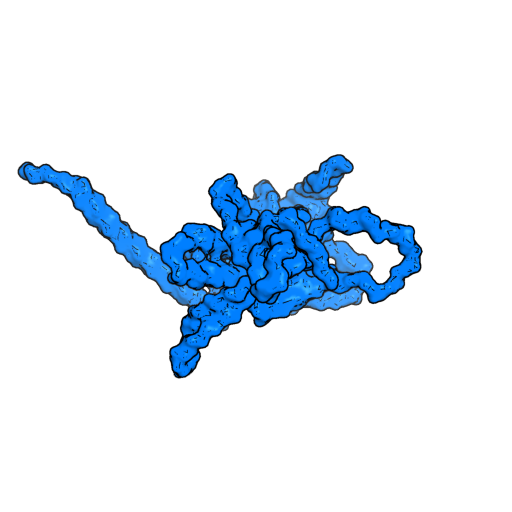2763 C CA . ARG A 1 351 ? -8.433 17.808 -3.681 1.00 97.19 351 ARG A CA 1
ATOM 2764 C C . ARG A 1 351 ? -8.395 16.688 -2.638 1.00 97.19 351 ARG A C 1
ATOM 2766 O O . ARG A 1 351 ? -8.780 16.916 -1.496 1.00 97.19 351 ARG A O 1
ATOM 2773 N N . GLU A 1 352 ? -7.893 15.512 -3.011 1.00 96.31 352 GLU A N 1
ATOM 2774 C CA . GLU A 1 352 ? -7.822 14.345 -2.116 1.00 96.31 352 GLU A CA 1
ATOM 2775 C C . GLU A 1 352 ? -6.923 14.613 -0.895 1.00 96.31 352 GLU A C 1
ATOM 2777 O O . GLU A 1 352 ? -7.223 14.170 0.208 1.00 96.31 352 GLU A O 1
ATOM 2782 N N . ALA A 1 353 ? -5.869 15.424 -1.053 1.00 97.12 353 ALA A N 1
ATOM 2783 C CA . ALA A 1 353 ? -4.986 15.797 0.048 1.00 97.12 353 ALA A CA 1
ATOM 2784 C C . ALA A 1 353 ? -5.717 16.724 1.027 1.00 97.12 353 ALA A C 1
ATOM 2786 O O . ALA A 1 353 ? -5.631 16.549 2.238 1.00 97.12 353 ALA A O 1
ATOM 2787 N N . ALA A 1 354 ? -6.475 17.693 0.510 1.00 97.38 354 ALA A N 1
ATOM 2788 C CA . ALA A 1 354 ? -7.267 18.609 1.326 1.00 97.38 354 ALA A CA 1
ATOM 2789 C C . ALA A 1 354 ? -8.428 17.907 2.059 1.00 97.38 354 ALA A C 1
ATOM 2791 O O . ALA A 1 354 ? -8.776 18.280 3.181 1.00 97.38 354 ALA A O 1
ATOM 2792 N N . GLU A 1 355 ? -9.043 16.897 1.441 1.00 97.56 355 GLU A N 1
ATOM 2793 C CA . GLU A 1 355 ? -10.029 16.021 2.086 1.00 97.56 355 GLU A CA 1
ATOM 2794 C C . GLU A 1 355 ? -9.373 15.206 3.210 1.00 97.56 355 GLU A C 1
ATOM 2796 O O . GLU A 1 355 ? -9.737 15.385 4.374 1.00 97.56 355 GLU A O 1
ATOM 2801 N N . LEU A 1 356 ? -8.314 14.454 2.899 1.00 97.50 356 LEU A N 1
ATOM 2802 C CA . LEU A 1 356 ? -7.607 13.620 3.870 1.00 97.50 356 LEU A CA 1
ATOM 2803 C C . LEU A 1 356 ? -7.021 14.431 5.039 1.00 97.50 356 LEU A C 1
ATOM 2805 O O . LEU A 1 356 ? -7.052 13.986 6.185 1.00 97.50 356 LEU A O 1
ATOM 2809 N N . TRP A 1 357 ? -6.538 15.654 4.789 1.00 97.81 357 TRP A N 1
ATOM 2810 C CA . TRP A 1 357 ? -6.081 16.564 5.844 1.00 97.81 357 TRP A CA 1
ATOM 2811 C C . TRP A 1 357 ? -7.183 16.801 6.883 1.00 97.81 357 TRP A C 1
ATOM 2813 O O . TRP A 1 357 ? -6.934 16.718 8.092 1.00 97.81 357 TRP A O 1
ATOM 2823 N N . ARG A 1 358 ? -8.400 17.125 6.429 1.00 97.81 358 ARG A N 1
ATOM 2824 C CA . ARG A 1 358 ? -9.539 17.411 7.313 1.00 97.81 358 ARG A CA 1
ATOM 2825 C C . ARG A 1 358 ? -9.928 16.177 8.118 1.00 97.81 358 ARG A C 1
ATOM 2827 O O . ARG A 1 358 ? -10.159 16.302 9.322 1.00 97.81 358 ARG A O 1
ATOM 2834 N N . ASP A 1 359 ? -9.916 15.008 7.487 1.00 97.56 359 ASP A N 1
ATOM 2835 C CA . ASP A 1 359 ? -10.229 13.738 8.142 1.00 97.56 359 ASP A CA 1
ATOM 2836 C C . ASP A 1 359 ? -9.216 13.410 9.244 1.00 97.56 359 ASP A C 1
ATOM 2838 O O . ASP A 1 359 ? -9.607 13.081 10.368 1.00 97.56 359 ASP A O 1
ATOM 2842 N N . ILE A 1 360 ? -7.918 13.608 8.981 1.00 98.00 360 ILE A N 1
ATOM 2843 C CA . ILE A 1 360 ? -6.855 13.436 9.983 1.00 98.00 360 ILE A CA 1
ATOM 2844 C C . ILE A 1 360 ? -7.077 14.370 11.177 1.00 98.00 360 ILE A C 1
ATOM 2846 O O . ILE A 1 360 ? -7.027 13.926 12.327 1.00 98.00 360 ILE A O 1
ATOM 2850 N N . GLN A 1 361 ? -7.352 15.656 10.933 1.00 97.31 361 GLN A N 1
ATOM 2851 C CA . GLN A 1 361 ? -7.596 16.626 12.006 1.00 97.31 361 GLN A CA 1
ATOM 2852 C C . GLN A 1 361 ? -8.837 16.280 12.835 1.00 97.31 361 GLN A C 1
ATOM 2854 O O . GLN A 1 361 ? -8.833 16.422 14.063 1.00 97.31 361 GLN A O 1
ATOM 2859 N N . TYR A 1 362 ? -9.907 15.834 12.175 1.00 97.75 362 TYR A N 1
ATOM 2860 C CA . TYR A 1 362 ? -11.132 15.415 12.841 1.00 97.75 362 TYR A CA 1
ATOM 2861 C C . TYR A 1 362 ? -10.891 14.184 13.722 1.00 97.75 362 TYR A C 1
ATOM 2863 O O . TYR A 1 362 ? -11.221 14.211 14.913 1.00 97.75 362 TYR A O 1
ATOM 2871 N N . ALA A 1 363 ? -10.260 13.145 13.171 1.00 96.56 363 ALA A N 1
ATOM 2872 C CA . ALA A 1 363 ? -9.955 11.905 13.877 1.00 96.56 363 ALA A CA 1
ATOM 2873 C C . ALA A 1 363 ? -9.021 12.140 15.076 1.00 96.56 363 ALA A C 1
ATOM 2875 O O . ALA A 1 363 ? -9.275 11.638 16.174 1.00 96.56 363 ALA A O 1
ATOM 2876 N N . GLU A 1 364 ? -7.994 12.978 14.916 1.00 96.19 364 GLU A N 1
ATOM 2877 C CA . GLU A 1 364 ? -7.086 13.341 16.004 1.00 96.19 364 GLU A CA 1
ATOM 2878 C C . GLU A 1 364 ? -7.819 14.087 17.133 1.00 96.19 364 GLU A C 1
ATOM 2880 O O . GLU A 1 364 ? -7.675 13.756 18.316 1.00 96.19 364 GLU A O 1
ATOM 2885 N N . LYS A 1 365 ? -8.658 15.074 16.789 1.00 96.75 365 LYS A N 1
ATOM 2886 C CA . LYS A 1 365 ? -9.464 15.824 17.765 1.00 96.75 365 LYS A CA 1
ATOM 2887 C C . LYS A 1 365 ? -10.450 14.918 18.499 1.00 96.75 365 LYS A C 1
ATOM 2889 O O . LYS A 1 365 ? -10.657 15.097 19.702 1.00 96.75 365 LYS A O 1
ATOM 2894 N N . TYR A 1 366 ? -11.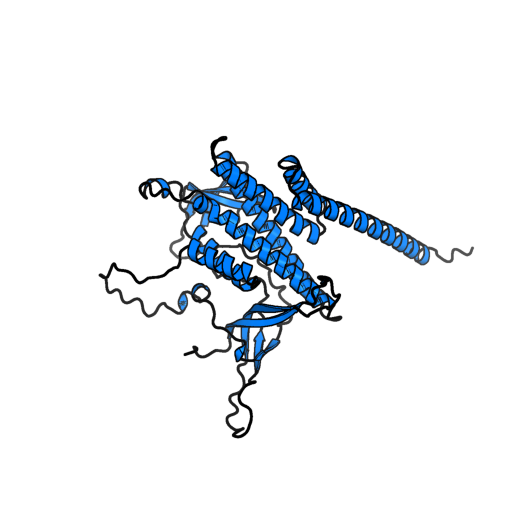063 13.972 17.790 1.00 96.69 366 TYR A N 1
ATOM 2895 C CA . TYR A 1 366 ? -11.957 12.981 18.377 1.00 96.69 366 TYR A CA 1
ATOM 2896 C C . TYR A 1 366 ? -11.213 12.094 19.381 1.00 96.69 366 TYR A C 1
ATOM 2898 O O . TYR A 1 366 ? -11.630 12.020 20.539 1.00 96.69 366 TYR A O 1
ATOM 2906 N N . LYS A 1 367 ? -10.064 11.525 18.992 1.00 95.50 367 LYS A N 1
ATOM 2907 C CA . LYS A 1 367 ? -9.245 10.688 19.879 1.00 95.50 367 LYS A CA 1
ATOM 2908 C C . LYS A 1 367 ? -8.814 11.434 21.141 1.00 95.50 367 LYS A C 1
ATOM 2910 O O . LYS A 1 367 ? -9.067 10.956 22.238 1.00 95.50 367 LYS A O 1
ATOM 2915 N N . ARG A 1 368 ? -8.292 12.661 21.018 1.00 95.88 368 ARG A N 1
ATOM 2916 C CA . ARG A 1 368 ? -7.905 13.479 22.188 1.00 95.88 368 ARG A CA 1
ATOM 2917 C C . ARG A 1 368 ? -9.069 13.720 23.156 1.00 95.88 368 ARG A C 1
ATOM 2919 O O . ARG A 1 368 ? -8.870 13.782 24.368 1.00 95.88 368 ARG A O 1
ATOM 2926 N N . ARG A 1 369 ? -10.295 13.889 22.643 1.00 97.38 369 ARG A N 1
ATOM 2927 C CA . ARG A 1 369 ? -11.498 14.034 23.482 1.00 97.38 369 ARG A CA 1
ATOM 2928 C C . ARG A 1 369 ? -11.862 12.726 24.181 1.00 97.38 369 ARG A C 1
ATOM 2930 O O . ARG A 1 369 ? -12.242 12.786 25.348 1.00 97.38 369 ARG A O 1
ATOM 2937 N N . ALA A 1 370 ? -11.756 11.594 23.489 1.00 95.81 370 ALA A N 1
ATOM 2938 C CA . ALA A 1 370 ? -11.982 10.271 24.064 1.00 95.81 370 ALA A CA 1
ATOM 2939 C C . ALA A 1 370 ? -10.956 9.967 25.168 1.00 95.81 370 ALA A C 1
ATOM 2941 O O . ALA A 1 370 ? -11.359 9.679 26.291 1.00 95.81 370 ALA A O 1
ATOM 2942 N N . ASP A 1 371 ? -9.665 10.178 24.903 1.00 95.75 371 ASP A N 1
ATOM 2943 C CA . ASP A 1 371 ? -8.579 9.978 25.872 1.00 95.75 371 ASP A CA 1
ATOM 2944 C C . ASP A 1 371 ? -8.766 10.864 27.115 1.00 95.75 371 ASP A C 1
ATOM 2946 O O . ASP A 1 371 ? -8.619 10.413 28.249 1.00 95.75 371 ASP A O 1
ATOM 2950 N N . LYS A 1 372 ? -9.181 12.126 26.926 1.00 97.81 372 LYS A N 1
ATOM 2951 C CA . LYS A 1 372 ? -9.489 13.040 28.038 1.00 97.81 372 LYS A CA 1
ATOM 2952 C C . LYS A 1 372 ? -10.684 12.576 28.878 1.00 97.81 372 LYS A C 1
ATOM 2954 O O . LYS A 1 372 ? -10.700 12.825 30.082 1.00 97.81 372 LYS A O 1
ATOM 2959 N N . ARG A 1 373 ? -11.704 11.968 28.263 1.00 97.81 373 ARG A N 1
ATOM 2960 C CA . ARG A 1 373 ? -12.847 11.389 28.991 1.00 97.81 373 ARG A CA 1
ATOM 2961 C C . ARG A 1 373 ? -12.405 10.155 29.770 1.00 97.81 373 ARG A C 1
ATOM 2963 O O . ARG A 1 373 ? -12.579 10.145 30.981 1.00 97.81 373 ARG A O 1
ATOM 2970 N N . LEU A 1 374 ? -11.718 9.224 29.108 1.00 97.19 374 LEU A N 1
ATOM 2971 C CA . LEU A 1 374 ? -11.182 8.015 29.729 1.00 97.19 374 LEU A CA 1
ATOM 2972 C C . LEU A 1 374 ? -10.280 8.343 30.924 1.00 97.19 374 LEU A C 1
ATOM 2974 O O . LEU A 1 374 ? -10.452 7.780 31.995 1.00 97.19 374 LEU A O 1
ATOM 2978 N N . SER A 1 375 ? -9.373 9.313 30.780 1.00 97.69 375 SER A N 1
ATOM 2979 C CA . SER A 1 375 ? -8.513 9.765 31.879 1.00 97.69 375 SER A CA 1
ATOM 2980 C C . SER A 1 375 ? -9.317 10.272 33.083 1.00 97.69 375 SER A C 1
ATOM 2982 O O . SER A 1 375 ? -8.988 9.931 34.215 1.00 97.69 375 SER A O 1
ATOM 2984 N N . ARG A 1 376 ? -10.396 11.038 32.865 1.00 97.81 376 ARG A N 1
ATOM 2985 C CA . ARG A 1 376 ? -11.272 11.507 33.954 1.00 97.81 376 ARG A CA 1
ATOM 2986 C C . ARG A 1 376 ? -12.019 10.363 34.628 1.00 97.81 376 ARG A C 1
ATOM 2988 O O . ARG A 1 376 ? -12.154 10.380 35.848 1.00 97.81 376 ARG A O 1
ATOM 2995 N N . ASP A 1 377 ? -12.498 9.404 33.847 1.00 97.44 377 ASP A N 1
ATOM 2996 C CA . ASP A 1 377 ? -13.239 8.255 34.363 1.00 97.44 377 ASP A CA 1
ATOM 2997 C C . ASP A 1 377 ? -12.320 7.340 35.180 1.00 97.44 377 ASP A C 1
ATOM 2999 O O . ASP A 1 377 ? -12.661 6.986 36.307 1.00 97.44 377 ASP A O 1
ATOM 3003 N N . VAL A 1 378 ? -11.101 7.082 34.694 1.00 97.38 378 VAL A N 1
ATOM 3004 C CA . VAL A 1 378 ? -10.059 6.367 35.447 1.00 97.38 378 VAL A CA 1
ATOM 3005 C C . VAL A 1 378 ? -9.712 7.105 36.742 1.00 97.38 378 VAL A C 1
ATOM 3007 O O . VAL A 1 378 ? -9.663 6.477 37.793 1.00 97.38 378 VAL A O 1
ATOM 3010 N N . CYS A 1 379 ? -9.535 8.434 36.722 1.00 95.75 379 CYS A N 1
ATOM 3011 C CA . CYS A 1 379 ? -9.297 9.202 37.951 1.00 95.75 379 CYS A CA 1
ATOM 3012 C C . CYS A 1 379 ? -10.444 9.064 38.963 1.00 95.75 379 CYS A C 1
ATOM 3014 O O . CYS A 1 379 ? -10.179 8.905 40.151 1.00 95.75 379 CYS A O 1
ATOM 3016 N N . ARG A 1 380 ? -11.705 9.098 38.511 1.00 95.69 380 ARG A N 1
ATOM 3017 C CA . ARG A 1 380 ? -12.875 8.891 39.382 1.00 95.69 380 ARG A CA 1
ATOM 3018 C C . ARG A 1 380 ? -12.916 7.479 39.956 1.00 95.69 380 ARG A C 1
ATOM 3020 O O . ARG A 1 380 ? -13.237 7.319 41.130 1.00 95.69 380 ARG A O 1
ATOM 3027 N N . TRP A 1 381 ? -12.589 6.465 39.157 1.00 95.38 381 TRP A N 1
ATOM 3028 C CA . TRP A 1 381 ? -12.512 5.079 39.623 1.00 95.38 381 TRP A CA 1
ATOM 3029 C C . TRP A 1 381 ? -11.422 4.895 40.669 1.00 95.38 381 TRP A C 1
ATOM 3031 O O . TRP A 1 381 ? -11.695 4.337 41.726 1.00 95.38 381 TRP A O 1
ATOM 3041 N N . VAL A 1 382 ? -10.223 5.429 40.418 1.00 95.88 382 VAL A N 1
ATOM 3042 C CA . VAL A 1 382 ? -9.129 5.410 41.395 1.00 95.88 382 VAL A CA 1
ATOM 3043 C C . VAL A 1 382 ? -9.565 6.112 42.677 1.00 95.88 382 VAL A C 1
ATOM 3045 O O . VAL A 1 382 ? -9.480 5.504 43.729 1.00 95.88 382 VAL A O 1
ATOM 3048 N N . GLN A 1 383 ? -10.134 7.321 42.602 1.00 93.81 383 GLN A N 1
ATOM 3049 C CA . GLN A 1 383 ? -10.653 8.032 43.780 1.00 93.81 383 GLN A CA 1
ATOM 3050 C C . GLN A 1 383 ? -11.734 7.252 44.536 1.00 93.81 383 GLN A C 1
ATOM 3052 O O . GLN A 1 383 ? -11.762 7.311 45.756 1.00 93.81 383 GLN A O 1
ATOM 3057 N N . SER A 1 384 ? -12.605 6.522 43.837 1.00 93.88 384 SER A N 1
ATOM 3058 C CA . SER A 1 384 ? -13.647 5.704 44.476 1.00 93.88 384 SER A CA 1
ATOM 3059 C C . SER A 1 384 ? -13.069 4.449 45.139 1.00 93.88 384 SER A C 1
ATOM 3061 O O . SER A 1 384 ? -13.597 3.998 46.145 1.00 93.88 384 SER A O 1
ATOM 3063 N N . ALA A 1 385 ? -11.987 3.888 44.592 1.00 92.50 385 ALA A N 1
ATOM 3064 C CA . ALA A 1 385 ? -11.318 2.703 45.129 1.00 92.50 385 ALA A CA 1
ATOM 3065 C C . ALA A 1 385 ? -10.309 3.030 46.247 1.00 92.50 385 ALA A C 1
ATOM 3067 O O . ALA A 1 385 ? -10.118 2.230 47.157 1.00 92.50 385 ALA A O 1
ATOM 3068 N N . THR A 1 386 ? -9.644 4.189 46.174 1.00 92.75 386 THR A N 1
ATOM 3069 C CA . THR A 1 386 ? -8.646 4.655 47.155 1.00 92.75 386 THR A CA 1
ATOM 3070 C C . THR A 1 386 ? -9.217 5.632 48.169 1.00 92.75 386 THR A C 1
ATOM 3072 O O . THR A 1 386 ? -8.543 5.955 49.145 1.00 92.75 386 THR A O 1
ATOM 3075 N N . GLY A 1 387 ? -10.422 6.147 47.922 1.00 72.69 387 GLY A N 1
ATOM 3076 C CA . GLY A 1 387 ? -11.246 6.851 48.892 1.00 72.69 387 GLY A CA 1
ATOM 3077 C C . GLY A 1 387 ? -11.681 5.854 49.945 1.00 72.69 387 GLY A C 1
ATOM 3078 O O . GLY A 1 387 ? -12.818 5.399 49.951 1.00 72.69 387 GLY A O 1
ATOM 3079 N N . GLY A 1 388 ? -10.714 5.467 50.773 1.00 57.19 388 GLY A N 1
ATOM 3080 C CA . GLY A 1 388 ? -10.941 4.675 51.952 1.00 57.19 388 GLY A CA 1
ATOM 3081 C C . GLY A 1 388 ? -12.020 5.327 52.798 1.00 57.19 388 GLY A C 1
ATOM 3082 O O . GLY A 1 388 ? -12.177 6.552 52.805 1.00 57.19 388 GLY A O 1
ATOM 3083 N N . ASP A 1 389 ? -12.700 4.463 53.535 1.00 54.41 389 ASP A N 1
ATOM 3084 C CA . ASP A 1 389 ? -13.398 4.701 54.793 1.00 54.41 389 ASP A CA 1
ATOM 3085 C C . ASP A 1 389 ? -12.509 5.434 55.825 1.00 54.41 389 ASP A C 1
ATOM 3087 O O . ASP A 1 389 ? -12.364 5.030 56.973 1.00 54.41 389 ASP A O 1
ATOM 3091 N N . GLY A 1 390 ? -11.930 6.576 55.458 1.00 56.28 390 GLY A N 1
ATOM 3092 C CA . GLY A 1 390 ? -11.435 7.593 56.374 1.00 56.28 390 GLY A CA 1
ATOM 3093 C C . GLY A 1 390 ? -12.593 8.356 57.012 1.00 56.28 390 GLY A C 1
ATOM 3094 O O . GLY A 1 390 ? -12.483 9.558 57.223 1.00 56.28 390 GLY A O 1
ATOM 3095 N N . GLY A 1 391 ? -13.705 7.663 57.285 1.00 52.34 391 GLY A N 1
ATOM 3096 C CA . GLY A 1 391 ? -14.666 8.050 58.302 1.00 52.34 391 GLY A CA 1
ATOM 3097 C C . GLY A 1 391 ? -14.003 7.898 59.667 1.00 52.34 391 GLY A C 1
ATOM 3098 O O . GLY A 1 391 ? -14.239 6.925 60.378 1.00 52.34 391 GLY A O 1
ATOM 3099 N N . GLY A 1 392 ? -13.124 8.850 59.971 1.00 43.31 392 GLY A N 1
ATOM 3100 C CA . GLY A 1 392 ? -12.745 9.263 61.314 1.00 43.31 392 GLY A CA 1
ATOM 3101 C C . GLY A 1 392 ? -13.237 10.681 61.523 1.00 43.31 392 GLY A C 1
ATOM 3102 O O . GLY A 1 392 ? -12.880 11.532 60.675 1.00 43.31 392 GLY A O 1
#

InterPro domains:
  IPR011990 Tetratricopeptide-like helical domain superfamily [G3DSA:1.25.40.10] (130-381)
  IPR011990 Tetratricopeptide-like helical domain superfamily [SSF48452] (133-365)

Organism: NCBI:txid29204

Radius of gyration: 25.49 Å; chains: 1; bounding box: 63×69×95 Å

pLDDT: mean 72.39, std 19.14, range [28.47, 98.44]